Protein 5IF9 (pdb70)

Sequence (495 aa):
VTRVLAVANQKGGVAKTTTVASIGAALTEQGRRVLLVDLDPQGCLTFSLGHDPDKLPVSVHEVLLGDVEPSAALVRTDEGMTLLPANIDLAGAEAMLLMRAGREYALKRALAKLDGDFDVVIIDCPPSLGVLTLNGLTAAHDVIVPLQCETLAHRGVGQFLRTISDVQQITNPDLKLLGALPTLYDSRTTHSRDVLLDVADRYELPVLAPPIPRTSVLAGRKSKGAIAYREFADALLRHWKSGRKMPTFTPVTRRVLAVANQKGGVAKTTTVASIGAALTEQGRRVLLVDLDPQGCLTFSLGHDPDKLPVSVHEVLLGDVEPSAALVRTDEGMTLLPANIDLAGAEAMLLMRAGREYALKRALAKLDGDFDVVIIDCPPSLGVLTLNGLTAAHDVIVVPLQCETLAHRGVGQFLRTIISDVQQITNPDLKLLGALPTLYDSRTTHSRDVLLDVADRYELPVLAPPIPRTKSKGAIAYREFADALLRHWKSGRKMPTFT

InterPro domains:
  IPR025669 AAA domain [PF13614] (3-176)
  IPR027417 P-loop containing nucleoside triphosphate hydrolase [G3DSA:3.40.50.300] (1-265)
  IPR027417 P-loop containing nucleoside triphosphate hydrolase [SSF52540] (1-256)
  IPR050678 DNA Partitioning ATPase [PTHR13696] (1-250)

Solvent-accessible surface area: 21062 Å² total; per-residue (Å²): 130,23,85,8,0,0,0,0,14,39,101,44,70,3,24,13,18,24,0,0,0,1,0,0,8,5,0,36,106,102,57,89,118,5,0,0,0,0,0,15,14,122,0,48,0,0,142,35,13,69,46,89,20,130,75,23,128,44,1,0,15,36,8,7,54,46,105,31,90,4,76,75,3,42,32,210,15,152,70,55,2,32,0,0,0,0,7,98,69,0,57,22,0,102,76,97,8,73,93,54,42,9,80,38,20,2,0,56,59,4,17,41,94,10,98,46,75,22,23,2,4,0,0,1,2,8,66,47,51,31,7,19,1,36,0,0,0,3,9,1,86,13,0,0,3,0,0,17,0,78,63,102,55,17,231,27,12,27,90,4,33,159,11,6,62,70,6,62,70,122,14,17,77,123,6,42,41,18,0,0,0,0,1,39,43,31,98,203,85,71,82,0,108,67,0,0,73,41,0,31,121,122,38,94,9,60,2,1,24,20,30,10,35,128,132,91,54,52,27,35,75,93,47,64,2,0,95,8,4,63,96,0,1,49,4,0,36,111,42,20,94,87,56,98,82,15,45,62,55,34,166,136,21,74,8,0,0,0,0,13,38,102,44,70,4,23,15,32,77,0,0,18,31,0,0,15,5,0,6,39,60,3,80,80,3,0,0,0,0,0,15,17,124,0,60,0,0,143,71,21,65,44,85,19,131,75,25,125,44,0,0,24,35,9,5,44,57,102,33,91,5,74,69,2,43,37,76,14,147,104,29,2,34,0,0,0,0,10,98,71,0,62,34,0,97,79,120,9,67,99,46,107,27,75,42,68,4,0,97,120,5,16,70,129,10,98,48,76,20,25,3,4,0,0,1,2,6,65,44,56,30,4,17,1,40,0,0,0,2,8,1,58,6,0,0,4,0,1,16,0,64,69,103,55,16,237,23,11,25,76,3,32,137,8,5,34,65,5,58,134,130,15,11,98,102,1,117,42,18,0,0,0,0,1,42,39,32,97,195,85,77,78,1,105,64,0,0,57,46,0,48,123,128,41,164,9,52,11,1,23,39,24,10,38,117,138,125,56,64,8,36,100,8,14,89,48,0,1,73,7,0,33,118,39,46,140,85,51,87,150,7,47,66,49,126

Radius of gyration: 26.05 Å; Cα contacts (8 Å, |Δi|>4): 1051; chains: 2; bounding box: 64×68×59 Å

Organism: Mycolicibacterium smegmatis (strain ATCC 700084 / mc(2)155) (NCBI:txid246196)

Structure (mmCIF, N/CA/C/O backbone):
data_5IF9
#
_entry.id   5IF9
#
_cell.length_a   88.400
_cell.length_b   88.400
_cell.length_c   120.300
_cell.angle_alpha   90.00
_cell.angle_beta   90.00
_cell.angle_gamma   90.00
#
_symmetry.space_group_name_H-M   'P 41 21 2'
#
loop_
_entity.id
_entity.type
_entity.pdbx_description
1 polymer 'Cobyrinic Acid a,c-diamide synthase'
2 non-polymer 'PHOSPHOAMINOPHOSPHONIC ACID-ADENYLATE ESTER'
3 non-polymer 'MAGNESIUM ION'
4 water water
#
loop_
_atom_site.group_PDB
_atom_site.id
_atom_site.type_symbol
_atom_site.label_atom_id
_atom_site.label_alt_id
_atom_site.label_comp_id
_atom_site.label_asym_id
_atom_site.label_entity_id
_atom_site.label_seq_id
_atom_site.pdbx_PDB_ins_code
_atom_site.Cartn_x
_atom_site.Cartn_y
_atom_site.Cartn_z
_atom_site.occupancy
_atom_site.B_iso_or_equiv
_atom_site.auth_seq_id
_atom_site.auth_comp_id
_atom_site.auth_asym_id
_atom_site.auth_atom_id
_atom_site.pdbx_PDB_model_num
ATOM 1 N N . VAL A 1 9 ? 39.919 -3.487 11.822 1.00 55.79 9 VAL A N 1
ATOM 2 C CA . VAL A 1 9 ? 39.670 -2.420 10.862 1.00 53.85 9 VAL A CA 1
ATOM 3 C C . VAL A 1 9 ? 38.171 -2.277 10.606 1.00 49.35 9 VAL A C 1
ATOM 4 O O . VAL A 1 9 ? 37.515 -3.225 10.172 1.00 55.99 9 VAL A O 1
ATOM 6 N N . THR A 1 10 ? 37.636 -1.085 10.877 1.00 38.21 10 THR A N 1
ATOM 7 C CA . THR A 1 10 ? 36.219 -0.808 10.664 1.00 27.24 10 THR A CA 1
ATOM 8 C C . THR A 1 10 ? 35.936 -0.594 9.179 1.00 32.12 10 THR A C 1
ATOM 9 O O . THR A 1 10 ? 36.590 0.228 8.529 1.00 34.79 10 THR A O 1
ATOM 13 N N . ARG A 1 11 ? 34.962 -1.330 8.644 1.00 24.11 11 ARG A N 1
ATOM 14 C CA . ARG A 1 11 ? 34.513 -1.131 7.271 1.00 22.64 11 ARG A CA 1
ATOM 15 C C . ARG A 1 11 ? 33.302 -0.212 7.301 1.00 20.35 11 ARG A C 1
ATOM 16 O O . ARG A 1 11 ? 32.395 -0.409 8.111 1.00 24.45 11 ARG A O 1
ATOM 24 N N . VAL A 1 12 ? 33.289 0.796 6.434 1.00 19.55 12 VAL A N 1
ATOM 25 C CA . VAL A 1 12 ? 32.164 1.717 6.356 1.00 15.40 12 VAL A CA 1
ATOM 26 C C . VAL A 1 12 ? 31.592 1.635 4.949 1.00 16.69 12 VAL A C 1
ATOM 27 O O . VAL A 1 12 ? 32.289 1.936 3.969 1.00 17.51 12 VAL A O 1
ATOM 31 N N . LEU A 1 13 ? 30.338 1.218 4.858 1.00 13.49 13 LEU A N 1
ATOM 32 C CA . LEU A 1 13 ? 29.639 1.029 3.587 1.00 16.01 13 LEU A CA 1
ATOM 33 C C . LEU A 1 13 ? 28.496 2.024 3.478 1.00 15.36 13 LEU A C 1
ATOM 34 O O . LEU A 1 13 ? 27.591 2.018 4.312 1.00 15.53 13 LEU A O 1
ATOM 39 N N . ALA A 1 14 ? 28.510 2.851 2.437 1.00 13.62 14 ALA A N 1
ATOM 40 C CA . ALA A 1 14 ? 27.372 3.714 2.166 1.00 15.82 14 ALA A CA 1
ATOM 41 C C . ALA A 1 14 ? 26.444 3.021 1.178 1.00 13.12 14 ALA A C 1
ATOM 42 O O . ALA A 1 14 ? 26.901 2.320 0.271 1.00 13.83 14 ALA A O 1
ATOM 44 N N . VAL A 1 15 ? 25.143 3.202 1.375 1.00 11.84 15 VAL A N 1
ATOM 45 C CA . VAL A 1 15 ? 24.110 2.647 0.505 1.00 14.35 15 VAL A CA 1
ATOM 46 C C . VAL A 1 15 ? 23.340 3.851 -0.018 1.00 14.33 15 VAL A C 1
ATOM 47 O O . VAL A 1 15 ? 22.672 4.545 0.759 1.00 14.47 15 VAL A O 1
ATOM 51 N N . ALA A 1 16 ? 23.477 4.142 -1.312 1.00 14.51 16 ALA A N 1
ATOM 52 C CA . ALA A 1 16 ? 23.025 5.437 -1.805 1.00 9.85 16 ALA A CA 1
ATOM 53 C C . ALA A 1 16 ? 22.437 5.297 -3.199 1.00 11.56 16 ALA A C 1
ATOM 54 O O . ALA A 1 16 ? 22.846 4.435 -3.983 1.00 13.88 16 ALA A O 1
ATOM 56 N N . ASN A 1 17 ? 21.471 6.172 -3.488 1.00 11.85 17 ASN A N 1
ATOM 57 C CA . ASN A 1 17 ? 20.828 6.302 -4.797 1.00 10.57 17 ASN A CA 1
ATOM 58 C C . ASN A 1 17 ? 19.813 7.427 -4.629 1.00 16.45 17 ASN A C 1
ATOM 59 O O . ASN A 1 17 ? 18.941 7.333 -3.761 1.00 13.66 17 ASN A O 1
ATOM 64 N N . GLN A 1 18 ? 19.933 8.510 -5.402 1.00 15.04 18 GLN A N 1
ATOM 65 C CA . GLN A 1 18 ? 19.008 9.624 -5.228 1.00 15.34 18 GLN A CA 1
ATOM 66 C C . GLN A 1 18 ? 17.598 9.280 -5.696 1.00 16.07 18 GLN A C 1
ATOM 67 O O . GLN A 1 18 ? 16.651 9.989 -5.337 1.00 12.76 18 GLN A O 1
ATOM 73 N N . LYS A 1 19 ? 17.439 8.225 -6.493 1.00 15.43 19 LYS A N 1
ATOM 74 C CA . LYS A 1 19 ? 16.113 7.775 -6.893 1.00 14.95 19 LYS A CA 1
ATOM 75 C C . LYS A 1 19 ? 15.397 7.150 -5.697 1.00 15.11 19 LYS A C 1
ATOM 76 O O . LYS A 1 19 ? 15.961 6.306 -4.991 1.00 14.11 19 LYS A O 1
ATOM 82 N N . GLY A 1 20 ? 14.149 7.557 -5.474 1.00 15.79 20 GLY A N 1
ATOM 83 C CA . GLY A 1 20 ? 13.422 7.087 -4.311 1.00 14.96 20 GLY A CA 1
ATOM 84 C C . GLY A 1 20 ? 12.795 5.723 -4.530 1.00 15.21 20 GLY A C 1
ATOM 85 O O . GLY A 1 20 ? 12.385 5.359 -5.629 1.00 14.23 20 GLY A O 1
ATOM 86 N N . GLY A 1 21 ? 12.720 4.955 -3.449 1.00 15.03 21 GLY A N 1
ATOM 87 C CA . GLY A 1 21 ? 11.903 3.759 -3.474 1.00 18.95 21 GLY A CA 1
ATOM 88 C C . GLY A 1 21 ? 12.579 2.560 -4.088 1.00 15.54 21 GLY A C 1
ATOM 89 O O . GLY A 1 21 ? 11.892 1.660 -4.564 1.00 18.02 21 GLY A O 1
ATOM 90 N N . VAL A 1 22 ? 13.910 2.513 -4.061 1.00 12.80 22 VAL A N 1
ATOM 91 C CA . VAL A 1 22 ? 14.677 1.470 -4.734 1.00 17.81 22 VAL A CA 1
ATOM 92 C C . VAL A 1 22 ? 15.266 0.471 -3.746 1.00 19.78 22 VAL A C 1
ATOM 93 O O . VAL A 1 22 ? 16.159 -0.301 -4.112 1.00 14.94 22 VAL A O 1
ATOM 97 N N . ALA A 1 23 ? 14.791 0.482 -2.497 1.00 16.80 23 ALA A N 1
ATOM 98 C CA . ALA A 1 23 ? 15.151 -0.458 -1.433 1.00 18.39 23 ALA A CA 1
ATOM 99 C C . ALA A 1 23 ? 16.507 -0.167 -0.791 1.00 17.81 23 ALA A C 1
ATOM 100 O O . ALA A 1 23 ? 17.179 -1.090 -0.319 1.00 20.16 23 ALA A O 1
ATOM 102 N N . LYS A 1 24 ? 16.905 1.105 -0.723 1.00 14.71 24 LYS A N 1
ATOM 103 C CA . LYS A 1 24 ? 18.085 1.459 0.057 1.00 13.26 24 LYS A CA 1
ATOM 104 C C . LYS A 1 24 ? 17.922 1.027 1.509 1.00 13.81 24 LYS A C 1
ATOM 105 O O . LYS A 1 24 ? 18.780 0.328 2.059 1.00 14.13 24 LYS A O 1
ATOM 111 N N . THR A 1 25 ? 16.826 1.445 2.146 1.00 12.41 25 THR A N 1
ATOM 112 C CA . THR A 1 25 ? 16.672 1.229 3.586 1.00 9.31 25 THR A CA 1
ATOM 113 C C . THR A 1 25 ? 16.509 -0.247 3.909 1.00 13.33 25 THR A C 1
ATOM 114 O O . THR A 1 25 ? 17.102 -0.747 4.876 1.00 14.63 25 THR A O 1
ATOM 118 N N . THR A 1 26 ? 15.702 -0.954 3.116 1.00 14.20 26 THR A N 1
ATOM 119 C CA . THR A 1 26 ? 15.576 -2.400 3.272 1.00 15.81 26 THR A CA 1
ATOM 120 C C . THR A 1 26 ? 16.931 -3.075 3.119 1.00 16.14 26 THR A C 1
ATOM 121 O O . THR A 1 26 ? 17.238 -4.050 3.816 1.00 19.70 26 THR A O 1
ATOM 125 N N . THR A 1 27 ? 17.754 -2.568 2.199 1.00 14.10 27 THR A N 1
ATOM 126 C CA . THR A 1 27 ? 19.070 -3.149 1.969 1.00 15.84 27 THR A CA 1
ATOM 127 C C . THR A 1 27 ? 19.986 -2.907 3.158 1.00 15.18 27 THR A C 1
ATOM 128 O O . THR A 1 27 ? 20.682 -3.826 3.601 1.00 14.86 27 THR A O 1
ATOM 132 N N . VAL A 1 28 ? 19.980 -1.688 3.708 1.00 12.85 28 VAL A N 1
ATOM 133 C CA . VAL A 1 28 ? 20.811 -1.413 4.883 1.00 11.89 28 VAL A CA 1
ATOM 134 C C . VAL A 1 28 ? 20.449 -2.357 6.024 1.00 17.88 28 VAL A C 1
ATOM 135 O O . VAL A 1 28 ? 21.322 -2.994 6.627 1.00 15.65 28 VAL A O 1
ATOM 139 N N . ALA A 1 29 ? 19.156 -2.455 6.343 1.00 13.30 29 ALA A N 1
ATOM 140 C CA . ALA A 1 29 ? 18.737 -3.257 7.490 1.00 17.43 29 ALA A CA 1
ATOM 141 C C . ALA A 1 29 ? 19.007 -4.739 7.263 1.00 18.09 29 ALA A C 1
ATOM 142 O O . ALA A 1 29 ? 19.421 -5.456 8.188 1.00 17.31 29 ALA A O 1
ATOM 144 N N . SER A 1 30 ? 18.788 -5.216 6.035 1.00 15.41 30 SER A N 1
ATOM 145 C CA . SER A 1 30 ? 18.913 -6.640 5.750 1.00 16.64 30 SER A CA 1
ATOM 146 C C . SER A 1 30 ? 20.370 -7.080 5.662 1.00 16.51 30 SER A C 1
ATOM 147 O O . SER A 1 30 ? 20.718 -8.174 6.126 1.00 19.70 30 SER A O 1
ATOM 150 N N . ILE A 1 31 ? 21.233 -6.265 5.049 1.00 16.44 31 ILE A N 1
ATOM 151 C CA . ILE A 1 31 ? 22.660 -6.570 5.098 1.00 19.80 31 ILE A CA 1
ATOM 152 C C . ILE A 1 31 ? 23.152 -6.503 6.536 1.00 15.70 31 ILE A C 1
ATOM 153 O O . ILE A 1 31 ? 23.914 -7.366 6.990 1.00 19.82 31 ILE A O 1
ATOM 158 N N . GLY A 1 32 ? 22.730 -5.470 7.272 1.00 14.65 32 GLY A N 1
ATOM 159 C CA . GLY A 1 32 ? 23.121 -5.361 8.674 1.00 18.04 32 GLY A CA 1
ATOM 160 C C . GLY A 1 32 ? 22.785 -6.600 9.479 1.00 19.98 32 GLY A C 1
ATOM 161 O O . GLY A 1 32 ? 23.612 -7.092 10.253 1.00 19.53 32 GLY A O 1
ATOM 162 N N . ALA A 1 33 ? 21.571 -7.132 9.298 1.00 20.53 33 ALA A N 1
ATOM 163 C CA . ALA A 1 33 ? 21.167 -8.331 10.034 1.00 21.71 33 ALA A CA 1
ATOM 164 C C . ALA A 1 33 ? 21.973 -9.546 9.601 1.00 17.47 33 ALA A C 1
ATOM 165 O O . ALA A 1 33 ? 22.318 -10.404 10.425 1.00 20.44 33 ALA A O 1
ATOM 167 N N . ALA A 1 34 ? 22.246 -9.657 8.300 1.00 17.96 34 ALA A N 1
ATOM 168 C CA . ALA A 1 34 ? 23.007 -10.793 7.799 1.00 19.32 34 ALA A CA 1
ATOM 169 C C . ALA A 1 34 ? 24.425 -10.781 8.351 1.00 23.59 34 ALA A C 1
ATOM 170 O O . ALA A 1 34 ? 24.960 -11.824 8.744 1.00 20.83 34 ALA A O 1
ATOM 172 N N . LEU A 1 35 ? 25.055 -9.607 8.379 1.00 20.57 35 LEU A N 1
ATOM 173 C CA . LEU A 1 35 ? 26.408 -9.515 8.914 1.00 23.59 35 LEU A CA 1
ATOM 174 C C . LEU A 1 35 ? 26.430 -9.794 10.411 1.00 25.13 35 LEU A C 1
ATOM 175 O O . LEU A 1 35 ? 27.387 -10.392 10.921 1.00 26.76 35 LEU A O 1
ATOM 180 N N . THR A 1 36 ? 25.392 -9.359 11.136 1.00 20.86 36 THR A N 1
ATOM 181 C CA . THR A 1 36 ? 25.328 -9.634 12.572 1.00 22.74 36 THR A CA 1
ATOM 182 C C . THR A 1 36 ? 25.231 -11.131 12.834 1.00 29.14 36 THR A C 1
ATOM 183 O O . THR A 1 36 ? 25.888 -11.655 13.745 1.00 27.11 36 THR A O 1
ATOM 187 N N . GLU A 1 37 ? 24.431 -11.839 12.026 1.00 25.85 37 GLU A N 1
ATOM 188 C CA . GLU A 1 37 ? 24.366 -13.292 12.134 1.00 23.86 37 GLU A CA 1
ATOM 189 C C . GLU A 1 37 ? 25.729 -13.935 11.922 1.00 32.09 37 GLU A C 1
ATOM 190 O O . GLU A 1 37 ? 26.008 -14.992 12.498 1.00 36.02 37 GLU A O 1
ATOM 196 N N . GLN A 1 38 ? 26.588 -13.326 11.105 1.00 25.55 38 GLN A N 1
ATOM 197 C CA . GLN A 1 38 ? 27.915 -13.871 10.850 1.00 30.91 38 GLN A CA 1
ATOM 198 C C . GLN A 1 38 ? 28.946 -13.428 11.882 1.00 33.21 38 GLN A C 1
ATOM 199 O O . GLN A 1 38 ? 30.138 -13.700 11.704 1.00 35.25 38 GLN A O 1
ATOM 205 N N . GLY A 1 39 ? 28.523 -12.758 12.949 1.00 30.62 39 GLY A N 1
ATOM 206 C CA . GLY A 1 39 ? 29.417 -12.407 14.032 1.00 33.92 39 GLY A CA 1
ATOM 207 C C . GLY A 1 39 ? 29.984 -11.003 13.999 1.00 33.64 39 GLY A C 1
ATOM 208 O O . GLY A 1 39 ? 30.740 -10.643 14.907 1.00 33.30 39 GLY A O 1
ATOM 209 N N . ARG A 1 40 ? 29.657 -10.199 12.993 1.00 28.37 40 ARG A N 1
ATOM 210 C CA . ARG A 1 40 ? 30.213 -8.853 12.914 1.00 24.47 40 ARG A CA 1
ATOM 211 C C . ARG A 1 40 ? 29.440 -7.915 13.833 1.00 25.34 40 ARG A C 1
ATOM 212 O O . ARG A 1 40 ? 28.224 -8.047 13.989 1.00 27.58 40 ARG A O 1
ATOM 220 N N . ARG A 1 41 ? 30.162 -6.981 14.462 1.00 25.59 41 ARG A N 1
ATOM 221 C CA . ARG A 1 41 ? 29.556 -5.907 15.251 1.00 23.94 41 ARG A CA 1
ATOM 222 C C . ARG A 1 41 ? 29.157 -4.785 14.299 1.00 19.45 41 ARG A C 1
ATOM 223 O O . ARG A 1 41 ? 30.030 -4.122 13.730 1.00 27.91 41 ARG A O 1
ATOM 231 N N . VAL A 1 42 ? 27.851 -4.548 14.135 1.00 18.14 42 VAL A N 1
ATOM 232 C CA . VAL A 1 42 ? 27.330 -3.687 13.075 1.00 19.35 42 VAL A CA 1
ATOM 233 C C . VAL A 1 42 ? 26.710 -2.428 13.665 1.00 22.63 42 VAL A C 1
ATOM 234 O O . VAL A 1 42 ? 25.900 -2.503 14.596 1.00 20.23 42 VAL A O 1
ATOM 238 N N . LEU A 1 43 ? 27.074 -1.275 13.104 1.00 16.57 43 LEU A N 1
ATOM 239 C CA . LEU A 1 43 ? 26.380 -0.014 13.344 1.00 13.86 43 LEU A CA 1
ATOM 240 C C . LEU A 1 43 ? 25.676 0.414 12.070 1.00 16.86 43 LEU A C 1
ATOM 241 O O . LEU A 1 43 ? 26.292 0.448 10.998 1.00 19.01 43 LEU A O 1
ATOM 246 N N . LEU A 1 44 ? 24.387 0.727 12.182 1.00 14.91 44 LEU A N 1
ATOM 247 C CA . LEU A 1 44 ? 23.633 1.322 11.090 1.00 14.24 44 LEU A CA 1
ATOM 248 C C . LEU A 1 44 ? 23.434 2.800 11.373 1.00 15.57 44 LEU A C 1
ATOM 249 O O . LEU A 1 44 ? 23.146 3.188 12.509 1.00 14.23 44 LEU A O 1
ATOM 254 N N . VAL A 1 45 ? 23.594 3.619 10.340 1.00 12.69 45 VAL A N 1
ATOM 255 C CA . VAL A 1 45 ? 23.431 5.066 10.445 1.00 13.70 45 VAL A CA 1
ATOM 256 C C . VAL A 1 45 ? 22.272 5.470 9.548 1.00 15.80 45 VAL A C 1
ATOM 257 O O . VAL A 1 45 ? 22.299 5.211 8.340 1.00 15.40 45 VAL A O 1
ATOM 261 N N . ASP A 1 46 ? 21.257 6.104 10.128 1.00 13.77 46 ASP A N 1
ATOM 262 C CA . ASP A 1 46 ? 20.123 6.610 9.354 1.00 9.97 46 ASP A CA 1
ATOM 263 C C . ASP A 1 46 ? 20.393 8.073 9.000 1.00 14.44 46 ASP A C 1
ATOM 264 O O . ASP A 1 46 ? 20.461 8.925 9.886 1.00 14.42 46 ASP A O 1
ATOM 269 N N . LEU A 1 47 ? 20.577 8.376 7.712 1.00 12.39 47 LEU A N 1
ATOM 270 C CA . LEU A 1 47 ? 20.750 9.766 7.289 1.00 9.45 47 LEU A CA 1
ATOM 271 C C . LEU A 1 47 ? 19.522 10.339 6.586 1.00 12.23 47 LEU A C 1
ATOM 272 O O . LEU A 1 47 ? 19.615 11.416 5.973 1.00 10.46 47 LEU A O 1
ATOM 277 N N . ASP A 1 48 ? 18.373 9.665 6.662 1.00 11.10 48 ASP A N 1
ATOM 278 C CA . ASP A 1 48 ? 17.140 10.199 6.075 1.00 11.04 48 ASP A CA 1
ATOM 279 C C . ASP A 1 48 ? 16.337 10.898 7.162 1.00 12.40 48 ASP A C 1
ATOM 280 O O . ASP A 1 48 ? 15.928 10.239 8.136 1.00 14.18 48 ASP A O 1
ATOM 285 N N . PRO A 1 49 ? 16.085 12.208 7.060 1.00 9.03 49 PRO A N 1
ATOM 286 C CA . PRO A 1 49 ? 15.209 12.858 8.043 1.00 9.89 49 PRO A CA 1
ATOM 287 C C . PRO A 1 49 ? 13.840 12.208 8.164 1.00 12.24 49 PRO A C 1
ATOM 288 O O . PRO A 1 49 ? 13.191 12.371 9.203 1.00 13.66 49 PRO A O 1
ATOM 292 N N . GLN A 1 50 ? 13.367 11.482 7.141 1.00 9.49 50 GLN A N 1
ATOM 293 C CA . GLN A 1 50 ? 12.084 10.804 7.305 1.00 10.35 50 GLN A CA 1
ATOM 294 C C . GLN A 1 50 ? 12.179 9.568 8.191 1.00 14.66 50 GLN A C 1
ATOM 295 O O . GLN A 1 50 ? 11.142 8.995 8.546 1.00 15.83 50 GLN A O 1
ATOM 301 N N . GLY A 1 51 ? 13.385 9.130 8.533 1.00 14.15 51 GLY A N 1
ATOM 302 C CA . GLY A 1 51 ? 13.559 8.135 9.586 1.00 14.12 51 GLY A CA 1
ATOM 303 C C . GLY A 1 51 ? 13.079 6.736 9.256 1.00 14.63 51 GLY A C 1
ATOM 304 O O . GLY A 1 51 ? 12.736 5.976 10.168 1.00 14.98 51 GLY A O 1
ATOM 305 N N . CYS A 1 52 ? 13.055 6.365 7.973 1.00 11.78 52 CYS A N 1
ATOM 306 C CA . CYS A 1 52 ? 12.497 5.067 7.600 1.00 15.34 52 CYS A CA 1
ATOM 307 C C . CYS A 1 52 ? 13.244 3.922 8.272 1.00 16.01 52 CYS A C 1
ATOM 308 O O . CYS A 1 52 ? 12.621 2.976 8.774 1.00 15.02 52 CYS A O 1
ATOM 311 N N . LEU A 1 53 ? 14.581 3.959 8.240 1.00 12.96 53 LEU A N 1
ATOM 312 C CA . LEU A 1 53 ? 15.358 2.894 8.878 1.00 11.00 53 LEU A CA 1
ATOM 313 C C . LEU A 1 53 ? 15.059 2.842 10.366 1.00 15.31 53 LEU A C 1
ATOM 314 O O . LEU A 1 53 ? 14.796 1.771 10.937 1.00 15.39 53 LEU A O 1
ATOM 319 N N . THR A 1 54 ? 15.077 4.007 11.001 1.00 12.08 54 THR A N 1
ATOM 320 C CA . THR A 1 54 ? 14.845 4.102 12.439 1.00 13.27 54 THR A CA 1
ATOM 321 C C . THR A 1 54 ? 13.491 3.511 12.821 1.00 17.88 54 THR A C 1
ATOM 322 O O . THR A 1 54 ? 13.388 2.689 13.742 1.00 15.58 54 THR A O 1
ATOM 326 N N . PHE A 1 55 ? 12.437 3.914 12.109 1.00 13.75 55 PHE A N 1
ATOM 327 C CA . PHE A 1 55 ? 11.110 3.357 12.340 1.00 15.25 55 PHE A CA 1
ATOM 328 C C . PHE A 1 55 ? 11.092 1.851 12.099 1.00 14.60 55 PHE A C 1
ATOM 329 O O . PHE A 1 55 ? 10.504 1.097 12.882 1.00 19.20 55 PHE A O 1
ATOM 337 N N . SER A 1 56 ? 11.727 1.393 11.015 1.00 16.28 56 SER A N 1
ATOM 338 C CA . SER A 1 56 ? 11.677 -0.031 10.677 1.00 19.67 56 SER A CA 1
ATOM 339 C C . SER A 1 56 ? 12.339 -0.896 11.742 1.00 23.58 56 SER A C 1
ATOM 340 O O . SER A 1 56 ? 11.994 -2.078 11.885 1.00 22.45 56 SER A O 1
ATOM 343 N N . LEU A 1 57 ? 13.280 -0.338 12.500 1.00 19.34 57 LEU A N 1
ATOM 344 C CA . LEU A 1 57 ? 13.945 -1.072 13.570 1.00 20.29 57 LEU A CA 1
ATOM 345 C C . LEU A 1 57 ? 13.323 -0.808 14.938 1.00 25.15 57 LEU A C 1
ATOM 346 O O . LEU A 1 57 ? 13.939 -1.115 15.966 1.00 22.45 57 LEU A O 1
ATOM 351 N N . GLY A 1 58 ? 12.122 -0.242 14.972 1.00 18.86 58 GLY A N 1
ATOM 352 C CA . GLY A 1 58 ? 11.327 -0.205 16.187 1.00 27.74 58 GLY A CA 1
ATOM 353 C C . GLY A 1 58 ? 11.436 1.039 17.041 1.00 24.19 58 GLY A C 1
ATOM 354 O O . GLY A 1 58 ? 11.042 0.996 18.217 1.00 24.69 58 GLY A O 1
ATOM 355 N N . HIS A 1 59 ? 11.948 2.139 16.503 1.00 19.62 59 HIS A N 1
ATOM 356 C CA . HIS A 1 59 ? 12.056 3.395 17.234 1.00 17.13 59 HIS A CA 1
ATOM 357 C C . HIS A 1 59 ? 11.208 4.443 16.531 1.00 19.86 59 HIS A C 1
ATOM 358 O O . HIS A 1 59 ? 11.386 4.677 15.334 1.00 19.80 59 HIS A O 1
ATOM 365 N N . ASP A 1 60 ? 10.276 5.042 17.263 1.00 20.81 60 ASP A N 1
ATOM 366 C CA . ASP A 1 60 ? 9.484 6.158 16.733 1.00 18.18 60 ASP A CA 1
ATOM 367 C C . ASP A 1 60 ? 10.394 7.368 16.568 1.00 16.42 60 ASP A C 1
ATOM 368 O O . ASP A 1 60 ? 10.821 7.940 17.580 1.00 15.99 60 ASP A O 1
ATOM 373 N N . PRO A 1 61 ? 10.720 7.797 15.344 1.00 14.93 61 PRO A N 1
ATOM 374 C CA . PRO A 1 61 ? 11.661 8.921 15.209 1.00 18.15 61 PRO A CA 1
ATOM 375 C C . PRO A 1 61 ? 11.198 10.186 15.920 1.00 15.80 61 PRO A C 1
ATOM 376 O O . PRO A 1 61 ? 12.031 10.912 16.471 1.00 19.11 61 PRO A O 1
ATOM 380 N N . ASP A 1 62 ? 9.891 10.467 15.928 1.00 17.52 62 ASP A N 1
ATOM 381 C CA . ASP A 1 62 ? 9.411 11.712 16.516 1.00 19.94 62 ASP A CA 1
ATOM 382 C C . ASP A 1 62 ? 9.650 11.769 18.016 1.00 25.81 62 ASP A C 1
ATOM 383 O O . ASP A 1 62 ? 9.722 12.873 18.564 1.00 20.54 62 ASP A O 1
ATOM 388 N N . LYS A 1 63 ? 9.793 10.617 18.683 1.00 19.37 63 LYS A N 1
ATOM 389 C CA . LYS A 1 63 ? 9.981 10.570 20.132 1.00 17.89 63 LYS A CA 1
ATOM 390 C C . LYS A 1 63 ? 11.434 10.448 20.565 1.00 22.63 63 LYS A C 1
ATOM 391 O O . LYS A 1 63 ? 11.684 10.390 21.769 1.00 19.17 63 LYS A O 1
ATOM 393 N N . LEU A 1 64 ? 12.394 10.400 19.639 1.00 17.78 64 LEU A N 1
ATOM 394 C CA . LEU A 1 64 ? 13.808 10.336 20.036 1.00 16.68 64 LEU A CA 1
ATOM 395 C C . LEU A 1 64 ? 14.220 11.624 20.740 1.00 21.40 64 LEU A C 1
ATOM 396 O O . LEU A 1 64 ? 13.993 12.711 20.207 1.00 17.50 64 LEU A O 1
ATOM 401 N N . PRO A 1 65 ? 14.826 11.552 21.926 1.00 19.19 65 PRO A N 1
ATOM 402 C CA . PRO A 1 65 ? 15.271 12.795 22.575 1.00 20.01 65 PRO A CA 1
ATOM 403 C C . PRO A 1 65 ? 16.363 13.519 21.808 1.00 19.31 65 PRO A C 1
ATOM 404 O O . PRO A 1 65 ? 16.430 14.754 21.849 1.00 26.98 65 PRO A O 1
ATOM 408 N N . VAL A 1 66 ? 17.258 12.775 21.158 1.00 16.26 66 VAL A N 1
ATOM 409 C CA . VAL A 1 66 ? 18.286 13.313 20.273 1.00 16.19 66 VAL A CA 1
ATOM 410 C C . VAL A 1 66 ? 18.455 12.326 19.130 1.00 15.99 66 VAL A C 1
ATOM 411 O O . VAL A 1 66 ? 17.977 11.191 19.184 1.00 17.27 66 VAL A O 1
ATOM 415 N N . SER A 1 67 ? 19.168 12.753 18.097 1.00 15.07 67 SER A N 1
ATOM 416 C CA . SER A 1 67 ? 19.359 11.880 16.944 1.00 12.24 67 SER A CA 1
ATOM 417 C C . SER A 1 67 ? 20.698 12.192 16.298 1.00 12.72 67 SER A C 1
ATOM 418 O O . SER A 1 67 ? 21.495 12.970 16.823 1.00 14.83 67 SER A O 1
ATOM 421 N N . VAL A 1 68 ? 20.918 11.617 15.110 1.00 13.39 68 VAL A N 1
ATOM 422 C CA . VAL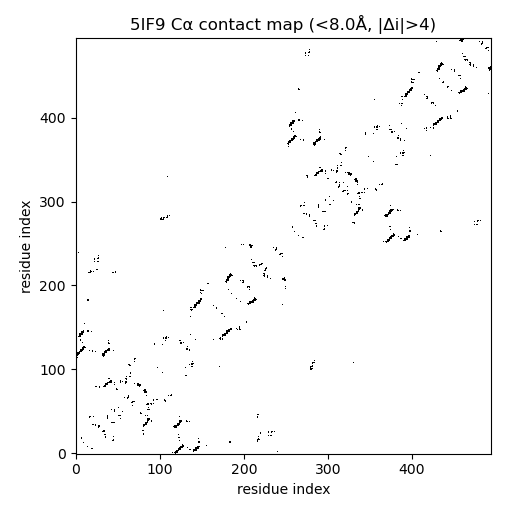 A 1 68 ? 22.125 11.920 14.343 1.00 14.50 68 VAL A CA 1
ATOM 423 C C . VAL A 1 68 ? 22.218 13.404 13.996 1.00 14.66 68 VAL A C 1
ATOM 424 O O . VAL A 1 68 ? 23.311 13.909 13.741 1.00 14.29 68 VAL A O 1
ATOM 428 N N . HIS A 1 69 ? 21.094 14.124 14.003 1.00 12.90 69 HIS A N 1
ATOM 429 C CA . HIS A 1 69 ? 21.121 15.566 13.766 1.00 12.34 69 HIS A CA 1
ATOM 430 C C . HIS A 1 69 ? 22.040 16.279 14.758 1.00 15.47 69 HIS A C 1
ATOM 431 O O . HIS A 1 69 ? 22.962 17.000 14.360 1.00 17.56 69 HIS A O 1
ATOM 438 N N . GLU A 1 70 ? 21.789 16.109 16.061 1.00 14.03 70 GLU A N 1
ATOM 439 C CA . GLU A 1 70 ? 22.664 16.739 17.049 1.00 13.39 70 GLU A CA 1
ATOM 440 C C . GLU A 1 70 ? 24.095 16.231 16.935 1.00 13.79 70 GLU A C 1
ATOM 441 O O . GLU A 1 70 ? 25.036 16.980 17.203 1.00 15.72 70 GLU A O 1
ATOM 447 N N . VAL A 1 71 ? 24.270 14.969 16.543 1.00 15.38 71 VAL A N 1
ATOM 448 C CA . VAL A 1 71 ? 25.608 14.401 16.378 1.00 15.88 71 VAL A CA 1
ATOM 449 C C . VAL A 1 71 ? 26.357 15.096 15.246 1.00 15.01 71 VAL A C 1
ATOM 450 O O . VAL A 1 71 ? 27.521 15.482 15.405 1.00 15.85 71 VAL A O 1
ATOM 454 N N . LEU A 1 72 ? 25.711 15.264 14.086 1.00 13.34 72 LEU A N 1
ATOM 455 C CA . LEU A 1 72 ? 26.367 15.960 12.979 1.00 14.71 72 LEU A CA 1
ATOM 456 C C . LEU A 1 72 ? 26.725 17.389 13.353 1.00 15.95 72 LEU A C 1
ATOM 457 O O . LEU A 1 72 ? 27.744 17.926 12.896 1.00 17.32 72 LEU A O 1
ATOM 462 N N . LEU A 1 73 ? 25.895 18.035 14.166 1.00 15.87 73 LEU A N 1
ATOM 463 C CA . LEU A 1 73 ? 26.189 19.404 14.572 1.00 17.76 73 LEU A CA 1
ATOM 464 C C . LEU A 1 73 ? 27.288 19.487 15.620 1.00 22.81 73 LEU A C 1
ATOM 465 O O . LEU A 1 73 ? 27.799 20.583 15.866 1.00 23.29 73 LEU A O 1
ATOM 470 N N . GLY A 1 74 ? 27.654 18.368 16.241 1.00 21.16 74 GLY A N 1
ATOM 471 C CA . GLY A 1 74 ? 28.656 18.364 17.288 1.00 25.39 74 GLY A CA 1
ATOM 472 C C . GLY A 1 74 ? 28.140 18.662 18.676 1.00 22.60 74 GLY A C 1
ATOM 473 O O . GLY A 1 74 ? 28.953 18.864 19.591 1.00 24.96 74 GLY A O 1
ATOM 474 N N . ASP A 1 75 ? 26.820 18.703 18.861 1.00 22.40 75 ASP A N 1
ATOM 475 C CA . ASP A 1 75 ? 26.221 19.080 20.134 1.00 28.33 75 ASP A CA 1
ATOM 476 C C . ASP A 1 75 ? 26.001 17.896 21.064 1.00 26.58 75 ASP A C 1
ATOM 477 O O . ASP A 1 75 ? 25.819 18.097 22.270 1.00 23.51 75 ASP A O 1
ATOM 482 N N . VAL A 1 76 ? 26.024 16.681 20.534 1.00 21.27 76 VAL A N 1
ATOM 483 C CA . VAL A 1 76 ? 25.829 15.459 21.301 1.00 21.58 76 VAL A CA 1
ATOM 484 C C . VAL A 1 76 ? 26.882 14.470 20.833 1.00 21.48 76 VAL A C 1
ATOM 485 O O . VAL A 1 76 ? 27.130 14.344 19.630 1.00 22.89 76 VAL A O 1
ATOM 489 N N . GLU A 1 77 ? 27.520 13.786 21.777 1.00 19.84 77 GLU A N 1
ATOM 490 C CA . GLU A 1 77 ? 28.511 12.797 21.390 1.00 19.56 77 GLU A CA 1
ATOM 491 C C . GLU A 1 77 ? 27.823 11.598 20.742 1.00 15.78 77 GLU A C 1
ATOM 492 O O . GLU A 1 77 ? 26.713 11.233 21.133 1.00 17.68 77 GLU A O 1
ATOM 498 N N . PRO A 1 78 ? 28.440 10.990 19.723 1.00 17.72 78 PRO A N 1
ATOM 499 C CA . PRO A 1 78 ? 27.781 9.884 19.007 1.00 17.29 78 PRO A CA 1
ATOM 500 C C . PRO A 1 78 ? 27.290 8.770 19.919 1.00 14.35 78 PRO A C 1
ATOM 501 O O . PRO A 1 78 ? 26.167 8.279 19.736 1.00 15.58 78 PRO A O 1
ATOM 505 N N . SER A 1 79 ? 28.100 8.360 20.898 1.00 14.17 79 SER A N 1
ATOM 506 C CA . SER A 1 79 ? 27.706 7.230 21.732 1.00 17.44 79 SER A CA 1
ATOM 507 C C . SER A 1 79 ? 26.401 7.510 22.466 1.00 20.78 79 SER A C 1
ATOM 508 O O . SER A 1 79 ? 25.614 6.584 22.711 1.00 18.01 79 SER A O 1
ATOM 511 N N . ALA A 1 80 ? 26.157 8.780 22.819 1.00 14.09 80 ALA A N 1
ATOM 512 C CA . ALA A 1 80 ? 24.964 9.146 23.580 1.00 18.17 80 ALA A CA 1
ATOM 513 C C . ALA A 1 80 ? 23.684 9.013 22.758 1.00 15.83 80 ALA A C 1
ATOM 514 O O . ALA A 1 80 ? 22.596 8.871 23.332 1.00 16.07 80 ALA A O 1
ATOM 516 N N . ALA A 1 81 ? 23.788 9.066 21.433 1.00 13.28 81 ALA A N 1
ATOM 517 C CA . ALA A 1 81 ? 22.634 8.995 20.545 1.00 14.26 81 ALA A CA 1
ATOM 518 C C . ALA A 1 81 ? 22.332 7.583 20.051 1.00 16.15 81 ALA A C 1
ATOM 519 O O . ALA A 1 81 ? 21.316 7.386 19.372 1.00 15.89 81 ALA A O 1
ATOM 521 N N . LEU A 1 82 ? 23.183 6.603 20.352 1.00 14.52 82 LEU A N 1
ATOM 522 C CA . LEU A 1 82 ? 22.991 5.259 19.813 1.00 13.79 82 LEU A CA 1
ATOM 523 C C . LEU A 1 82 ? 21.849 4.551 20.531 1.00 16.24 82 LEU A C 1
ATOM 524 O O . LEU A 1 82 ? 21.653 4.720 21.739 1.00 18.45 82 LEU A O 1
ATOM 529 N N . VAL A 1 83 ? 21.082 3.760 19.778 1.00 15.14 83 VAL A N 1
ATOM 530 C CA . VAL A 1 83 ? 19.991 2.973 20.334 1.00 15.50 83 VAL A CA 1
ATOM 531 C C . VAL A 1 83 ? 20.148 1.529 19.885 1.00 18.23 83 VAL A C 1
ATOM 532 O O . VAL A 1 83 ? 20.902 1.217 18.959 1.00 18.69 83 VAL A O 1
ATOM 536 N N . ARG A 1 84 ? 19.410 0.651 20.557 1.00 17.60 84 ARG A N 1
ATOM 537 C CA . ARG A 1 84 ? 19.505 -0.782 20.348 1.00 16.07 84 ARG A CA 1
ATOM 538 C C . ARG A 1 84 ? 18.475 -1.248 19.326 1.00 26.88 84 ARG A C 1
ATOM 539 O O . ARG A 1 84 ? 17.482 -0.570 19.053 1.00 27.71 84 ARG A O 1
ATOM 547 N N . THR A 1 85 ? 18.729 -2.420 18.746 1.00 22.72 85 THR A N 1
ATOM 548 C CA . THR A 1 85 ? 17.744 -3.066 17.894 1.00 23.43 85 THR A CA 1
ATOM 549 C C . THR A 1 85 ? 17.552 -4.502 18.357 1.00 27.23 85 THR A C 1
ATOM 550 O O . THR A 1 85 ? 18.432 -5.098 18.986 1.00 32.03 85 THR A O 1
ATOM 554 N N . ASP A 1 86 ? 16.384 -5.058 18.023 1.00 30.59 86 ASP A N 1
ATOM 555 C CA . ASP A 1 86 ? 16.061 -6.421 18.432 1.00 36.24 86 ASP A CA 1
ATOM 556 C C . ASP A 1 86 ? 17.064 -7.440 17.899 1.00 41.29 86 ASP A C 1
ATOM 557 O O . ASP A 1 86 ? 17.351 -8.437 18.572 1.00 41.94 86 ASP A O 1
ATOM 562 N N . GLU A 1 87 ? 17.611 -7.223 16.706 1.00 43.03 87 GLU A N 1
ATOM 563 C CA . GLU A 1 87 ? 18.527 -8.198 16.125 1.00 47.53 87 GLU A CA 1
ATOM 564 C C . GLU A 1 87 ? 19.971 -8.007 16.569 1.00 43.89 87 GLU A C 1
ATOM 565 O O . GLU A 1 87 ? 20.823 -8.830 16.220 1.00 47.98 87 GLU A O 1
ATOM 571 N N . GLY A 1 88 ? 20.271 -6.957 17.328 1.00 37.79 88 GLY A N 1
ATOM 572 C CA . GLY A 1 88 ? 21.577 -6.783 17.919 1.00 32.57 88 GLY A CA 1
ATOM 573 C C . GLY A 1 88 ? 22.433 -5.733 17.246 1.00 26.92 88 GLY A C 1
ATOM 574 O O . GLY A 1 88 ? 23.422 -5.283 17.849 1.00 26.31 88 GLY A O 1
ATOM 575 N N . MET A 1 89 ? 22.093 -5.340 16.017 1.00 26.98 89 MET A N 1
ATOM 576 C CA . MET A 1 89 ? 22.717 -4.172 15.411 1.00 22.25 89 MET A CA 1
ATOM 577 C C . MET A 1 89 ? 22.533 -2.966 16.312 1.00 23.48 89 MET A C 1
ATOM 578 O O . MET A 1 89 ? 21.549 -2.854 17.042 1.00 27.36 89 MET A O 1
ATOM 583 N N . THR A 1 90 ? 23.462 -2.032 16.210 1.00 16.64 90 THR A N 1
ATOM 584 C CA . THR A 1 90 ? 23.334 -0.758 16.897 1.00 14.35 90 THR A CA 1
ATOM 585 C C . THR A 1 90 ? 22.915 0.278 15.866 1.00 14.88 90 THR A C 1
ATOM 586 O O . THR A 1 90 ? 23.244 0.156 14.686 1.00 15.83 90 THR A O 1
ATOM 590 N N . LEU A 1 91 ? 22.150 1.275 16.304 1.00 11.68 91 LEU A N 1
ATOM 591 C CA . LEU A 1 91 ? 21.584 2.254 15.379 1.00 13.36 91 LEU A CA 1
ATOM 592 C C . LEU A 1 91 ? 21.930 3.660 15.833 1.00 14.37 91 LEU A C 1
ATOM 593 O O . LEU A 1 91 ? 21.702 4.020 16.993 1.00 17.58 91 LEU A O 1
ATOM 598 N N . LEU A 1 92 ? 22.480 4.446 14.913 1.00 14.33 92 LEU A N 1
ATOM 599 C CA . LEU A 1 92 ? 22.551 5.893 15.054 1.00 12.75 92 LEU A CA 1
ATOM 600 C C . LEU A 1 92 ? 21.343 6.436 14.302 1.00 12.53 92 LEU A C 1
ATOM 601 O O . LEU A 1 92 ? 21.358 6.468 13.058 1.00 12.88 92 LEU A O 1
ATOM 606 N N . PRO A 1 93 ? 20.262 6.803 14.989 1.00 12.69 93 PRO A N 1
ATOM 607 C CA . PRO A 1 93 ? 18.968 7.019 14.336 1.00 12.14 93 PRO A CA 1
ATOM 608 C C . PRO A 1 93 ? 18.779 8.452 13.851 1.00 14.41 93 PRO A C 1
ATOM 609 O O . PRO A 1 93 ? 19.543 9.358 14.185 1.00 15.95 93 PRO A O 1
ATOM 613 N N . ALA A 1 94 ? 17.711 8.644 13.080 1.00 11.98 94 ALA A N 1
ATOM 614 C CA . ALA A 1 94 ? 17.378 9.945 12.524 1.00 11.02 94 ALA A CA 1
ATOM 615 C C . ALA A 1 94 ? 15.924 10.293 12.819 1.00 13.66 94 ALA A C 1
ATOM 616 O O . ALA A 1 94 ? 15.083 9.415 13.024 1.00 14.07 94 ALA A O 1
ATOM 618 N N . ASN A 1 95 ? 15.630 11.595 12.815 1.00 11.98 95 ASN A N 1
ATOM 619 C CA . ASN A 1 95 ? 14.256 12.073 12.781 1.00 11.40 95 ASN A CA 1
ATOM 620 C C . ASN A 1 95 ? 14.231 13.358 11.965 1.00 13.39 95 ASN A C 1
ATOM 621 O O . ASN A 1 95 ? 15.247 13.767 11.383 1.00 14.06 95 ASN A O 1
ATOM 626 N N . ILE A 1 96 ? 13.049 13.982 11.895 1.00 14.61 96 ILE A N 1
ATOM 627 C CA . ILE A 1 96 ? 12.850 15.105 10.970 1.00 14.64 96 ILE A CA 1
ATOM 628 C C . ILE A 1 96 ? 13.737 16.297 11.315 1.00 16.11 96 ILE A C 1
ATOM 629 O O . ILE A 1 96 ? 13.979 17.157 10.451 1.00 14.06 96 ILE A O 1
ATOM 634 N N . ASP A 1 97 ? 14.259 16.365 12.548 1.00 12.03 97 ASP A N 1
ATOM 635 C CA . ASP A 1 97 ? 15.186 17.445 12.887 1.00 12.86 97 ASP A CA 1
ATOM 636 C C . ASP A 1 97 ? 16.351 17.504 11.896 1.00 14.73 97 ASP A C 1
ATOM 637 O O . ASP A 1 97 ? 16.889 18.584 11.620 1.00 13.74 97 ASP A O 1
ATOM 642 N N . LEU A 1 98 ? 16.755 16.347 11.368 1.00 12.14 98 LEU A N 1
ATOM 643 C CA . LEU A 1 98 ? 17.897 16.272 10.461 1.00 15.39 98 LEU A CA 1
ATOM 644 C C . LEU A 1 98 ? 17.664 17.056 9.181 1.00 12.98 98 LEU A C 1
ATOM 645 O O . LEU A 1 98 ? 18.631 17.422 8.501 1.00 14.79 98 LEU A O 1
ATOM 650 N N . ALA A 1 99 ? 16.409 17.342 8.842 1.00 12.66 99 ALA A N 1
ATOM 651 C CA . ALA A 1 99 ? 16.159 18.167 7.669 1.00 13.78 99 ALA A CA 1
ATOM 652 C C . ALA A 1 99 ? 16.715 19.572 7.845 1.00 18.53 99 ALA A C 1
ATOM 653 O O . ALA A 1 99 ? 16.983 20.258 6.853 1.00 17.39 99 ALA A O 1
ATOM 655 N N . GLY A 1 100 ? 16.912 20.014 9.081 1.00 15.58 100 GLY A N 1
ATOM 656 C CA . GLY A 1 100 ? 17.498 21.320 9.260 1.00 17.21 100 GLY A CA 1
ATOM 657 C C . GLY A 1 100 ? 18.996 21.348 9.161 1.00 24.45 100 GLY A C 1
ATOM 658 O O . GLY A 1 100 ? 19.595 22.429 9.233 1.00 28.84 100 GLY A O 1
ATOM 659 N N . ALA A 1 101 ? 19.622 20.182 8.994 1.00 26.78 101 ALA A N 1
ATOM 660 C CA . ALA A 1 101 ? 21.074 20.091 9.118 1.00 34.64 101 ALA A CA 1
ATOM 661 C C . ALA A 1 101 ? 21.777 21.014 8.133 1.00 34.72 101 ALA A C 1
ATOM 662 O O . ALA A 1 101 ? 22.681 21.765 8.515 1.00 34.76 101 ALA A O 1
ATOM 664 N N . GLU A 1 102 ? 21.366 20.989 6.863 1.00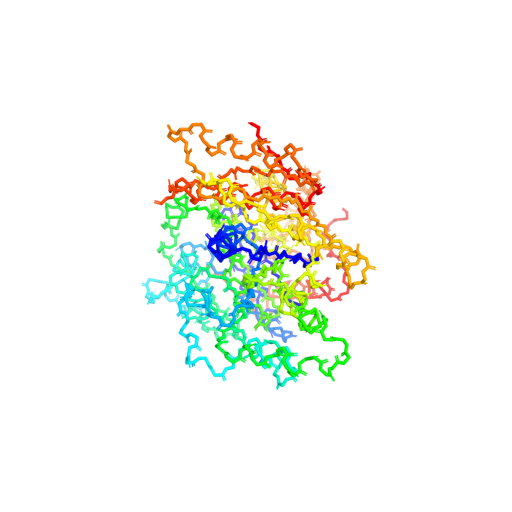 37.51 102 GLU A N 1
ATOM 665 C CA . GLU A 1 102 ? 22.146 21.704 5.862 1.00 48.78 102 GLU A CA 1
ATOM 666 C C . GLU A 1 102 ? 22.047 23.212 6.017 1.00 52.79 102 GLU A C 1
ATOM 667 O O . GLU A 1 102 ? 23.006 23.919 5.696 1.00 55.82 102 GLU A O 1
ATOM 673 N N . ALA A 1 103 ? 20.912 23.726 6.494 1.00 47.80 103 ALA A N 1
ATOM 674 C CA . ALA A 1 103 ? 20.850 25.149 6.813 1.00 50.16 103 ALA A CA 1
ATOM 675 C C . ALA A 1 103 ? 21.903 25.513 7.849 1.00 48.67 103 ALA A C 1
ATOM 676 O O . ALA A 1 103 ? 22.562 26.555 7.744 1.00 43.57 103 ALA A O 1
ATOM 678 N N . MET A 1 104 ? 22.092 24.651 8.845 1.00 45.66 104 MET A N 1
ATOM 679 C CA . MET A 1 104 ? 23.064 24.894 9.898 1.00 46.26 104 MET A CA 1
ATOM 680 C C . MET A 1 104 ? 24.475 24.471 9.505 1.00 39.54 104 MET A C 1
ATOM 681 O O . MET A 1 104 ? 25.440 25.131 9.910 1.00 39.45 104 MET A O 1
ATOM 686 N N . LEU A 1 105 ? 24.620 23.419 8.692 1.00 33.07 105 LEU A N 1
ATOM 687 C CA . LEU A 1 105 ? 25.947 22.997 8.244 1.00 31.94 105 LEU A CA 1
ATOM 688 C C . LEU A 1 105 ? 26.530 23.929 7.185 1.00 40.87 105 LEU A C 1
ATOM 689 O O . LEU A 1 105 ? 27.734 24.209 7.207 1.00 46.12 105 LEU A O 1
ATOM 694 N N . LEU A 1 106 ? 25.707 24.391 6.234 1.00 39.58 106 LEU A N 1
ATOM 695 C CA . LEU A 1 106 ? 26.208 25.294 5.200 1.00 48.88 106 LEU A CA 1
ATOM 696 C C . LEU A 1 106 ? 26.870 26.521 5.810 1.00 50.70 106 LEU A C 1
ATOM 697 O O . LEU A 1 106 ? 27.824 27.062 5.240 1.00 53.03 106 LEU A O 1
ATOM 699 N N . MET A 1 107 ? 26.394 26.957 6.976 1.00 53.16 107 MET A N 1
ATOM 700 C CA . MET A 1 107 ? 26.961 28.087 7.699 1.00 58.24 107 MET A CA 1
ATOM 701 C C . MET A 1 107 ? 28.262 27.743 8.416 1.00 62.18 107 MET A C 1
ATOM 702 O O . MET A 1 107 ? 28.789 28.589 9.149 1.00 62.02 107 MET A O 1
ATOM 704 N N . ARG A 1 108 ? 28.788 26.534 8.221 1.00 56.44 108 ARG A N 1
ATOM 705 C CA . ARG A 1 108 ? 29.977 26.066 8.914 1.00 48.67 108 ARG A CA 1
ATOM 706 C C . ARG A 1 108 ? 30.968 25.501 7.907 1.00 43.42 108 ARG A C 1
ATOM 707 O O . ARG A 1 108 ? 30.581 24.981 6.857 1.00 49.42 108 ARG A O 1
ATOM 709 N N . ALA A 1 109 ? 32.253 25.607 8.238 1.00 41.29 109 ALA A N 1
ATOM 710 C CA . ALA A 1 109 ? 33.296 25.044 7.388 1.00 32.75 109 ALA A CA 1
ATOM 711 C C . ALA A 1 109 ? 33.327 23.524 7.515 1.00 31.36 109 ALA A C 1
ATOM 712 O O . ALA A 1 109 ? 32.985 22.957 8.557 1.00 37.84 109 ALA A O 1
ATOM 714 N N . GLY A 1 110 ? 33.723 22.865 6.430 1.00 31.26 110 GLY A N 1
ATOM 715 C CA . GLY A 1 110 ? 33.798 21.408 6.406 1.00 29.67 110 GLY A CA 1
ATOM 716 C C . GLY A 1 110 ? 32.484 20.688 6.634 1.00 26.68 110 GLY A C 1
ATOM 717 O O . GLY A 1 110 ? 32.457 19.649 7.306 1.00 24.89 110 GLY A O 1
ATOM 718 N N . ARG A 1 111 ? 31.389 21.203 6.065 1.00 26.98 111 ARG A N 1
ATOM 719 C CA . ARG A 1 111 ? 30.082 20.584 6.268 1.00 23.80 111 ARG A CA 1
ATOM 720 C C . ARG A 1 111 ? 30.054 19.140 5.770 1.00 18.37 111 ARG A C 1
ATOM 721 O O . ARG A 1 111 ? 29.270 18.328 6.270 1.00 20.66 111 ARG A O 1
ATOM 729 N N . GLU A 1 112 ? 30.908 18.801 4.798 1.00 21.05 112 GLU A N 1
ATOM 730 C CA . GLU A 1 112 ? 30.884 17.457 4.221 1.00 22.95 112 GLU A CA 1
ATOM 731 C C . GLU A 1 112 ? 31.403 16.402 5.181 1.00 21.05 112 GLU A C 1
ATOM 732 O O . GLU A 1 112 ? 31.152 15.211 4.976 1.00 17.71 112 GLU A O 1
ATOM 738 N N . TYR A 1 113 ? 32.142 16.808 6.206 1.00 17.01 113 TYR A N 1
ATOM 739 C CA . TYR A 1 113 ? 32.869 15.867 7.040 1.00 16.44 113 TYR A CA 1
ATOM 740 C C . TYR A 1 113 ? 32.205 15.622 8.385 1.00 19.72 113 TYR A C 1
ATOM 741 O O . TYR A 1 113 ? 32.827 15.008 9.251 1.00 16.15 113 TYR A O 1
ATOM 750 N N . ALA A 1 114 ? 30.962 16.070 8.579 1.00 16.42 114 ALA A N 1
ATOM 751 C CA . ALA A 1 114 ? 30.348 15.949 9.904 1.00 14.62 114 ALA A CA 1
ATOM 752 C C . ALA A 1 114 ? 30.171 14.490 10.318 1.00 16.36 114 ALA A C 1
ATOM 753 O O . ALA A 1 114 ? 30.454 14.131 11.469 1.00 16.43 114 ALA A O 1
ATOM 755 N N . LEU A 1 115 ? 29.700 13.625 9.409 1.00 14.66 115 LEU A N 1
ATOM 756 C CA . LEU A 1 115 ? 29.528 12.228 9.800 1.00 13.74 115 LEU A CA 1
ATOM 757 C C . LEU A 1 115 ? 30.876 11.542 9.960 1.00 13.49 115 LEU A C 1
ATOM 758 O O . LEU A 1 115 ? 31.069 10.741 10.887 1.00 17.60 115 LEU A O 1
ATOM 763 N N . LYS A 1 116 ? 31.833 11.865 9.088 1.00 13.20 116 LYS A N 1
ATOM 764 C CA . LYS A 1 116 ? 33.171 11.305 9.235 1.00 13.89 116 LYS A CA 1
ATOM 765 C C . LYS A 1 116 ? 33.731 11.605 10.618 1.00 17.50 116 LYS A C 1
ATOM 766 O O . LYS A 1 116 ? 34.265 10.715 11.292 1.00 18.08 116 LYS A O 1
ATOM 772 N N . ARG A 1 117 ? 33.601 12.860 11.063 1.00 15.69 117 ARG A N 1
ATOM 773 C CA . ARG A 1 117 ? 34.089 13.234 12.392 1.00 17.42 117 ARG A CA 1
ATOM 774 C C . ARG A 1 117 ? 33.398 12.428 13.490 1.00 15.07 117 ARG A C 1
ATOM 775 O O . ARG A 1 117 ? 34.040 12.028 14.470 1.00 16.72 117 ARG A O 1
ATOM 783 N N . ALA A 1 118 ? 32.089 12.207 13.351 1.00 14.73 118 ALA A N 1
ATOM 784 C CA . ALA A 1 118 ? 31.325 11.463 14.351 1.00 18.82 118 ALA A CA 1
ATOM 785 C C . ALA A 1 118 ? 31.772 10.009 14.417 1.00 22.21 118 ALA A C 1
ATOM 786 O O . ALA A 1 118 ? 31.969 9.455 15.506 1.00 19.69 118 ALA A O 1
ATOM 788 N N . LEU A 1 119 ? 31.934 9.370 13.254 1.00 18.46 119 LEU A N 1
ATOM 789 C CA . LEU A 1 119 ? 32.348 7.972 13.243 1.00 16.59 119 LEU A CA 1
ATOM 790 C C . LEU A 1 119 ? 33.764 7.796 13.760 1.00 17.67 119 LEU A C 1
ATOM 791 O O . LEU A 1 119 ? 34.092 6.735 14.316 1.00 22.16 119 LEU A O 1
ATOM 796 N N . ALA A 1 120 ? 34.622 8.811 13.598 1.00 15.42 120 ALA A N 1
ATOM 797 C CA . ALA A 1 120 ? 35.966 8.706 14.151 1.00 17.17 120 ALA A CA 1
ATOM 798 C C . ALA A 1 120 ? 35.924 8.510 15.659 1.00 21.79 120 ALA A C 1
ATOM 799 O O . ALA A 1 120 ? 36.782 7.822 16.218 1.00 22.71 120 ALA A O 1
ATOM 801 N N . LYS A 1 121 ? 34.916 9.075 16.325 1.00 21.37 121 LYS A N 1
ATOM 802 C CA . LYS A 1 121 ? 34.786 8.916 17.776 1.00 23.90 121 LYS A CA 1
ATOM 803 C C . LYS A 1 121 ? 34.350 7.511 18.179 1.00 31.23 121 LYS A C 1
ATOM 804 O O . LYS A 1 121 ? 34.503 7.142 19.352 1.00 30.76 121 LYS A O 1
ATOM 810 N N . LEU A 1 122 ? 33.818 6.724 17.242 1.00 24.65 122 LEU A N 1
ATOM 811 C CA . LEU A 1 122 ? 33.358 5.366 17.498 1.00 29.47 122 LEU A CA 1
ATOM 812 C C . LEU A 1 122 ? 34.272 4.293 16.922 1.00 40.52 122 LEU A C 1
ATOM 813 O O . LEU A 1 122 ? 33.927 3.108 16.997 1.00 35.27 122 LEU A O 1
ATOM 818 N N . ASP A 1 123 ? 35.404 4.664 16.325 1.00 44.44 123 ASP A N 1
ATOM 819 C CA . ASP A 1 123 ? 36.202 3.685 15.598 1.00 46.22 123 ASP A CA 1
ATOM 820 C C . ASP A 1 123 ? 36.704 2.594 16.539 1.00 44.01 123 ASP A C 1
ATOM 821 O O . ASP A 1 123 ? 37.109 2.861 17.675 1.00 43.88 123 ASP A O 1
ATOM 826 N N . GLY A 1 124 ? 36.655 1.354 16.063 1.00 40.65 124 GLY A N 1
ATOM 827 C CA . GLY A 1 124 ? 37.012 0.219 16.880 1.00 43.97 124 GLY A CA 1
ATOM 828 C C . GLY A 1 124 ? 35.895 -0.317 17.746 1.00 41.97 124 GLY A C 1
ATOM 829 O O . GLY A 1 124 ? 36.069 -1.377 18.362 1.00 38.55 124 GLY A O 1
ATOM 830 N N . ASP A 1 125 ? 34.759 0.382 17.826 1.00 30.00 125 ASP A N 1
ATOM 831 C CA . ASP A 1 125 ? 33.585 -0.169 18.492 1.00 33.61 125 ASP A CA 1
ATOM 832 C C . ASP A 1 125 ? 32.776 -1.085 17.584 1.00 29.28 125 ASP A C 1
ATOM 833 O O . ASP A 1 125 ? 31.984 -1.889 18.086 1.00 30.74 125 ASP A O 1
ATOM 838 N N . PHE A 1 126 ? 32.943 -0.974 16.268 1.00 23.47 126 PHE A N 1
ATOM 839 C CA . PHE A 1 126 ? 32.145 -1.739 15.320 1.00 25.27 126 PHE A CA 1
ATOM 840 C C . PHE A 1 126 ? 33.043 -2.304 14.231 1.00 32.54 126 PHE A C 1
ATOM 841 O O . PHE A 1 126 ? 34.040 -1.686 13.845 1.00 27.11 126 PHE A O 1
ATOM 849 N N . ASP A 1 127 ? 32.686 -3.496 13.752 1.00 21.36 127 ASP A N 1
ATOM 850 C CA . ASP A 1 127 ? 33.385 -4.080 12.612 1.00 26.94 127 ASP A CA 1
ATOM 851 C C . ASP A 1 127 ? 32.898 -3.497 11.296 1.00 32.44 127 ASP A C 1
ATOM 852 O O . ASP A 1 127 ? 33.679 -3.376 10.347 1.00 20.35 127 ASP A O 1
ATOM 857 N N . VAL A 1 128 ? 31.613 -3.169 11.213 1.00 18.89 128 VAL A N 1
ATOM 858 C CA . VAL A 1 128 ? 31.000 -2.680 9.985 1.00 17.89 128 VAL A CA 1
ATOM 859 C C . VAL A 1 128 ? 30.038 -1.562 10.344 1.00 18.46 128 VAL A C 1
ATOM 860 O O . VAL A 1 128 ? 29.220 -1.710 11.262 1.00 20.35 128 VAL A O 1
ATOM 864 N N . VAL A 1 129 ? 30.135 -0.451 9.614 1.00 15.38 129 VAL A N 1
ATOM 865 C CA . VAL A 1 129 ? 29.167 0.638 9.652 1.00 16.84 129 VAL A CA 1
ATOM 866 C C . VAL A 1 129 ? 28.469 0.694 8.299 1.00 16.05 129 VAL A C 1
ATOM 867 O O . VAL A 1 129 ? 29.136 0.716 7.257 1.00 16.97 129 VAL A O 1
ATOM 871 N N . ILE A 1 130 ? 27.137 0.701 8.304 1.00 13.97 130 ILE A N 1
ATOM 872 C CA . ILE A 1 130 ? 26.353 0.816 7.072 1.00 13.33 130 ILE A CA 1
ATOM 873 C C . ILE A 1 130 ? 25.514 2.077 7.155 1.00 14.29 130 ILE A C 1
ATOM 874 O O . ILE A 1 130 ? 24.734 2.238 8.096 1.00 13.28 130 ILE A O 1
ATOM 879 N N . ILE A 1 131 ? 25.638 2.942 6.151 1.00 13.01 131 ILE A N 1
ATOM 880 C CA . ILE A 1 131 ? 25.019 4.264 6.153 1.00 12.44 131 ILE A CA 1
ATOM 881 C C . ILE A 1 131 ? 23.858 4.276 5.162 1.00 16.14 131 ILE A C 1
ATOM 882 O O . ILE A 1 131 ? 24.055 4.023 3.967 1.00 14.82 131 ILE A O 1
ATOM 887 N N . ASP A 1 132 ? 22.649 4.591 5.654 1.00 12.69 132 ASP A N 1
ATOM 888 C CA . ASP A 1 132 ? 21.450 4.649 4.817 1.00 10.44 132 ASP A CA 1
ATOM 889 C C . ASP A 1 132 ? 21.269 6.083 4.315 1.00 14.49 132 ASP A C 1
ATOM 890 O O . ASP A 1 132 ? 20.875 6.967 5.081 1.00 14.71 132 ASP A O 1
ATOM 895 N N . CYS A 1 133 ? 21.522 6.309 3.025 1.00 11.71 133 CYS A N 1
ATOM 896 C CA . CYS A 1 133 ? 21.437 7.682 2.529 1.00 12.70 133 CYS A CA 1
ATOM 897 C C . CYS A 1 133 ? 20.022 8.000 2.043 1.00 11.45 133 CYS A C 1
ATOM 898 O O . CYS A 1 133 ? 19.300 7.109 1.578 1.00 14.38 133 CYS A O 1
ATOM 901 N N . PRO A 1 134 ? 19.604 9.260 2.166 1.00 12.65 134 PRO A N 1
ATOM 902 C CA . PRO A 1 134 ? 18.277 9.654 1.697 1.00 11.26 134 PRO A CA 1
ATOM 903 C C . PRO A 1 134 ? 18.250 9.732 0.180 1.00 12.60 134 PRO A C 1
ATOM 904 O O . PRO A 1 134 ? 19.307 9.732 -0.473 1.00 12.80 134 PRO A O 1
ATOM 908 N N . PRO A 1 135 ? 16.989 9.818 -0.455 1.00 11.37 135 PRO A N 1
ATOM 909 C CA . PRO A 1 135 ? 16.862 9.965 -1.919 1.00 11.19 135 PRO A CA 1
ATOM 910 C C . PRO A 1 135 ? 17.186 11.397 -2.329 1.00 11.68 135 PRO A C 1
ATOM 911 O O . PRO A 1 135 ? 16.310 12.220 -2.644 1.00 13.77 135 PRO A O 1
ATOM 915 N N . SER A 1 136 ? 18.477 11.710 -2.313 1.00 11.01 136 SER A N 1
ATOM 916 C CA . SER A 1 136 ? 18.934 13.043 -2.698 1.00 14.17 136 SER A CA 1
ATOM 917 C C . SER A 1 136 ? 20.447 13.014 -2.871 1.00 14.48 136 SER A C 1
ATOM 918 O O . SER A 1 136 ? 21.118 12.046 -2.504 1.00 16.40 136 SER A O 1
ATOM 921 N N . LEU A 1 137 ? 20.968 14.098 -3.454 1.00 17.57 137 LEU A N 1
ATOM 922 C CA . LEU A 1 137 ? 22.396 14.280 -3.687 1.00 16.30 137 LEU A CA 1
ATOM 923 C C . LEU A 1 137 ? 22.933 15.473 -2.908 1.00 18.22 137 LEU A C 1
ATOM 924 O O . LEU A 1 137 ? 23.923 16.087 -3.314 1.00 22.90 137 LEU A O 1
ATOM 929 N N . GLY A 1 138 ? 22.296 15.815 -1.798 1.00 14.51 138 GLY A N 1
ATOM 930 C CA . GLY A 1 138 ? 22.666 16.976 -1.016 1.00 14.53 138 GLY A CA 1
ATOM 931 C C . GLY A 1 138 ? 23.628 16.655 0.113 1.00 15.86 138 GLY A C 1
ATOM 932 O O . GLY A 1 138 ? 24.292 15.617 0.127 1.00 18.30 138 GLY A O 1
ATOM 933 N N . VAL A 1 139 ? 23.675 17.564 1.089 1.00 12.86 139 VAL A N 1
ATOM 934 C CA . VAL A 1 139 ? 24.690 17.500 2.148 1.00 13.97 139 VAL A CA 1
ATOM 935 C C . VAL A 1 139 ? 24.639 16.191 2.933 1.00 16.87 139 VAL A C 1
ATOM 936 O O . VAL A 1 139 ? 25.677 15.704 3.403 1.00 15.53 139 VAL A O 1
ATOM 940 N N . LEU A 1 140 ? 23.454 15.604 3.119 1.00 15.77 140 LEU A N 1
ATOM 941 C CA . LEU A 1 140 ? 23.387 14.390 3.929 1.00 10.75 140 LEU A CA 1
ATOM 942 C C . LEU A 1 140 ? 23.997 13.207 3.177 1.00 12.94 140 LEU A C 1
ATOM 943 O O . LEU A 1 140 ? 24.839 12.476 3.712 1.00 12.86 140 LEU A O 1
ATOM 948 N N . THR A 1 141 ? 23.617 13.026 1.908 1.00 13.39 141 THR A N 1
ATOM 949 C CA . THR A 1 141 ? 24.238 11.969 1.109 1.00 11.93 141 THR A CA 1
ATOM 950 C C . THR A 1 141 ? 25.734 12.209 0.928 1.00 13.63 141 THR A C 1
ATOM 951 O O . THR A 1 141 ? 26.535 11.260 0.943 1.00 15.76 141 THR A O 1
ATOM 955 N N . LEU A 1 142 ? 26.133 13.471 0.756 1.00 12.70 142 LEU A N 1
ATOM 956 C CA . LEU A 1 142 ? 27.554 13.793 0.679 1.00 13.76 142 LEU A CA 1
ATOM 957 C C . LEU A 1 142 ? 28.290 13.401 1.959 1.00 14.53 142 LEU A C 1
ATOM 958 O O . LEU A 1 142 ? 29.413 12.891 1.898 1.00 15.87 142 LEU A O 1
ATOM 963 N N . ASN A 1 143 ? 27.678 13.632 3.126 1.00 13.60 143 ASN A N 1
ATOM 964 C CA . ASN A 1 143 ? 28.276 13.170 4.375 1.00 12.55 143 ASN A CA 1
ATOM 965 C C . ASN A 1 143 ? 28.423 11.657 4.402 1.00 19.17 143 ASN A C 1
ATOM 966 O O . ASN A 1 143 ? 29.421 11.135 4.918 1.00 14.04 143 ASN A O 1
ATOM 971 N N . GLY A 1 144 ? 27.414 10.932 3.901 1.00 15.45 144 GLY A N 1
ATOM 972 C CA . GLY A 1 144 ? 27.526 9.485 3.843 1.00 14.85 144 GLY A CA 1
ATOM 973 C C . GLY A 1 144 ? 28.659 9.031 2.937 1.00 13.05 144 GLY A C 1
ATOM 974 O O . GLY A 1 144 ? 29.467 8.176 3.310 1.00 15.98 144 GLY A O 1
ATOM 975 N N . LEU A 1 145 ? 28.736 9.604 1.731 1.00 12.52 145 LEU A N 1
ATOM 976 C CA . LEU A 1 145 ? 29.789 9.197 0.801 1.00 12.82 145 LEU A CA 1
ATOM 977 C C . LEU A 1 145 ? 31.170 9.603 1.303 1.00 14.89 145 LEU A C 1
ATOM 978 O O . LEU A 1 145 ? 32.161 8.903 1.055 1.00 17.71 145 LEU A O 1
ATOM 983 N N . THR A 1 146 ? 31.255 10.739 1.990 1.00 13.03 146 THR A N 1
ATOM 984 C CA . THR A 1 146 ? 32.538 11.243 2.455 1.00 14.43 146 THR A CA 1
ATOM 985 C C . THR A 1 146 ? 33.080 10.416 3.619 1.00 17.98 146 THR A C 1
ATOM 986 O O . THR A 1 146 ? 34.302 10.321 3.799 1.00 16.60 146 THR A O 1
ATOM 990 N N . ALA A 1 147 ? 32.194 9.805 4.408 1.00 16.40 147 ALA A N 1
ATOM 991 C CA . ALA A 1 147 ? 32.606 8.993 5.551 1.00 17.16 147 ALA A CA 1
ATOM 992 C C . ALA A 1 147 ? 32.881 7.536 5.192 1.00 17.71 147 ALA A C 1
ATOM 993 O O . ALA A 1 147 ? 33.518 6.826 5.980 1.00 16.69 147 ALA A O 1
ATOM 995 N N . ALA A 1 148 ? 32.439 7.085 4.024 1.00 16.86 148 ALA A N 1
ATOM 996 C CA . ALA A 1 148 ? 32.471 5.677 3.664 1.00 17.84 148 ALA A CA 1
ATOM 997 C C . ALA A 1 148 ? 33.782 5.292 2.983 1.00 24.85 148 ALA A C 1
ATOM 998 O O . ALA A 1 148 ? 34.475 6.115 2.376 1.00 26.29 148 ALA A O 1
ATOM 1000 N N . HIS A 1 149 ? 34.110 4.006 3.081 1.00 16.72 149 HIS A N 1
ATOM 1001 C CA . HIS A 1 149 ? 35.186 3.434 2.278 1.00 17.93 149 HIS A CA 1
ATOM 1002 C C . HIS A 1 149 ? 34.657 2.832 0.981 1.00 21.24 149 HIS A C 1
ATOM 1003 O O . HIS A 1 149 ? 35.316 2.932 -0.061 1.00 22.19 149 HIS A O 1
ATOM 1010 N N . ASP A 1 150 ? 33.477 2.209 1.046 1.00 18.35 150 ASP A N 1
ATOM 1011 C CA . ASP A 1 150 ? 32.810 1.580 -0.093 1.00 18.67 150 ASP A CA 1
ATOM 1012 C C . ASP A 1 150 ? 31.399 2.134 -0.234 1.00 18.03 150 ASP A C 1
ATOM 1013 O O . ASP A 1 150 ? 30.783 2.565 0.749 1.00 16.53 150 ASP A O 1
ATOM 1018 N N . VAL A 1 151 ? 30.868 2.100 -1.459 1.00 16.32 151 VAL A N 1
ATOM 1019 C CA . VAL A 1 151 ? 29.472 2.468 -1.696 1.00 14.31 151 VAL A CA 1
ATOM 1020 C C . VAL A 1 151 ? 28.840 1.459 -2.648 1.00 18.19 151 VAL A C 1
ATOM 1021 O O . VAL A 1 151 ? 29.482 1.003 -3.602 1.00 16.72 151 VAL A O 1
ATOM 1025 N N . ILE A 1 152 ? 27.587 1.073 -2.356 1.00 16.06 152 ILE A N 1
ATOM 1026 C CA . ILE A 1 152 ? 26.767 0.296 -3.283 1.00 15.75 152 ILE A CA 1
ATOM 1027 C C . ILE A 1 152 ? 25.519 1.102 -3.609 1.00 18.93 152 ILE A C 1
ATOM 1028 O O . ILE A 1 152 ? 25.042 1.913 -2.804 1.00 13.95 152 ILE A O 1
ATOM 1033 N N . VAL A 1 153 ? 24.980 0.849 -4.794 1.00 16.78 153 VAL A N 1
ATOM 1034 C CA . VAL A 1 153 ? 23.818 1.550 -5.322 1.00 14.24 153 VAL A CA 1
ATOM 1035 C C . VAL A 1 153 ? 22.709 0.531 -5.517 1.00 15.22 153 VAL A C 1
ATOM 1036 O O . VAL A 1 153 ? 22.713 -0.226 -6.493 1.00 16.63 153 VAL A O 1
ATOM 1040 N N . PRO A 1 154 ? 21.749 0.462 -4.596 1.00 10.55 154 PRO A N 1
ATOM 1041 C CA . PRO A 1 154 ? 20.576 -0.382 -4.838 1.00 15.25 154 PRO A CA 1
ATOM 1042 C C . PRO A 1 154 ? 19.867 0.169 -6.052 1.00 19.98 154 PRO A C 1
ATOM 1043 O O . PRO A 1 154 ? 19.607 1.369 -6.133 1.00 19.09 154 PRO A O 1
ATOM 1047 N N . LEU A 1 155 ? 19.588 -0.709 -7.010 1.00 16.62 155 LEU A N 1
ATOM 1048 C CA . LEU A 1 155 ? 19.167 -0.282 -8.337 1.00 13.66 155 LEU A CA 1
ATOM 1049 C C . LEU A 1 155 ? 17.954 -1.110 -8.728 1.00 13.23 155 LEU A C 1
ATOM 1050 O O . LEU A 1 155 ? 18.069 -2.323 -8.943 1.00 14.01 155 LEU A O 1
ATOM 1055 N N . GLN A 1 156 ? 16.789 -0.477 -8.785 1.00 13.49 156 GLN A N 1
ATOM 1056 C CA . GLN A 1 156 ? 15.583 -1.227 -9.106 1.00 17.20 156 GLN A CA 1
ATOM 1057 C C . GLN A 1 156 ? 15.638 -1.696 -10.553 1.00 16.72 156 GLN A C 1
ATOM 1058 O O . GLN A 1 156 ? 16.093 -0.970 -11.444 1.00 17.82 156 GLN A O 1
ATOM 1064 N N . CYS A 1 157 ? 15.179 -2.925 -10.791 1.00 16.80 157 CYS A N 1
ATOM 1065 C CA . CYS A 1 157 ? 15.161 -3.454 -12.148 1.00 17.83 157 CYS A CA 1
ATOM 1066 C C . CYS A 1 157 ? 13.772 -3.958 -12.504 1.00 23.11 157 CYS A C 1
ATOM 1067 O O . CYS A 1 157 ? 13.613 -4.892 -13.301 1.00 23.44 157 CYS A O 1
ATOM 1070 N N . GLU A 1 158 ? 12.757 -3.319 -11.920 1.00 19.82 158 GLU A N 1
ATOM 1071 C CA . GLU A 1 158 ? 11.374 -3.524 -12.336 1.00 23.52 158 GLU A CA 1
ATOM 1072 C C . GLU A 1 158 ? 11.070 -2.802 -13.645 1.00 30.00 158 GLU A C 1
ATOM 1073 O O . GLU A 1 158 ? 10.272 -3.298 -14.453 1.00 36.25 158 GLU A O 1
ATOM 1079 N N . THR A 1 159 ? 11.692 -1.640 -13.874 1.00 26.25 159 THR A N 1
ATOM 1080 C CA . THR A 1 159 ? 11.458 -0.832 -15.067 1.00 29.63 159 THR A CA 1
ATOM 1081 C C . THR A 1 159 ? 12.784 -0.339 -15.640 1.00 28.76 159 THR A C 1
ATOM 1082 O O . THR A 1 159 ? 13.815 -0.323 -14.964 1.00 24.24 159 THR A O 1
ATOM 1086 N N . LEU A 1 160 ? 12.731 0.102 -16.898 1.00 28.53 160 LEU A N 1
ATOM 1087 C CA . LEU A 1 160 ? 13.893 0.615 -17.622 1.00 28.16 160 LEU A CA 1
ATOM 1088 C C . LEU A 1 160 ? 14.299 2.033 -17.218 1.00 32.09 160 LEU A C 1
ATOM 1089 O O . LEU A 1 160 ? 15.238 2.585 -17.799 1.00 38.88 160 LEU A O 1
ATOM 1094 N N . ALA A 1 161 ? 13.648 2.623 -16.230 1.00 25.53 161 ALA A N 1
ATOM 1095 C CA . ALA A 1 161 ? 13.844 4.025 -15.872 1.00 23.47 161 ALA A CA 1
ATOM 1096 C C . ALA A 1 161 ? 15.126 4.188 -15.064 1.00 23.52 161 ALA A C 1
ATOM 1097 O O . ALA A 1 161 ? 15.129 3.970 -13.852 1.00 30.92 161 ALA A O 1
ATOM 1099 N N . HIS A 1 162 ? 16.222 4.616 -15.708 1.00 16.75 162 HIS A N 1
ATOM 1100 C CA . HIS A 1 162 ? 17.462 4.838 -14.941 1.00 17.00 162 HIS A CA 1
ATOM 1101 C C . HIS A 1 162 ? 18.198 6.115 -15.357 1.00 24.46 162 HIS A C 1
ATOM 1102 O O . HIS A 1 162 ? 19.431 6.183 -15.282 1.00 18.52 162 HIS A O 1
ATOM 1109 N N . ARG A 1 163 ? 17.465 7.170 -15.731 1.00 22.07 163 ARG A N 1
ATOM 1110 C CA . ARG A 1 163 ? 18.144 8.375 -16.207 1.00 21.45 163 ARG A CA 1
ATOM 1111 C C . ARG A 1 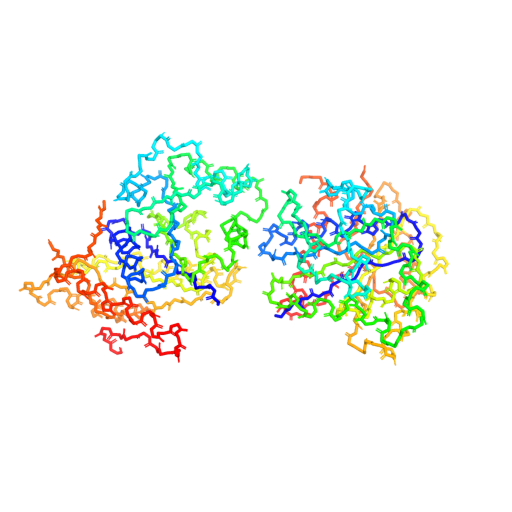163 ? 19.003 9.039 -15.133 1.00 18.47 163 ARG A C 1
ATOM 1112 O O . ARG A 1 163 ? 19.877 9.843 -15.471 1.00 20.39 163 ARG A O 1
ATOM 1120 N N . GLY A 1 164 ? 18.785 8.722 -13.857 1.00 13.46 164 GLY A N 1
ATOM 1121 C CA . GLY A 1 164 ? 19.584 9.310 -12.792 1.00 17.20 164 GLY A CA 1
ATOM 1122 C C . GLY A 1 164 ? 20.941 8.669 -12.546 1.00 17.69 164 GLY A C 1
ATOM 1123 O O . GLY A 1 164 ? 21.739 9.222 -11.783 1.00 17.50 164 GLY A O 1
ATOM 1124 N N . VAL A 1 165 ? 21.235 7.526 -13.166 1.00 15.52 165 VAL A N 1
ATOM 1125 C CA . VAL A 1 165 ? 22.496 6.851 -12.864 1.00 16.82 165 VAL A CA 1
ATOM 1126 C C . VAL A 1 165 ? 23.682 7.732 -13.244 1.00 14.89 165 VAL A C 1
ATOM 1127 O O . VAL A 1 165 ? 24.683 7.796 -12.514 1.00 15.82 165 VAL A O 1
ATOM 1131 N N . GLY A 1 166 ? 23.580 8.449 -14.367 1.00 17.21 166 GLY A N 1
ATOM 1132 C CA . GLY A 1 166 ? 24.688 9.286 -14.804 1.00 19.30 166 GLY A CA 1
ATOM 1133 C C . GLY A 1 166 ? 25.066 10.336 -13.775 1.00 22.28 166 GLY A C 1
ATOM 1134 O O . GLY A 1 166 ? 26.241 10.507 -13.438 1.00 17.32 166 GLY A O 1
ATOM 1135 N N . GLN A 1 167 ? 24.069 11.051 -13.257 1.00 19.84 167 GLN A N 1
ATOM 1136 C CA . GLN A 1 167 ? 24.344 12.062 -12.248 1.00 19.69 167 GLN A CA 1
ATOM 1137 C C . GLN A 1 167 ? 24.837 11.432 -10.945 1.00 19.59 167 GLN A C 1
ATOM 1138 O O . GLN A 1 167 ? 25.668 12.025 -10.250 1.00 19.81 167 GLN A O 1
ATOM 1144 N N . PHE A 1 168 ? 24.369 10.227 -10.606 1.00 13.89 168 PHE A N 1
ATOM 1145 C CA . PHE A 1 168 ? 24.893 9.576 -9.404 1.00 13.28 168 PHE A CA 1
ATOM 1146 C C . PHE A 1 168 ? 26.380 9.289 -9.545 1.00 15.89 168 PHE A C 1
ATOM 1147 O O . PHE A 1 168 ? 27.161 9.534 -8.615 1.00 17.42 168 PHE A O 1
ATOM 1155 N N . LEU A 1 169 ? 26.789 8.777 -10.709 1.00 18.63 169 LEU A N 1
ATOM 1156 C CA . LEU A 1 169 ? 28.199 8.484 -10.944 1.00 16.48 169 LEU A CA 1
ATOM 1157 C C . LEU A 1 169 ? 29.040 9.756 -10.944 1.00 19.55 169 LEU A C 1
ATOM 1158 O O . LEU A 1 169 ? 30.184 9.748 -10.469 1.00 20.92 169 LEU A O 1
ATOM 1163 N N . ARG A 1 170 ? 28.506 10.853 -11.502 1.00 17.63 170 ARG A N 1
ATOM 1164 C CA . ARG A 1 170 ? 29.196 12.139 -11.401 1.00 19.24 170 ARG A CA 1
ATOM 1165 C C . ARG A 1 170 ? 29.400 12.534 -9.947 1.00 19.95 170 ARG A C 1
ATOM 1166 O O . ARG A 1 170 ? 30.450 13.081 -9.583 1.00 20.66 170 ARG A O 1
ATOM 1174 N N . THR A 1 171 ? 28.399 12.278 -9.101 1.00 13.97 171 THR A N 1
ATOM 1175 C CA . THR A 1 171 ? 28.540 12.631 -7.693 1.00 13.51 171 THR A CA 1
ATOM 1176 C C . THR A 1 171 ? 29.644 11.816 -7.031 1.00 18.79 171 THR A C 1
ATOM 1177 O O . THR A 1 171 ? 30.431 12.356 -6.243 1.00 21.04 171 THR A O 1
ATOM 1181 N N . ILE A 1 172 ? 29.717 10.514 -7.326 1.00 16.90 172 ILE A N 1
ATOM 1182 C CA . ILE A 1 172 ? 30.810 9.696 -6.792 1.00 17.87 172 ILE A CA 1
ATOM 1183 C C . ILE A 1 172 ? 32.152 10.267 -7.225 1.00 20.91 172 ILE A C 1
ATOM 1184 O O . ILE A 1 172 ? 33.081 10.410 -6.418 1.00 18.91 172 ILE A O 1
ATOM 1189 N N . SER A 1 173 ? 32.270 10.612 -8.515 1.00 18.68 173 SER A N 1
ATOM 1190 C CA . SER A 1 173 ? 33.525 11.146 -9.030 1.00 20.54 173 SER A CA 1
ATOM 1191 C C . SER A 1 173 ? 33.907 12.444 -8.323 1.00 25.22 173 SER A C 1
ATOM 1192 O O . SER A 1 173 ? 35.079 12.654 -7.985 1.00 23.61 173 SER A O 1
ATOM 1195 N N . ASP A 1 174 ? 32.933 13.331 -8.100 1.00 18.63 174 ASP A N 1
ATOM 1196 C CA . ASP A 1 174 ? 33.217 14.582 -7.405 1.00 22.38 174 ASP A CA 1
ATOM 1197 C C . ASP A 1 174 ? 33.695 14.325 -5.986 1.00 23.47 174 ASP A C 1
ATOM 1198 O O . ASP A 1 174 ? 34.621 14.988 -5.511 1.00 24.00 174 ASP A O 1
ATOM 1203 N N . VAL A 1 175 ? 33.058 13.385 -5.280 1.00 18.68 175 VAL A N 1
ATOM 1204 C CA . VAL A 1 175 ? 33.486 13.088 -3.914 1.00 19.83 175 VAL A CA 1
ATOM 1205 C C . VAL A 1 175 ? 34.903 12.537 -3.918 1.00 16.25 175 VAL A C 1
ATOM 1206 O O . VAL A 1 175 ? 35.729 12.900 -3.070 1.00 18.96 175 VAL A O 1
ATOM 1210 N N . GLN A 1 176 ? 35.211 11.669 -4.883 1.00 18.62 176 GLN A N 1
ATOM 1211 C CA . GLN A 1 176 ? 36.553 11.103 -4.959 1.00 22.62 176 GLN A CA 1
ATOM 1212 C C . GLN A 1 176 ? 37.593 12.181 -5.220 1.00 27.84 176 GLN A C 1
ATOM 1213 O O . GLN A 1 176 ? 38.743 12.065 -4.768 1.00 23.99 176 GLN A O 1
ATOM 1219 N N . GLN A 1 177 ? 37.207 13.242 -5.930 1.00 25.29 177 GLN A N 1
ATOM 1220 C CA . GLN A 1 177 ? 38.154 14.298 -6.255 1.00 25.58 177 GLN A CA 1
ATOM 1221 C C . GLN A 1 177 ? 38.382 15.254 -5.091 1.00 26.74 177 GLN A C 1
ATOM 1222 O O . GLN A 1 177 ? 39.481 15.797 -4.957 1.00 27.42 177 GLN A O 1
ATOM 1224 N N . ILE A 1 178 ? 37.386 15.468 -4.231 1.00 25.36 178 ILE A N 1
ATOM 1225 C CA . ILE A 1 178 ? 37.394 16.593 -3.301 1.00 27.79 178 ILE A CA 1
ATOM 1226 C C . ILE A 1 178 ? 37.461 16.140 -1.840 1.00 25.27 178 ILE A C 1
ATOM 1227 O O . ILE A 1 178 ? 38.318 16.598 -1.081 1.00 26.96 178 ILE A O 1
ATOM 1232 N N . THR A 1 179 ? 36.553 15.256 -1.419 1.00 20.09 179 THR A N 1
ATOM 1233 C CA . THR A 1 179 ? 36.424 14.959 0.009 1.00 21.53 179 THR A CA 1
ATOM 1234 C C . THR A 1 179 ? 36.840 13.554 0.423 1.00 21.11 179 THR A C 1
ATOM 1235 O O . THR A 1 179 ? 37.078 13.338 1.616 1.00 23.76 179 THR A O 1
ATOM 1239 N N . ASN A 1 180 ? 36.884 12.586 -0.492 1.00 18.15 180 ASN A N 1
ATOM 1240 C CA . ASN A 1 180 ? 37.151 11.193 -0.123 1.00 21.22 180 ASN A CA 1
ATOM 1241 C C . ASN A 1 180 ? 37.807 10.457 -1.282 1.00 25.11 180 ASN A C 1
ATOM 1242 O O . ASN A 1 180 ? 37.168 9.663 -1.984 1.00 19.63 180 ASN A O 1
ATOM 1247 N N . PRO A 1 181 ? 39.107 10.678 -1.495 1.00 22.06 181 PRO A N 1
ATOM 1248 C CA . PRO A 1 181 ? 39.798 10.002 -2.607 1.00 22.07 181 PRO A CA 1
ATOM 1249 C C . PRO A 1 181 ? 39.759 8.484 -2.549 1.00 29.97 181 PRO A C 1
ATOM 1250 O O . PRO A 1 181 ? 39.849 7.840 -3.602 1.00 30.82 181 PRO A O 1
ATOM 1254 N N . ASP A 1 182 ? 39.628 7.885 -1.366 1.00 26.29 182 ASP A N 1
ATOM 1255 C CA . ASP A 1 182 ? 39.677 6.432 -1.240 1.00 28.86 182 ASP A CA 1
ATOM 1256 C C . ASP A 1 182 ? 38.320 5.746 -1.399 1.00 23.88 182 ASP A C 1
ATOM 1257 O O . ASP A 1 182 ? 38.257 4.518 -1.298 1.00 27.74 182 ASP A O 1
ATOM 1262 N N . LEU A 1 183 ? 37.245 6.493 -1.642 1.00 19.98 183 LEU A N 1
ATOM 1263 C CA . LEU A 1 183 ? 35.933 5.881 -1.825 1.00 19.20 183 LEU A CA 1
ATOM 1264 C C . LEU A 1 183 ? 35.946 4.933 -3.017 1.00 24.68 183 LEU A C 1
ATOM 1265 O O . LEU A 1 183 ? 36.364 5.311 -4.116 1.00 22.76 183 LEU A O 1
ATOM 1270 N N . LYS A 1 184 ? 35.472 3.708 -2.806 1.00 17.48 184 LYS A N 1
ATOM 1271 C CA . LYS A 1 184 ? 35.399 2.705 -3.868 1.00 16.19 184 LYS A CA 1
ATOM 1272 C C . LYS A 1 184 ? 33.937 2.442 -4.197 1.00 22.52 184 LYS A C 1
ATOM 1273 O O . LYS A 1 184 ? 33.157 2.085 -3.312 1.00 19.95 184 LYS A O 1
ATOM 1275 N N . LEU A 1 185 ? 33.562 2.619 -5.468 1.00 17.35 185 LEU A N 1
ATOM 1276 C CA . LEU A 1 185 ? 32.229 2.207 -5.912 1.00 16.92 185 LEU A CA 1
ATOM 1277 C C . LEU A 1 185 ? 32.248 0.703 -6.159 1.00 19.59 185 LEU A C 1
ATOM 1278 O O . LEU A 1 185 ? 32.843 0.238 -7.135 1.00 24.34 185 LEU A O 1
ATOM 1283 N N . LEU A 1 186 ? 31.594 -0.070 -5.289 1.00 18.01 186 LEU A N 1
ATOM 1284 C CA . LEU A 1 186 ? 31.576 -1.515 -5.492 1.00 16.42 186 LEU A CA 1
ATOM 1285 C C . LEU A 1 186 ? 30.671 -1.887 -6.655 1.00 19.42 186 LEU A C 1
ATOM 1286 O O . LEU A 1 186 ? 31.004 -2.778 -7.445 1.00 20.51 186 LEU A O 1
ATOM 1291 N N . GLY A 1 187 ? 29.529 -1.233 -6.766 1.00 17.82 187 GLY A N 1
ATOM 1292 C CA . GLY A 1 187 ? 28.648 -1.435 -7.896 1.00 17.05 187 GLY A CA 1
ATOM 1293 C C . GLY A 1 187 ? 27.199 -1.335 -7.463 1.00 17.81 187 GLY A C 1
ATOM 1294 O O . GLY A 1 187 ? 26.887 -0.924 -6.347 1.00 15.49 187 GLY A O 1
ATOM 1295 N N . ALA A 1 188 ? 26.321 -1.736 -8.379 1.00 17.24 188 ALA A N 1
ATOM 1296 C CA . ALA A 1 188 ? 24.880 -1.691 -8.182 1.00 15.26 188 ALA A CA 1
ATOM 1297 C C . ALA A 1 188 ? 24.384 -3.029 -7.644 1.00 16.88 188 ALA A C 1
ATOM 1298 O O . ALA A 1 188 ? 24.755 -4.087 -8.162 1.00 19.07 188 ALA A O 1
ATOM 1300 N N . LEU A 1 189 ? 23.534 -2.980 -6.612 1.00 13.67 189 LEU A N 1
ATOM 1301 C CA . LEU A 1 189 ? 22.839 -4.172 -6.142 1.00 13.19 189 LEU A CA 1
ATOM 1302 C C . LEU A 1 189 ? 21.456 -4.197 -6.771 1.00 14.83 189 LEU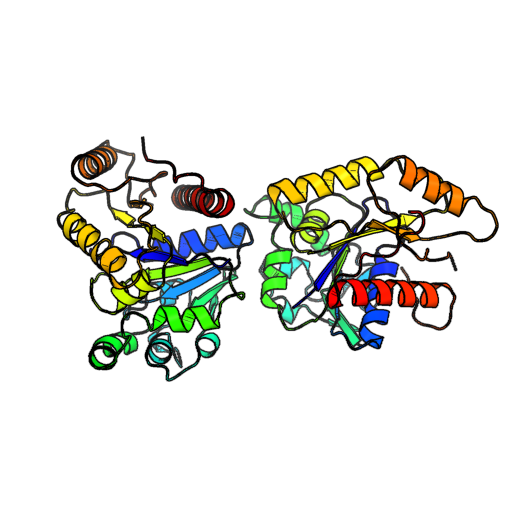 A C 1
ATOM 1303 O O . LEU A 1 189 ? 20.633 -3.332 -6.452 1.00 14.75 189 LEU A O 1
ATOM 1308 N N . PRO A 1 190 ? 21.156 -5.126 -7.679 1.00 15.27 190 PRO A N 1
ATOM 1309 C CA . PRO A 1 190 ? 19.811 -5.151 -8.279 1.00 15.13 190 PRO A CA 1
ATOM 1310 C C . PRO A 1 190 ? 18.747 -5.413 -7.223 1.00 16.91 190 PRO A C 1
ATOM 1311 O O . PRO A 1 190 ? 18.895 -6.309 -6.384 1.00 17.20 190 PRO A O 1
ATOM 1315 N N . THR A 1 191 ? 17.660 -4.636 -7.271 1.00 13.16 191 THR A N 1
ATOM 1316 C CA . THR A 1 191 ? 16.554 -4.820 -6.340 1.00 13.91 191 THR A CA 1
ATOM 1317 C C . THR A 1 191 ? 15.237 -4.885 -7.101 1.00 15.39 191 THR A C 1
ATOM 1318 O O . THR A 1 191 ? 15.145 -4.469 -8.254 1.00 16.56 191 THR A O 1
ATOM 1322 N N . LEU A 1 192 ? 14.213 -5.413 -6.427 1.00 15.90 192 LEU A N 1
ATOM 1323 C CA . LEU A 1 192 ? 12.873 -5.567 -6.994 1.00 17.18 192 LEU A CA 1
ATOM 1324 C C . LEU A 1 192 ? 12.911 -6.399 -8.276 1.00 18.33 192 LEU A C 1
ATOM 1325 O O . LEU A 1 192 ? 12.124 -6.183 -9.207 1.00 18.63 192 LEU A O 1
ATOM 1330 N N . TYR A 1 193 ? 13.816 -7.376 -8.308 1.00 19.03 193 TYR A N 1
ATOM 1331 C CA . TYR A 1 193 ? 13.931 -8.259 -9.463 1.00 20.14 193 TYR A CA 1
ATOM 1332 C C . TYR A 1 193 ? 12.660 -9.090 -9.632 1.00 24.85 193 TYR A C 1
ATOM 1333 O O . TYR A 1 193 ? 12.174 -9.710 -8.683 1.00 19.35 193 TYR A O 1
ATOM 1342 N N . ASP A 1 194 ? 12.138 -9.128 -10.858 1.00 19.59 194 ASP A N 1
ATOM 1343 C CA . ASP A 1 194 ? 10.882 -9.803 -11.173 1.00 21.26 194 ASP A CA 1
ATOM 1344 C C . ASP A 1 194 ? 11.188 -11.075 -11.953 1.00 23.87 194 ASP A C 1
ATOM 1345 O O . ASP A 1 194 ? 11.688 -11.003 -13.078 1.00 24.63 194 ASP A O 1
ATOM 1350 N N . SER A 1 195 ? 10.865 -12.233 -11.372 1.00 24.15 195 SER A N 1
ATOM 1351 C CA . SER A 1 195 ? 11.189 -13.505 -12.011 1.00 27.89 195 SER A CA 1
ATOM 1352 C C . SER A 1 195 ? 10.176 -13.946 -13.069 1.00 28.57 195 SER A C 1
ATOM 1353 O O . SER A 1 195 ? 10.363 -15.012 -13.670 1.00 27.75 195 SER A O 1
ATOM 1356 N N . ARG A 1 196 ? 9.119 -13.168 -13.326 1.00 27.03 196 ARG A N 1
ATOM 1357 C CA . ARG A 1 196 ? 8.067 -13.644 -14.217 1.00 34.19 196 ARG A CA 1
ATOM 1358 C C . ARG A 1 196 ? 8.515 -13.680 -15.673 1.00 32.62 196 ARG A C 1
ATOM 1359 O O . ARG A 1 196 ? 8.047 -14.531 -16.440 1.00 32.09 196 ARG A O 1
ATOM 1367 N N . THR A 1 197 ? 9.396 -12.765 -16.072 1.00 29.84 197 THR A N 1
ATOM 1368 C CA . THR A 1 197 ? 9.885 -12.671 -17.440 1.00 29.89 197 THR A CA 1
ATOM 1369 C C . THR A 1 197 ? 11.377 -12.385 -17.408 1.00 26.53 197 THR A C 1
ATOM 1370 O O . THR A 1 197 ? 11.981 -12.220 -16.344 1.00 24.84 197 THR A O 1
ATOM 1374 N N . THR A 1 198 ? 11.957 -12.257 -18.593 1.00 28.46 198 THR A N 1
ATOM 1375 C CA . THR A 1 198 ? 13.339 -11.814 -18.719 1.00 29.30 198 THR A CA 1
ATOM 1376 C C . THR A 1 198 ? 13.485 -10.302 -18.637 1.00 27.71 198 THR A C 1
ATOM 1377 O O . THR A 1 198 ? 14.589 -9.791 -18.860 1.00 27.72 198 THR A O 1
ATOM 1381 N N . HIS A 1 199 ? 12.412 -9.573 -18.315 1.00 25.44 199 HIS A N 1
ATOM 1382 C CA . HIS A 1 199 ? 12.472 -8.114 -18.353 1.00 26.90 199 HIS A CA 1
ATOM 1383 C C . HIS A 1 199 ? 13.511 -7.565 -17.374 1.00 24.37 199 HIS A C 1
ATOM 1384 O O . HIS A 1 199 ? 14.325 -6.710 -17.738 1.00 23.31 199 HIS A O 1
ATOM 1391 N N . SER A 1 200 ? 13.504 -8.046 -16.126 1.00 21.57 200 SER A N 1
ATOM 1392 C CA . SER A 1 200 ? 14.453 -7.521 -15.140 1.00 20.95 200 SER A CA 1
ATOM 1393 C C . SER A 1 200 ? 15.893 -7.790 -15.562 1.00 26.30 200 SER A C 1
ATOM 1394 O O . SER A 1 200 ? 16.764 -6.922 -15.422 1.00 18.44 200 SER A O 1
ATOM 1397 N N . ARG A 1 201 ? 16.161 -8.985 -16.095 1.00 20.43 201 ARG A N 1
ATOM 1398 C CA . ARG A 1 201 ? 17.486 -9.270 -16.632 1.00 21.24 201 ARG A CA 1
ATOM 1399 C C . ARG A 1 201 ? 17.853 -8.282 -17.730 1.00 22.17 201 ARG A C 1
ATOM 1400 O O . ARG A 1 201 ? 18.975 -7.755 -17.761 1.00 24.01 201 ARG A O 1
ATOM 1408 N N . ASP A 1 202 ? 16.926 -8.041 -18.658 1.00 25.07 202 ASP A N 1
ATOM 1409 C CA . ASP A 1 202 ? 17.207 -7.122 -19.758 1.00 28.24 202 ASP A CA 1
ATOM 1410 C C . ASP A 1 202 ? 17.446 -5.709 -19.242 1.00 26.33 202 ASP A C 1
ATOM 1411 O O . ASP A 1 202 ? 18.297 -4.982 -19.776 1.00 27.09 202 ASP A O 1
ATOM 1416 N N . VAL A 1 203 ? 16.718 -5.312 -18.193 1.00 22.45 203 VAL A N 1
ATOM 1417 C CA . VAL A 1 203 ? 16.951 -4.013 -17.561 1.00 27.46 203 VAL A CA 1
ATOM 1418 C C . VAL A 1 203 ? 18.377 -3.929 -17.041 1.00 27.35 203 VAL A C 1
ATOM 1419 O O . VAL A 1 203 ? 19.077 -2.931 -17.259 1.00 23.39 203 VAL A O 1
ATOM 1423 N N . LEU A 1 204 ? 18.824 -4.976 -16.333 1.00 18.01 204 LEU A N 1
ATOM 1424 C CA . LEU A 1 204 ? 20.166 -4.973 -15.763 1.00 21.55 204 LEU A CA 1
ATOM 1425 C C . LEU A 1 204 ? 21.232 -4.968 -16.847 1.00 20.72 204 LEU A C 1
ATOM 1426 O O . LEU A 1 204 ? 22.267 -4.308 -16.706 1.00 24.78 204 LEU A O 1
ATOM 1431 N N . LEU A 1 205 ? 21.009 -5.716 -17.923 1.00 21.16 205 LEU A N 1
ATOM 1432 C CA . LEU A 1 205 ? 21.973 -5.724 -19.017 1.00 25.44 205 LEU A CA 1
ATOM 1433 C C . LEU A 1 205 ? 22.052 -4.355 -19.682 1.00 27.49 205 LEU A C 1
ATOM 1434 O O . LEU A 1 205 ? 23.138 -3.910 -20.072 1.00 28.18 205 LEU A O 1
ATOM 1439 N N . ASP A 1 206 ? 20.911 -3.678 -19.823 1.00 29.52 206 ASP A N 1
ATOM 1440 C CA . ASP A 1 206 ? 20.901 -2.327 -20.376 1.00 29.60 206 ASP A CA 1
ATOM 1441 C C . ASP A 1 206 ? 21.737 -1.376 -19.526 1.00 27.43 206 ASP A C 1
ATOM 1442 O O . ASP A 1 206 ? 22.526 -0.586 -20.056 1.00 27.49 206 ASP A O 1
ATOM 1447 N N . VAL A 1 207 ? 21.579 -1.440 -18.203 1.00 21.99 207 VAL A N 1
ATOM 1448 C CA . VAL A 1 207 ? 22.338 -0.564 -17.319 1.00 20.61 207 VAL A CA 1
ATOM 1449 C C . VAL A 1 207 ? 23.826 -0.878 -17.396 1.00 22.48 207 VAL A C 1
ATOM 1450 O O . VAL A 1 207 ? 24.661 0.029 -17.474 1.00 23.62 207 VAL A O 1
ATOM 1454 N N . ALA A 1 208 ? 24.183 -2.164 -17.349 1.00 23.75 208 ALA A N 1
ATOM 1455 C CA . ALA A 1 208 ? 25.592 -2.538 -17.406 1.00 25.31 208 ALA A CA 1
ATOM 1456 C C . ALA A 1 208 ? 26.218 -2.073 -18.707 1.00 30.13 208 ALA A C 1
ATOM 1457 O O . ALA A 1 208 ? 27.387 -1.669 -18.738 1.00 32.51 208 ALA A O 1
ATOM 1459 N N . ASP A 1 209 ? 25.442 -2.115 -19.789 1.00 24.99 209 ASP A N 1
ATOM 1460 C CA . ASP A 1 209 ? 25.938 -1.713 -21.102 1.00 33.80 209 ASP A CA 1
ATOM 1461 C C . ASP A 1 209 ? 26.211 -0.218 -21.158 1.00 34.46 209 ASP A C 1
ATOM 1462 O O . ASP A 1 209 ? 27.211 0.219 -21.741 1.00 35.98 209 ASP A O 1
ATOM 1467 N N . ARG A 1 210 ? 25.333 0.584 -20.565 1.00 28.81 210 ARG A N 1
ATOM 1468 C CA . ARG A 1 210 ? 25.371 2.015 -20.821 1.00 30.77 210 ARG A CA 1
ATOM 1469 C C . ARG A 1 210 ? 26.169 2.803 -19.798 1.00 27.33 210 ARG A C 1
ATOM 1470 O O . ARG A 1 210 ? 26.577 3.928 -20.106 1.00 30.77 210 ARG A O 1
ATOM 1478 N N . TYR A 1 211 ? 26.421 2.248 -18.611 1.00 25.39 211 TYR A N 1
ATOM 1479 C CA . TYR A 1 211 ? 27.023 3.007 -17.523 1.00 21.94 211 TYR A CA 1
ATOM 1480 C C . TYR A 1 211 ? 28.276 2.317 -17.006 1.00 32.18 211 TYR A C 1
ATOM 1481 O O . TYR A 1 211 ? 28.325 1.085 -16.917 1.00 29.19 211 TYR A O 1
ATOM 1490 N N . GLU A 1 212 ? 29.282 3.124 -16.650 1.00 29.18 212 GLU A N 1
ATOM 1491 C CA . GLU A 1 212 ? 30.476 2.629 -15.974 1.00 31.09 212 GLU A CA 1
ATOM 1492 C C . GLU A 1 212 ? 30.114 2.277 -14.537 1.00 31.33 212 GLU A C 1
ATOM 1493 O O . GLU A 1 212 ? 30.454 3.001 -13.591 1.00 26.85 212 GLU A O 1
ATOM 1495 N N . LEU A 1 213 ? 29.407 1.176 -14.376 1.00 26.34 213 LEU A N 1
ATOM 1496 C CA . LEU A 1 213 ? 28.848 0.784 -13.094 1.00 26.63 213 LEU A CA 1
ATOM 1497 C C . LEU A 1 213 ? 28.783 -0.737 -13.056 1.00 31.37 213 LEU A C 1
ATOM 1498 O O . LEU A 1 213 ? 28.018 -1.341 -13.821 1.00 26.90 213 LEU A O 1
ATOM 1503 N N . PRO A 1 214 ? 29.592 -1.398 -12.230 1.00 23.28 214 PRO A N 1
ATOM 1504 C CA . PRO A 1 214 ? 29.446 -2.852 -12.089 1.00 22.10 214 PRO A CA 1
ATOM 1505 C C . PRO A 1 214 ? 28.065 -3.183 -11.548 1.00 20.77 214 PRO A C 1
ATOM 1506 O O . PRO A 1 214 ? 27.574 -2.540 -10.616 1.00 20.50 214 PRO A O 1
ATOM 1510 N N . VAL A 1 215 ? 27.425 -4.180 -12.154 1.00 22.47 215 VAL A N 1
ATOM 1511 C CA . VAL A 1 215 ? 26.154 -4.700 -11.658 1.00 18.46 215 VAL A CA 1
ATOM 1512 C C . VAL A 1 215 ? 26.457 -5.974 -10.889 1.00 22.85 215 VAL A C 1
ATOM 1513 O O . VAL A 1 215 ? 26.963 -6.942 -11.464 1.00 21.93 215 VAL A O 1
ATOM 1517 N N . LEU A 1 216 ? 26.158 -5.971 -9.593 1.00 15.86 216 LEU A N 1
ATOM 1518 C CA . LEU A 1 216 ? 26.595 -7.039 -8.705 1.00 16.82 216 LEU A CA 1
ATOM 1519 C C . LEU A 1 216 ? 25.556 -8.152 -8.630 1.00 18.74 216 LEU A C 1
ATOM 1520 O O . LEU A 1 216 ? 24.423 -8.018 -9.098 1.00 21.04 216 LEU A O 1
ATOM 1525 N N . ALA A 1 217 ? 25.963 -9.270 -8.034 1.00 19.91 217 ALA A N 1
ATOM 1526 C CA . ALA A 1 217 ? 25.117 -10.441 -7.864 1.00 20.99 217 ALA A CA 1
ATOM 1527 C C . ALA A 1 217 ? 25.099 -10.858 -6.401 1.00 22.51 217 ALA A C 1
ATOM 1528 O O . ALA A 1 217 ? 26.080 -10.644 -5.677 1.00 24.38 217 ALA A O 1
ATOM 1530 N N . PRO A 1 218 ? 24.008 -11.490 -5.943 1.00 20.72 218 PRO A N 1
ATOM 1531 C CA . PRO A 1 218 ? 22.802 -11.811 -6.718 1.00 17.62 218 PRO A CA 1
ATOM 1532 C C . PRO A 1 218 ? 21.803 -10.666 -6.682 1.00 23.73 218 PRO A C 1
ATOM 1533 O O . PRO A 1 218 ? 21.925 -9.785 -5.834 1.00 23.95 218 PRO A O 1
ATOM 1537 N N . PRO A 1 219 ? 20.833 -10.666 -7.592 1.00 18.04 219 PRO A N 1
ATOM 1538 C CA . PRO A 1 219 ? 19.731 -9.708 -7.474 1.00 15.08 219 PRO A CA 1
ATOM 1539 C C . PRO A 1 219 ? 18.869 -10.036 -6.268 1.00 15.57 219 PRO A C 1
ATOM 1540 O O . PRO A 1 219 ? 18.732 -11.197 -5.869 1.00 16.58 219 PRO A O 1
ATOM 1544 N N . ILE A 1 220 ? 18.283 -9.005 -5.671 1.00 15.96 220 ILE A N 1
ATOM 1545 C CA . ILE A 1 220 ? 17.312 -9.184 -4.595 1.00 15.95 220 ILE A CA 1
ATOM 1546 C C . ILE A 1 220 ? 15.934 -9.278 -5.237 1.00 16.96 220 ILE A C 1
ATOM 1547 O O . ILE A 1 220 ? 15.486 -8.296 -5.848 1.00 18.02 220 ILE A O 1
ATOM 1552 N N . PRO A 1 221 ? 15.243 -10.406 -5.132 1.00 18.64 221 PRO A N 1
ATOM 1553 C CA . PRO A 1 221 ? 13.942 -10.518 -5.793 1.00 18.52 221 PRO A CA 1
ATOM 1554 C C . PRO A 1 221 ? 12.900 -9.679 -5.078 1.00 19.13 221 PRO A C 1
ATOM 1555 O O . PRO A 1 221 ? 13.004 -9.405 -3.879 1.00 24.94 221 PRO A O 1
ATOM 1559 N N . ARG A 1 222 ? 11.898 -9.244 -5.836 1.00 21.57 222 ARG A N 1
ATOM 1560 C CA . ARG A 1 222 ? 10.716 -8.669 -5.214 1.00 24.97 222 ARG A CA 1
ATOM 1561 C C . ARG A 1 222 ? 9.933 -9.778 -4.520 1.00 25.94 222 ARG A C 1
ATOM 1562 O O . ARG A 1 222 ? 9.740 -10.860 -5.083 1.00 28.02 222 ARG A O 1
ATOM 1570 N N . THR A 1 223 ? 9.500 -9.521 -3.293 1.00 31.46 223 THR A N 1
ATOM 1571 C CA . THR A 1 223 ? 8.738 -10.509 -2.529 1.00 46.17 223 THR A CA 1
ATOM 1572 C C . THR A 1 223 ? 7.301 -10.049 -2.294 1.00 54.75 223 THR A C 1
ATOM 1573 O O . THR A 1 223 ? 6.727 -9.322 -3.104 1.00 59.78 223 THR A O 1
ATOM 1577 N N . SER A 1 235 ? 9.610 0.743 5.045 1.00 59.05 235 SER A N 1
ATOM 1578 C CA . SER A 1 235 ? 10.684 -0.126 4.569 1.00 54.18 235 SER A CA 1
ATOM 1579 C C . SER A 1 235 ? 10.650 -1.485 5.273 1.00 60.27 235 SER A C 1
ATOM 1580 O O . SER A 1 235 ? 9.845 -1.693 6.184 1.00 59.14 235 SER A O 1
ATOM 1583 N N . VAL A 1 236 ? 11.532 -2.405 4.867 1.00 62.96 236 VAL A N 1
ATOM 1584 C CA . VAL A 1 236 ? 11.451 -3.802 5.280 1.00 64.82 236 VAL A CA 1
ATOM 1585 C C . VAL A 1 236 ? 12.784 -4.267 5.865 1.00 59.85 236 VAL A C 1
ATOM 1586 O O . VAL A 1 236 ? 13.797 -3.569 5.819 1.00 47.09 236 VAL A O 1
ATOM 1588 N N . LEU A 1 237 ? 12.761 -5.479 6.425 1.00 58.11 237 LEU A N 1
ATOM 1589 C CA . LEU A 1 237 ? 13.970 -6.145 6.910 1.00 47.81 237 LEU A CA 1
ATOM 1590 C C . LEU A 1 237 ? 13.777 -7.638 6.660 1.00 44.92 237 LEU A C 1
ATOM 1591 O O . LEU A 1 237 ? 13.034 -8.302 7.389 1.00 46.74 237 LEU A O 1
ATOM 1596 N N . ALA A 1 238 ? 14.443 -8.151 5.627 1.00 45.23 238 ALA A N 1
ATOM 1597 C CA . ALA A 1 238 ? 14.293 -9.544 5.208 1.00 53.20 238 ALA A CA 1
ATOM 1598 C C . ALA A 1 238 ? 15.359 -10.378 5.911 1.00 54.96 238 ALA A C 1
ATOM 1599 O O . ALA A 1 238 ? 16.527 -10.386 5.508 1.00 51.04 238 ALA A O 1
ATOM 1601 N N . GLY A 1 239 ? 14.956 -11.085 6.967 1.00 52.36 239 GLY A N 1
ATOM 1602 C CA . GLY A 1 239 ? 15.887 -11.894 7.728 1.00 57.36 239 GLY A CA 1
ATOM 1603 C C . GLY A 1 239 ? 15.510 -13.356 7.900 1.00 59.70 239 GLY A C 1
ATOM 1604 O O . GLY A 1 239 ? 16.224 -14.093 8.586 1.00 66.54 239 GLY A O 1
ATOM 1605 N N . ARG A 1 240 ? 14.413 -13.801 7.280 1.00 58.39 240 ARG A N 1
ATOM 1606 C CA . ARG A 1 240 ? 13.904 -15.151 7.522 1.00 65.54 240 ARG A CA 1
ATOM 1607 C C . ARG A 1 240 ? 14.458 -16.160 6.522 1.00 67.32 240 ARG A C 1
ATOM 1608 O O . ARG A 1 240 ? 15.636 -16.088 6.154 1.00 64.64 240 ARG A O 1
ATOM 1610 N N . LYS A 1 241 ? 13.617 -17.103 6.084 1.00 67.96 241 LYS A N 1
ATOM 1611 C CA . LYS A 1 241 ? 13.990 -18.114 5.098 1.00 61.87 241 LYS A CA 1
ATOM 1612 C C . LYS A 1 241 ? 13.330 -17.869 3.740 1.00 57.59 241 LYS A C 1
ATOM 1613 O O . LYS A 1 241 ? 12.988 -18.818 3.029 1.00 59.51 241 LYS A O 1
ATOM 1615 N N . SER A 1 242 ? 13.152 -16.603 3.369 1.00 48.62 242 SER A N 1
ATOM 1616 C CA . SER A 1 242 ? 12.576 -16.222 2.090 1.00 44.44 242 SER A CA 1
ATOM 1617 C C . SER A 1 242 ? 13.664 -16.081 1.028 1.00 37.86 242 SER A C 1
ATOM 1618 O O . SER A 1 242 ? 14.856 -16.004 1.325 1.00 36.64 242 SER A O 1
ATOM 1621 N N . LYS A 1 243 ? 13.233 -16.036 -0.236 1.00 31.92 243 LYS A N 1
ATOM 1622 C CA . LYS A 1 243 ? 14.179 -15.812 -1.326 1.00 34.18 243 LYS A CA 1
ATOM 1623 C C . LYS A 1 243 ? 14.888 -14.470 -1.176 1.00 30.11 243 LYS A C 1
ATOM 1624 O O . LYS A 1 243 ? 16.074 -14.347 -1.504 1.00 28.56 243 LYS A O 1
ATOM 1626 N N . GLY A 1 244 ? 14.172 -13.445 -0.708 1.00 29.56 244 GLY A N 1
ATOM 1627 C CA . GLY A 1 244 ? 14.808 -12.151 -0.505 1.00 22.51 244 GLY A CA 1
ATOM 1628 C C . GLY A 1 244 ? 15.866 -12.199 0.581 1.00 25.88 244 GLY A C 1
ATOM 1629 O O . GLY A 1 244 ? 16.979 -11.691 0.406 1.00 21.98 244 GLY A O 1
ATOM 1630 N N . ALA A 1 245 ? 15.536 -12.818 1.718 1.00 30.39 245 ALA A N 1
ATOM 1631 C CA . ALA A 1 245 ? 16.524 -12.962 2.781 1.00 29.52 245 ALA A CA 1
ATOM 1632 C C . ALA A 1 245 ? 17.704 -13.807 2.316 1.00 26.89 245 ALA A C 1
ATOM 1633 O O . ALA A 1 245 ? 18.864 -13.464 2.573 1.00 24.82 245 ALA A O 1
ATOM 1635 N N . ILE A 1 246 ? 17.429 -14.907 1.608 1.00 26.19 246 ILE A N 1
ATOM 1636 C CA . ILE A 1 246 ? 18.509 -15.745 1.089 1.00 23.94 246 ILE A CA 1
ATOM 1637 C C . ILE A 1 246 ? 19.450 -14.927 0.212 1.00 26.97 246 ILE A C 1
ATOM 1638 O O . ILE A 1 246 ? 20.678 -15.051 0.308 1.00 23.37 246 ILE A O 1
ATOM 1643 N N . ALA A 1 247 ? 18.895 -14.053 -0.636 1.00 21.04 247 ALA A N 1
ATOM 1644 C CA . ALA A 1 247 ? 19.744 -13.262 -1.520 1.00 19.80 247 ALA A CA 1
ATOM 1645 C C . ALA A 1 247 ? 20.566 -12.238 -0.745 1.00 18.92 247 ALA A C 1
ATOM 1646 O O . ALA A 1 247 ? 21.746 -12.029 -1.046 1.00 21.50 247 ALA A O 1
ATOM 1648 N N . TYR A 1 248 ? 19.960 -11.580 0.242 1.00 19.82 248 TYR A N 1
ATOM 1649 C CA . TYR A 1 248 ? 20.708 -10.632 1.060 1.00 19.19 248 TYR A CA 1
ATOM 1650 C C . TYR A 1 248 ? 21.832 -11.317 1.824 1.00 22.68 248 TYR A C 1
ATOM 1651 O O . TYR A 1 248 ? 22.923 -10.756 1.966 1.00 18.89 248 TYR A O 1
ATOM 1660 N N . ARG A 1 249 ? 21.582 -12.517 2.352 1.00 24.08 249 ARG A N 1
ATOM 1661 C CA . ARG A 1 249 ? 22.647 -13.213 3.062 1.00 22.07 249 ARG A CA 1
ATOM 1662 C C . ARG A 1 249 ? 23.766 -13.616 2.113 1.00 24.84 249 ARG A C 1
ATOM 1663 O O . ARG A 1 249 ? 24.948 -13.575 2.482 1.00 25.87 249 ARG A O 1
ATOM 1671 N N . GLU A 1 250 ? 23.412 -14.027 0.891 1.00 26.01 250 GLU A N 1
ATOM 1672 C CA . GLU A 1 250 ? 24.429 -14.339 -0.107 1.00 23.63 250 GLU A CA 1
ATOM 1673 C C . GLU A 1 250 ? 25.255 -13.100 -0.449 1.00 24.57 250 GLU A C 1
ATOM 1674 O O . GLU A 1 250 ? 26.487 -13.168 -0.525 1.00 24.39 250 GLU A O 1
ATOM 1680 N N . PHE A 1 251 ? 24.595 -11.952 -0.642 1.00 21.63 251 PHE A N 1
ATOM 1681 C CA . PHE A 1 251 ? 25.328 -10.718 -0.928 1.00 21.36 251 PHE A CA 1
ATOM 1682 C C . PHE A 1 251 ? 26.175 -10.289 0.266 1.00 20.84 251 PHE A C 1
ATOM 1683 O O . PHE A 1 251 ? 27.305 -9.809 0.096 1.00 19.50 251 PHE A O 1
ATOM 1691 N N . ALA A 1 252 ? 25.642 -10.435 1.482 1.00 20.46 252 ALA A N 1
ATOM 1692 C CA . ALA A 1 252 ? 26.425 -10.091 2.667 1.00 21.63 252 ALA A CA 1
ATOM 1693 C C . ALA A 1 252 ? 27.667 -10.964 2.771 1.00 23.72 252 ALA A C 1
ATOM 1694 O O . ALA A 1 252 ? 28.727 -10.506 3.218 1.00 23.47 252 ALA A O 1
ATOM 1696 N N . ASP A 1 253 ? 27.554 -12.229 2.368 1.00 23.08 253 ASP A N 1
ATOM 1697 C CA . ASP A 1 253 ? 28.719 -13.103 2.352 1.00 25.86 253 ASP A CA 1
ATOM 1698 C C . ASP A 1 253 ? 29.763 -12.608 1.365 1.00 26.10 253 ASP A C 1
ATOM 1699 O O . ASP A 1 253 ? 30.969 -12.699 1.625 1.00 26.46 253 ASP A O 1
ATOM 1704 N N . ALA A 1 254 ? 29.314 -12.104 0.214 1.00 24.21 254 ALA A N 1
ATOM 1705 C CA . ALA A 1 254 ? 30.232 -11.560 -0.779 1.00 26.37 254 ALA A CA 1
ATOM 1706 C C . ALA A 1 254 ? 30.989 -10.358 -0.231 1.00 28.22 254 ALA A C 1
ATOM 1707 O O . ALA A 1 254 ? 32.211 -10.246 -0.419 1.00 26.61 254 ALA A O 1
ATOM 1709 N N . LEU A 1 255 ? 30.280 -9.459 0.466 1.00 21.47 255 LEU A N 1
ATOM 1710 C CA . LEU A 1 255 ? 30.925 -8.334 1.138 1.00 23.29 255 LEU A CA 1
ATOM 1711 C C . LEU A 1 255 ? 31.972 -8.814 2.131 1.00 28.41 255 LEU A C 1
ATOM 1712 O O . LEU A 1 255 ? 33.098 -8.300 2.165 1.00 26.70 255 LEU A O 1
ATOM 1717 N N . LEU A 1 256 ? 31.609 -9.791 2.966 1.00 25.97 256 LEU A N 1
ATOM 1718 C CA . LEU A 1 256 ? 32.552 -10.326 3.942 1.00 26.81 256 LEU A CA 1
ATOM 1719 C C . LEU A 1 256 ? 33.804 -10.869 3.266 1.00 31.57 256 LEU A C 1
ATOM 1720 O O . LEU A 1 256 ? 34.928 -10.607 3.713 1.00 37.25 256 LEU A O 1
ATOM 1725 N N . ARG A 1 257 ? 33.631 -11.654 2.201 1.00 33.29 257 ARG A N 1
ATOM 1726 C CA . ARG A 1 257 ? 34.798 -12.202 1.517 1.00 40.58 257 ARG A CA 1
ATOM 1727 C C . ARG A 1 257 ? 35.643 -11.087 0.919 1.00 41.31 257 ARG A C 1
ATOM 1728 O O . ARG A 1 257 ? 36.875 -11.099 1.031 1.00 45.95 257 ARG A O 1
ATOM 1736 N N . HIS A 1 258 ? 34.991 -10.103 0.302 1.00 36.14 258 HIS A N 1
ATOM 1737 C CA . HIS A 1 258 ? 35.709 -8.978 -0.286 1.00 32.31 258 HIS A CA 1
ATOM 1738 C C . HIS A 1 258 ? 36.527 -8.231 0.761 1.00 36.84 258 HIS A C 1
ATOM 1739 O O . HIS A 1 258 ? 37.681 -7.865 0.512 1.00 40.35 258 HIS A O 1
ATOM 1746 N N . TRP A 1 259 ? 35.956 -8.010 1.948 1.00 28.90 259 TRP A N 1
ATOM 1747 C CA . TRP A 1 259 ? 36.680 -7.265 2.972 1.00 33.10 259 TRP A CA 1
ATOM 1748 C C . TRP A 1 259 ? 37.780 -8.099 3.613 1.00 40.52 259 TRP A C 1
ATOM 1749 O O . TRP A 1 259 ? 38.783 -7.542 4.070 1.00 44.46 259 TRP A O 1
ATOM 1760 N N . LYS A 1 260 ? 37.615 -9.421 3.656 1.00 37.00 260 LYS A N 1
ATOM 1761 C CA . LYS A 1 260 ? 38.599 -10.270 4.321 1.00 45.49 260 LYS A CA 1
ATOM 1762 C C . LYS A 1 260 ? 39.757 -10.660 3.406 1.00 53.39 260 LYS A C 1
ATOM 1763 O O . LYS A 1 260 ? 40.918 -10.609 3.829 1.00 53.05 260 LYS A O 1
ATOM 1765 N N . SER A 1 261 ? 39.475 -11.039 2.159 1.00 52.82 261 SER A N 1
ATOM 1766 C CA . SER A 1 261 ? 40.502 -11.551 1.263 1.00 52.81 261 SER A CA 1
ATOM 1767 C C . SER A 1 261 ? 40.771 -10.664 0.054 1.00 48.17 261 SER A C 1
ATOM 1768 O O . SER A 1 261 ? 41.646 -10.999 -0.752 1.00 46.89 261 SER A O 1
ATOM 1771 N N . GLY A 1 262 ? 40.057 -9.551 -0.100 1.00 41.31 262 GLY A N 1
ATOM 1772 C CA . GLY A 1 262 ? 40.185 -8.742 -1.298 1.00 43.04 262 GLY A CA 1
ATOM 1773 C C . GLY A 1 262 ? 39.501 -9.311 -2.518 1.00 46.56 262 GLY A C 1
ATOM 1774 O O . GLY A 1 262 ? 39.669 -8.770 -3.617 1.00 47.56 262 GLY A O 1
ATOM 1775 N N . ARG A 1 263 ? 38.754 -10.400 -2.358 1.00 48.45 263 ARG A N 1
ATOM 1776 C CA . ARG A 1 263 ? 37.988 -10.983 -3.449 1.00 49.12 263 ARG A CA 1
ATOM 1777 C C . ARG A 1 263 ? 37.086 -9.934 -4.089 1.00 41.98 263 ARG A C 1
ATOM 1778 O O . ARG A 1 263 ? 36.323 -9.252 -3.398 1.00 38.56 263 ARG A O 1
ATOM 1786 N N . LYS A 1 264 ? 37.201 -9.783 -5.408 1.00 38.96 264 LYS A N 1
ATOM 1787 C CA . LYS A 1 264 ? 36.339 -8.855 -6.129 1.00 32.40 264 LYS A CA 1
ATOM 1788 C C . LYS A 1 264 ? 34.886 -9.285 -5.981 1.00 32.59 264 LYS A C 1
ATOM 1789 O O . LYS A 1 264 ? 34.578 -10.481 -5.939 1.00 33.40 264 LYS A O 1
ATOM 1791 N N . MET A 1 265 ? 33.994 -8.306 -5.874 1.00 28.10 265 MET A N 1
ATOM 1792 C CA . MET A 1 265 ? 32.572 -8.612 -5.745 1.00 28.21 265 MET A CA 1
ATOM 1793 C C . MET A 1 265 ? 32.081 -9.323 -7.003 1.00 30.73 265 MET A C 1
ATOM 1794 O O . MET A 1 265 ? 32.329 -8.841 -8.118 1.00 26.34 265 MET A O 1
ATOM 1799 N N . PRO A 1 266 ? 31.390 -10.455 -6.874 1.00 27.96 266 PRO A N 1
ATOM 1800 C CA . PRO A 1 266 ? 30.849 -11.132 -8.064 1.00 31.65 266 PRO A CA 1
ATOM 1801 C C . PRO A 1 266 ? 29.857 -10.247 -8.811 1.00 30.53 266 PRO A C 1
ATOM 1802 O O . PRO A 1 266 ? 29.102 -9.483 -8.207 1.00 24.99 266 PRO A O 1
ATOM 1806 N N . THR A 1 267 ? 29.850 -10.363 -10.140 1.00 28.25 267 THR A N 1
ATOM 1807 C CA . THR A 1 267 ? 28.989 -9.527 -10.968 1.00 22.93 267 THR A CA 1
ATOM 1808 C C . THR A 1 267 ? 27.849 -10.326 -11.594 1.00 22.79 267 THR A C 1
ATOM 1809 O O . THR A 1 267 ? 27.979 -11.521 -11.876 1.00 25.19 267 THR A O 1
ATOM 1813 N N . PHE A 1 268 ? 26.717 -9.638 -11.786 1.00 21.38 268 PHE A N 1
ATOM 1814 C CA . PHE A 1 268 ? 25.573 -10.219 -12.486 1.00 23.74 268 PHE A CA 1
ATOM 1815 C C . PHE A 1 268 ? 25.923 -10.547 -13.927 1.00 28.65 268 PHE A C 1
ATOM 1816 O O . PHE A 1 268 ? 25.520 -11.589 -14.461 1.00 26.09 268 PHE A O 1
ATOM 1824 N N . THR A 1 269 ? 26.663 -9.662 -14.581 1.00 23.96 269 THR A N 1
ATOM 1825 C CA . THR A 1 269 ? 27.139 -9.917 -15.925 1.00 26.04 269 THR A CA 1
ATOM 1826 C C . THR A 1 269 ? 28.577 -9.420 -15.959 1.00 35.32 269 THR A C 1
ATOM 1827 O O . THR A 1 269 ? 28.892 -8.391 -15.336 1.00 31.49 269 THR A O 1
ATOM 1831 N N . PRO A 1 270 ? 29.480 -10.136 -16.651 1.00 60.69 270 PRO A N 1
ATOM 1832 C CA . PRO A 1 270 ? 30.904 -9.806 -16.550 1.00 62.34 270 PRO A CA 1
ATOM 1833 C C . PRO A 1 270 ? 31.324 -8.563 -17.339 1.00 56.82 270 PRO A C 1
ATOM 1834 O O . PRO A 1 270 ? 30.483 -7.735 -17.685 1.00 50.59 270 PRO A O 1
ATOM 1838 N N . VAL B 1 9 ? 49.437 8.049 5.535 1.00 47.16 9 VAL B N 1
ATOM 1839 C CA . VAL B 1 9 ? 50.391 7.961 6.628 1.00 47.20 9 VAL B CA 1
ATOM 1840 C C . VAL B 1 9 ? 50.251 9.184 7.538 1.00 40.82 9 VAL B C 1
ATOM 1841 O O . VAL B 1 9 ? 49.885 10.270 7.080 1.00 44.08 9 VAL B O 1
ATOM 1843 N N . THR B 1 10 ? 50.546 9.000 8.825 1.00 31.29 10 THR B N 1
ATOM 1844 C CA . THR B 1 10 ? 50.359 10.061 9.808 1.00 26.16 10 THR B CA 1
ATOM 1845 C C . THR B 1 10 ? 51.386 11.171 9.597 1.00 30.86 10 THR B C 1
ATOM 1846 O O . THR B 1 10 ? 52.593 10.914 9.590 1.00 38.44 10 THR B O 1
ATOM 1850 N N . ARG B 1 11 ? 50.906 12.403 9.431 1.00 19.28 11 ARG B N 1
ATOM 1851 C CA A ARG B 1 11 ? 51.778 13.567 9.368 0.51 15.37 11 ARG B CA 1
ATOM 1852 C CA B ARG B 1 11 ? 51.765 13.580 9.366 0.49 15.36 11 ARG B CA 1
ATOM 1853 C C . ARG B 1 11 ? 51.937 14.159 10.762 1.00 16.11 11 ARG B C 1
ATOM 1854 O O . ARG B 1 11 ? 50.969 14.275 11.516 1.00 18.14 11 ARG B O 1
ATOM 1869 N N . VAL B 1 12 ? 53.163 14.537 11.099 1.00 15.71 12 VAL B N 1
ATOM 1870 C CA . VAL B 1 12 ? 53.466 15.105 12.407 1.00 13.99 12 VAL B CA 1
ATOM 1871 C C . VAL B 1 12 ? 54.100 16.468 12.197 1.00 16.26 12 VAL B C 1
ATOM 1872 O O . VAL B 1 12 ? 55.151 16.575 11.549 1.00 14.89 12 VAL B O 1
ATOM 1876 N N . LEU B 1 13 ? 53.468 17.500 12.757 1.00 12.65 13 LEU B N 1
ATOM 1877 C CA . LEU B 1 13 ? 53.888 18.890 12.614 1.00 12.18 13 LEU B CA 1
ATOM 1878 C C . LEU B 1 13 ? 54.325 19.412 13.974 1.00 12.06 13 LEU B C 1
ATOM 1879 O O . LEU B 1 13 ? 53.528 19.410 14.918 1.00 14.92 13 LEU B O 1
ATOM 1884 N N . ALA B 1 14 ? 55.556 19.906 14.066 1.00 12.02 14 ALA B N 1
ATOM 1885 C CA . ALA B 1 14 ? 55.997 20.584 15.282 1.00 13.99 14 ALA B CA 1
ATOM 1886 C C . ALA B 1 14 ? 55.820 22.087 15.118 1.00 16.07 14 ALA B C 1
ATOM 1887 O O . ALA B 1 14 ? 56.081 22.637 14.045 1.00 15.24 14 ALA B O 1
ATOM 1889 N N . VAL B 1 15 ? 55.357 22.752 16.172 1.00 11.61 15 VAL B N 1
ATOM 1890 C CA . VAL B 1 15 ? 55.229 24.207 16.179 1.00 12.98 15 VAL B CA 1
ATOM 1891 C C . VAL B 1 15 ? 56.157 24.720 17.275 1.00 13.04 15 VAL B C 1
ATOM 1892 O O . VAL B 1 15 ? 55.937 24.442 18.461 1.00 13.74 15 VAL B O 1
ATOM 1896 N N . ALA B 1 16 ? 57.209 25.445 16.890 1.00 14.10 16 ALA B N 1
ATOM 1897 C CA . ALA B 1 16 ? 58.274 25.716 17.849 1.00 12.80 16 ALA B CA 1
ATOM 1898 C C . ALA B 1 16 ? 58.919 27.069 17.592 1.00 19.75 16 ALA B C 1
ATOM 1899 O O . ALA B 1 16 ? 58.943 27.564 16.464 1.00 16.62 16 ALA B O 1
ATOM 1901 N N . ASN B 1 17 ? 59.486 27.623 18.663 1.00 16.80 17 ASN B N 1
ATOM 1902 C CA . ASN B 1 17 ? 60.195 28.893 18.714 1.00 14.75 17 ASN B CA 1
ATOM 1903 C C . ASN B 1 17 ? 60.578 29.081 20.174 1.00 19.27 17 ASN B C 1
ATOM 1904 O O . ASN B 1 17 ? 59.697 29.087 21.041 1.00 18.99 17 ASN B O 1
ATOM 1909 N N . GLN B 1 18 ? 61.869 29.216 20.465 1.00 16.05 18 GLN B N 1
ATOM 1910 C CA . GLN B 1 18 ? 62.257 29.328 21.870 1.00 16.89 18 GLN B CA 1
ATOM 1911 C C . GLN B 1 18 ? 61.907 30.686 22.469 1.00 23.34 18 GLN B C 1
ATOM 1912 O O . GLN B 1 18 ? 61.959 30.833 23.698 1.00 20.57 18 GLN B O 1
ATOM 1918 N N . LYS B 1 19 ? 61.546 31.667 21.643 1.00 20.17 19 LYS B N 1
ATOM 1919 C CA . LYS B 1 19 ? 61.098 32.967 22.126 1.00 21.88 19 LYS B CA 1
ATOM 1920 C C . LYS B 1 19 ? 59.661 32.857 22.619 1.00 22.57 19 LYS B C 1
ATOM 1921 O O . LYS B 1 19 ? 58.795 32.334 21.913 1.00 18.90 19 LYS B O 1
ATOM 1927 N N . GLY B 1 20 ? 59.402 33.352 23.827 1.00 22.58 20 GLY B N 1
ATOM 1928 C CA . GLY B 1 20 ? 58.073 33.230 24.389 1.00 24.94 20 GLY B CA 1
ATOM 1929 C C . GLY B 1 20 ? 57.099 34.234 23.801 1.00 20.14 20 GLY B C 1
ATOM 1930 O O . GLY B 1 20 ? 57.468 35.333 23.392 1.00 22.02 20 GLY B O 1
ATOM 1931 N N . GLY B 1 21 ? 55.832 33.835 23.757 1.00 21.08 21 GLY B N 1
ATOM 1932 C CA . GLY B 1 21 ? 54.759 34.762 23.443 1.00 24.44 21 GLY B CA 1
ATOM 1933 C C . GLY B 1 21 ? 54.543 35.068 21.978 1.00 24.79 21 GLY B C 1
ATOM 1934 O O . GLY B 1 21 ? 54.004 36.133 21.649 1.00 25.20 21 GLY B O 1
ATOM 1935 N N . VAL B 1 22 ? 54.942 34.166 21.082 1.00 18.00 22 VAL B N 1
ATOM 1936 C CA . VAL B 1 22 ? 54.871 34.414 19.636 1.00 18.01 22 VAL B CA 1
ATOM 1937 C C . VAL B 1 22 ? 53.702 33.688 18.980 1.00 23.55 22 VAL B C 1
ATOM 1938 O O . VAL B 1 22 ? 53.640 33.618 17.741 1.00 22.55 22 VAL B O 1
ATOM 1942 N N . ALA B 1 23 ? 52.784 33.135 19.781 1.00 23.02 23 ALA B N 1
ATOM 1943 C CA . ALA B 1 23 ? 51.547 32.452 19.391 1.00 24.21 23 ALA B CA 1
ATOM 1944 C C . ALA B 1 23 ? 51.737 30.999 18.963 1.00 23.17 23 ALA B C 1
ATOM 1945 O O . ALA B 1 23 ? 50.973 30.509 18.124 1.00 22.83 23 ALA B O 1
ATOM 1947 N N . LYS B 1 24 ? 52.710 30.288 19.542 1.00 20.46 24 LYS B N 1
ATOM 1948 C CA . LYS B 1 24 ? 52.827 28.853 19.276 1.00 20.72 24 LYS B CA 1
ATOM 1949 C C . LYS B 1 24 ? 51.547 28.119 19.658 1.00 20.64 24 LYS B C 1
ATOM 1950 O O . LYS B 1 24 ? 50.948 27.408 18.843 1.00 18.39 24 LYS B O 1
ATOM 1956 N N . THR B 1 25 ? 51.108 28.292 20.902 1.00 14.55 25 THR B N 1
ATOM 1957 C CA . THR B 1 25 ? 49.961 27.546 21.402 1.00 15.94 25 THR B CA 1
ATOM 1958 C C . THR B 1 25 ? 48.689 27.898 20.640 1.00 16.31 25 THR B C 1
ATOM 1959 O O . THR B 1 25 ? 47.922 27.010 20.250 1.00 17.25 25 THR B O 1
ATOM 1963 N N . THR B 1 26 ? 48.436 29.195 20.448 1.00 20.43 26 THR B N 1
ATOM 1964 C CA . THR B 1 26 ? 47.300 29.637 19.642 1.00 17.94 26 THR B CA 1
ATOM 1965 C C . THR B 1 26 ? 47.326 28.983 18.263 1.00 17.51 26 THR B C 1
ATOM 1966 O O . THR B 1 26 ? 46.296 28.536 17.749 1.00 17.70 26 THR B O 1
ATOM 1970 N N . THR B 1 27 ? 48.508 28.903 17.662 1.00 16.77 27 THR B N 1
ATOM 1971 C CA . THR B 1 27 ? 48.644 28.323 16.328 1.00 17.89 27 THR B CA 1
ATOM 1972 C C . THR B 1 27 ? 48.362 26.824 16.334 1.00 12.77 27 THR B C 1
ATOM 1973 O O . THR B 1 27 ? 47.696 26.310 15.425 1.00 15.92 27 THR B O 1
ATOM 1977 N N . VAL B 1 28 ? 48.833 26.108 17.358 1.00 17.01 28 VAL B N 1
ATOM 1978 C CA . VAL B 1 28 ? 48.591 24.669 17.414 1.00 15.05 28 VAL B CA 1
ATOM 1979 C C . VAL B 1 28 ? 47.098 24.387 17.481 1.00 17.77 28 VAL B C 1
ATOM 1980 O O . VAL B 1 28 ? 46.567 23.557 16.736 1.00 17.40 28 VAL B O 1
ATOM 1984 N N . ALA B 1 29 ? 46.409 25.032 18.422 1.00 16.76 29 ALA B N 1
ATOM 1985 C CA . ALA B 1 29 ? 44.989 24.760 18.604 1.00 16.77 29 ALA B CA 1
ATOM 1986 C C . ALA B 1 29 ? 44.187 25.184 17.376 1.00 21.99 29 ALA B C 1
ATOM 1987 O O . ALA B 1 29 ? 43.222 24.512 16.990 1.00 19.51 29 ALA B O 1
ATOM 1989 N N . SER B 1 30 ? 44.573 26.296 16.747 1.00 15.56 30 SER B N 1
ATOM 1990 C CA . SER B 1 30 ? 43.792 26.814 15.625 1.00 17.43 30 SER B CA 1
ATOM 1991 C C . SER B 1 30 ? 44.001 25.994 14.357 1.00 21.38 30 SER B C 1
ATOM 1992 O O . SER B 1 30 ? 43.046 25.740 13.615 1.00 18.82 30 SER B O 1
ATOM 1995 N N . ILE B 1 31 ? 45.241 25.604 14.064 1.00 15.40 31 ILE B N 1
ATOM 1996 C CA . ILE B 1 31 ? 45.454 24.709 12.932 1.00 15.40 31 ILE B CA 1
ATOM 1997 C C . ILE B 1 31 ? 44.765 23.378 13.193 1.00 18.01 31 ILE B C 1
ATOM 1998 O O . ILE B 1 31 ? 44.118 22.813 12.303 1.00 18.52 31 ILE B O 1
ATOM 2003 N N . GLY B 1 32 ? 44.868 22.869 14.425 1.00 17.14 32 GLY B N 1
ATOM 2004 C CA . GLY B 1 32 ? 44.199 21.617 14.747 1.00 15.16 32 GLY B CA 1
ATOM 2005 C C . GLY B 1 32 ? 42.704 21.677 14.510 1.00 19.12 32 GLY B C 1
ATOM 2006 O O . GLY B 1 32 ? 42.114 20.746 13.953 1.00 19.37 32 GLY B O 1
ATOM 2007 N N . ALA B 1 33 ? 42.072 22.782 14.907 1.00 17.05 33 ALA B N 1
ATOM 2008 C CA . ALA B 1 33 ? 40.633 22.909 14.691 1.00 17.50 33 ALA B CA 1
ATOM 2009 C C . ALA B 1 33 ? 40.302 23.016 13.208 1.00 17.82 33 ALA B C 1
ATOM 2010 O O . ALA B 1 33 ? 39.285 22.478 12.757 1.00 18.36 33 ALA B O 1
ATOM 2012 N N . ALA B 1 34 ? 41.144 23.705 12.430 1.00 16.03 34 ALA B N 1
ATOM 2013 C CA . ALA B 1 34 ? 40.848 23.868 11.009 1.00 15.51 34 ALA B CA 1
ATOM 2014 C C . ALA B 1 34 ? 40.979 22.543 10.261 1.00 17.73 34 ALA B C 1
ATOM 2015 O O . ALA B 1 34 ? 40.160 22.233 9.382 1.00 16.02 34 ALA B O 1
ATOM 2017 N N . LEU B 1 35 ? 41.995 21.747 10.605 1.00 18.08 35 LEU B N 1
ATOM 2018 C CA . LEU B 1 35 ? 42.153 20.431 9.991 1.00 20.34 35 LEU B CA 1
ATOM 2019 C C . LEU B 1 35 ? 41.026 19.494 10.395 1.00 19.90 35 LEU B C 1
ATOM 2020 O O . LEU B 1 35 ? 40.598 18.649 9.597 1.00 16.78 35 LEU B O 1
ATOM 2025 N N . THR B 1 36 ? 40.536 19.629 11.627 1.00 16.77 36 THR B N 1
ATOM 2026 C CA . THR B 1 36 ? 39.395 18.833 12.060 1.00 16.51 36 THR B CA 1
ATOM 2027 C C . THR B 1 36 ? 38.141 19.200 11.279 1.00 19.59 36 THR B C 1
ATOM 2028 O O . THR B 1 36 ? 37.347 18.319 10.931 1.00 18.35 36 THR B O 1
ATOM 2032 N N . GLU B 1 37 ? 37.957 20.492 10.967 1.00 17.40 37 GLU B N 1
ATOM 2033 C CA . GLU B 1 37 ? 36.845 20.892 10.100 1.00 18.39 37 GLU B CA 1
ATOM 2034 C C . GLU B 1 37 ? 36.916 20.175 8.763 1.00 19.19 37 GLU B C 1
ATOM 2035 O O . GLU B 1 37 ? 35.889 19.770 8.201 1.00 19.56 37 GLU B O 1
ATOM 2041 N N . GLN B 1 38 ? 38.125 19.991 8.247 1.00 20.42 38 GLN B N 1
ATOM 2042 C CA . GLN B 1 38 ? 38.332 19.335 6.968 1.00 22.23 38 GLN B CA 1
ATOM 2043 C C . GLN B 1 38 ? 38.442 17.816 7.099 1.00 25.82 38 GLN B C 1
ATOM 2044 O O . GLN B 1 38 ? 38.987 17.160 6.202 1.00 20.95 38 GLN B O 1
ATOM 2050 N N . GLY B 1 39 ? 37.955 17.246 8.204 1.00 18.34 39 GLY B N 1
ATOM 2051 C CA . GLY B 1 39 ? 37.815 15.811 8.306 1.00 19.05 39 GLY B CA 1
ATOM 2052 C C . GLY B 1 39 ? 39.046 15.031 8.714 1.00 18.43 39 GLY B C 1
ATOM 2053 O O . GLY B 1 39 ? 38.994 13.795 8.733 1.00 20.37 39 GLY B O 1
ATOM 2054 N N . ARG B 1 40 ? 40.144 15.692 9.058 1.00 17.26 40 ARG B N 1
ATOM 2055 C CA . ARG B 1 40 ? 41.326 14.970 9.502 1.00 16.84 40 ARG B CA 1
ATOM 2056 C C . ARG B 1 40 ? 41.175 14.615 10.972 1.00 22.17 40 ARG B C 1
ATOM 2057 O O . ARG B 1 40 ? 40.645 15.406 11.754 1.00 21.13 40 ARG B O 1
ATOM 2065 N N . ARG B 1 41 ? 41.624 13.420 11.342 1.00 17.46 41 ARG B N 1
ATOM 2066 C CA . ARG B 1 41 ? 41.670 13.034 12.748 1.00 17.67 41 ARG B CA 1
ATOM 2067 C C . ARG B 1 41 ? 42.935 13.630 13.351 1.00 18.37 41 ARG B C 1
ATOM 2068 O O . ARG B 1 41 ? 44.045 13.267 12.940 1.00 21.27 41 ARG B O 1
ATOM 2076 N N . VAL B 1 42 ? 42.779 14.546 14.308 1.00 16.19 42 VAL B N 1
ATOM 2077 C CA . VAL B 1 42 ? 43.884 15.365 14.790 1.00 15.24 42 VAL B CA 1
ATOM 2078 C C . VAL B 1 42 ? 44.191 14.997 16.235 1.00 18.05 42 VAL B C 1
ATOM 2079 O O . VAL B 1 42 ? 43.280 14.909 17.071 1.00 18.44 42 VAL B O 1
ATOM 2083 N N . LEU B 1 43 ? 45.473 14.768 16.513 1.00 15.88 43 LEU B N 1
ATOM 2084 C CA . LEU B 1 43 ? 46.008 14.700 17.871 1.00 16.19 43 LEU B CA 1
ATOM 2085 C C . LEU B 1 43 ? 46.877 15.922 18.124 1.00 17.16 43 LEU B C 1
ATOM 2086 O O . LEU B 1 43 ? 47.764 16.233 17.326 1.00 17.29 43 LEU B O 1
ATOM 2091 N N . LEU B 1 44 ? 46.622 16.618 19.231 1.00 16.33 44 LEU B N 1
ATOM 2092 C CA . LEU B 1 44 ? 47.469 17.711 19.686 1.00 16.44 44 LEU B CA 1
ATOM 2093 C C . LEU B 1 44 ? 48.277 17.221 20.872 1.00 18.44 44 LEU B C 1
ATOM 2094 O O . LEU B 1 44 ? 47.755 16.493 21.726 1.00 18.40 44 LEU B O 1
ATOM 2099 N N . VAL B 1 45 ? 49.556 17.599 20.913 1.00 15.47 45 VAL B N 1
ATOM 2100 C CA . VAL B 1 45 ? 50.463 17.222 21.999 1.00 15.69 45 VAL B CA 1
ATOM 2101 C C . VAL B 1 45 ? 50.960 18.493 22.680 1.00 18.14 45 VAL B C 1
ATOM 2102 O O . VAL B 1 45 ? 51.548 19.357 22.030 1.00 14.61 45 VAL B O 1
ATOM 2106 N N . ASP B 1 46 ? 50.742 18.595 23.989 1.00 16.90 46 ASP B N 1
ATOM 2107 C CA . ASP B 1 46 ? 51.215 19.734 24.779 1.00 17.27 46 ASP B CA 1
ATOM 2108 C C . ASP B 1 46 ? 52.559 19.345 25.383 1.00 19.23 46 ASP B C 1
ATOM 2109 O O . ASP B 1 46 ? 52.622 18.431 26.206 1.00 20.96 46 ASP B O 1
ATOM 2114 N N . LEU B 1 47 ? 53.643 20.010 24.967 1.00 15.89 47 LEU B N 1
ATOM 2115 C CA . LEU B 1 47 ? 54.942 19.754 25.587 1.00 16.71 47 LEU B CA 1
ATOM 2116 C C . LEU B 1 47 ? 55.407 20.886 26.503 1.00 19.38 47 LEU B C 1
ATOM 2117 O O . LEU B 1 47 ? 56.587 20.932 26.873 1.00 16.65 47 LEU B O 1
ATOM 2122 N N . ASP B 1 48 ? 54.509 21.791 26.899 1.00 17.98 48 ASP B N 1
ATOM 2123 C CA . ASP B 1 48 ? 54.878 22.853 27.841 1.00 18.17 48 ASP B CA 1
ATOM 2124 C C . ASP B 1 48 ? 54.424 22.476 29.242 1.00 18.16 48 ASP B C 1
ATOM 2125 O O . ASP B 1 48 ? 53.212 22.316 29.461 1.00 18.50 48 ASP B O 1
ATOM 2130 N N . PRO B 1 49 ? 55.321 22.347 30.209 1.00 19.05 49 PRO B N 1
ATOM 2131 C CA . PRO B 1 49 ? 54.883 22.103 31.594 1.00 20.30 49 PRO B CA 1
ATOM 2132 C C . PRO B 1 49 ? 53.887 23.138 32.100 1.00 21.56 49 PRO B C 1
ATOM 2133 O O . PRO B 1 49 ? 53.108 22.851 33.013 1.00 21.85 49 PRO B O 1
ATOM 2137 N N . GLN B 1 50 ? 53.889 24.342 31.520 1.00 21.69 50 GLN B N 1
ATOM 2138 C CA . GLN B 1 50 ? 52.928 25.355 31.953 1.00 22.00 50 GLN B CA 1
ATOM 2139 C C . GLN B 1 50 ? 51.505 25.060 31.484 1.00 23.30 50 GLN B C 1
ATOM 2140 O O . GLN B 1 50 ? 50.568 25.719 31.946 1.00 23.02 50 GLN B O 1
ATOM 2146 N N . GLY B 1 51 ? 51.321 24.105 30.577 1.00 20.48 51 GLY B N 1
ATOM 2147 C CA . GLY B 1 51 ? 49.985 23.631 30.246 1.00 22.12 51 GLY B CA 1
ATOM 2148 C C . GLY B 1 51 ? 49.085 24.595 29.501 1.00 26.56 51 GLY B C 1
ATOM 2149 O O . GLY B 1 51 ? 47.861 24.462 29.577 1.00 21.71 51 GLY B O 1
ATOM 2150 N N . CYS B 1 52 ? 49.652 25.546 28.757 1.00 19.01 52 CYS B N 1
ATOM 2151 C CA . CYS B 1 52 ? 48.833 26.554 28.085 1.00 25.68 52 CYS B CA 1
ATOM 2152 C C . CYS B 1 52 ? 47.845 25.921 27.103 1.00 20.34 52 CYS B C 1
ATOM 2153 O O . CYS B 1 52 ? 46.647 26.232 27.120 1.00 21.79 52 CYS B O 1
ATOM 2156 N N . LEU B 1 53 ? 48.333 25.043 26.225 1.00 17.22 53 LEU B N 1
ATOM 2157 C CA . LEU B 1 53 ? 47.444 24.384 25.271 1.00 18.86 53 LEU B CA 1
ATOM 2158 C C . LEU B 1 53 ? 46.364 23.588 25.992 1.00 22.53 53 LEU B C 1
ATOM 2159 O O . LEU B 1 53 ? 45.175 23.681 25.656 1.00 22.36 53 LEU B O 1
ATOM 2164 N N . THR B 1 54 ? 46.766 22.806 26.997 1.00 18.06 54 THR B N 1
ATOM 2165 C CA . THR B 1 54 ? 45.826 21.970 27.739 1.00 19.06 54 THR B CA 1
ATOM 2166 C C . THR B 1 54 ? 44.738 22.814 28.391 1.00 22.12 54 THR B C 1
ATOM 2167 O O . THR B 1 54 ? 43.545 22.502 28.296 1.00 21.62 54 THR B O 1
ATOM 2171 N N . PHE B 1 55 ? 45.134 23.907 29.041 1.00 21.60 55 PHE B N 1
ATOM 2172 C CA . PHE B 1 55 ? 44.154 24.780 29.679 1.00 24.28 55 PHE B CA 1
ATOM 2173 C C . PHE B 1 55 ? 43.247 25.444 28.647 1.00 27.14 55 PHE B C 1
ATOM 2174 O O . PHE B 1 55 ? 42.026 25.497 28.830 1.00 30.36 55 PHE B O 1
ATOM 2182 N N . SER B 1 56 ? 43.823 25.939 27.549 1.00 24.34 56 SER B N 1
ATOM 2183 C CA . SER B 1 56 ? 43.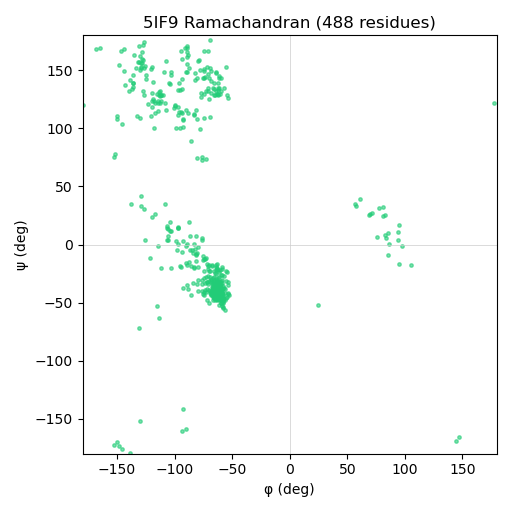045 26.608 26.512 1.00 28.13 56 SER B CA 1
ATOM 2184 C C . SER B 1 56 ? 42.011 25.689 25.877 1.00 31.47 56 SER B C 1
ATOM 2185 O O . SER B 1 56 ? 41.017 26.175 25.325 1.00 32.78 56 SER B O 1
ATOM 2188 N N . LEU B 1 57 ? 42.225 24.377 25.936 1.00 25.29 57 LEU B N 1
ATOM 2189 C CA . LEU B 1 57 ? 41.280 23.407 25.400 1.00 29.44 57 LEU B CA 1
ATOM 2190 C C . LEU B 1 57 ? 40.350 22.844 26.471 1.00 33.19 57 LEU B C 1
ATOM 2191 O O . LEU B 1 57 ? 39.681 21.832 26.232 1.00 32.02 57 LEU B O 1
ATOM 2196 N N . GLY B 1 58 ? 40.290 23.472 27.640 1.00 26.74 58 GLY B N 1
ATOM 2197 C CA . GLY B 1 58 ? 39.273 23.161 28.618 1.00 28.80 58 GLY B CA 1
ATOM 2198 C C . GLY B 1 58 ? 39.639 22.154 29.686 1.00 35.40 58 GLY B C 1
ATOM 2199 O O . GLY B 1 58 ? 38.747 21.715 30.420 1.00 33.42 58 GLY B O 1
ATOM 2200 N N . HIS B 1 59 ? 40.910 21.782 29.815 1.00 29.54 59 HIS B N 1
ATOM 2201 C CA . HIS B 1 59 ? 41.343 20.866 30.865 1.00 29.86 59 HIS B CA 1
ATOM 2202 C C . HIS B 1 59 ? 42.224 21.599 31.866 1.00 27.01 59 HIS B C 1
ATOM 2203 O O . HIS B 1 59 ? 43.197 22.248 31.477 1.00 30.57 59 HIS B O 1
ATOM 2210 N N . ASP B 1 60 ? 41.892 21.482 33.143 1.00 27.08 60 ASP B N 1
ATOM 2211 C CA . ASP B 1 60 ? 42.724 22.055 34.196 1.00 29.92 60 ASP B CA 1
ATOM 2212 C C . ASP B 1 60 ? 43.972 21.201 34.366 1.00 30.01 60 ASP B C 1
ATOM 2213 O O . ASP B 1 60 ? 43.867 20.073 34.867 1.00 30.95 60 ASP B O 1
ATOM 2218 N N . PRO B 1 61 ? 45.157 21.677 33.970 1.00 28.07 61 PRO B N 1
ATOM 2219 C CA . PRO B 1 61 ? 46.344 20.817 34.075 1.00 27.78 61 PRO B CA 1
ATOM 2220 C C . PRO B 1 61 ? 46.582 20.300 35.484 1.00 25.83 61 PRO B C 1
ATOM 2221 O O . PRO B 1 61 ? 46.959 19.134 35.654 1.00 25.38 61 PRO B O 1
ATOM 2225 N N . ASP B 1 62 ? 46.333 21.133 36.501 1.00 26.80 62 ASP B N 1
ATOM 2226 C CA . ASP B 1 62 ? 46.640 20.768 37.880 1.00 32.87 62 ASP B CA 1
ATOM 2227 C C . ASP B 1 62 ? 45.853 19.553 38.351 1.00 37.34 62 ASP B C 1
ATOM 2228 O O . ASP B 1 62 ? 46.287 18.875 39.287 1.00 34.14 62 ASP B O 1
ATOM 2233 N N . LYS B 1 63 ? 44.721 19.246 37.720 1.00 37.27 63 LYS B N 1
ATOM 2234 C CA . LYS B 1 63 ? 43.868 18.148 38.159 1.00 40.07 63 LYS B CA 1
ATOM 2235 C C . LYS B 1 63 ? 43.948 16.919 37.256 1.00 38.80 63 LYS B C 1
ATOM 2236 O O . LYS B 1 63 ? 43.212 15.955 37.479 1.00 34.48 63 LYS B O 1
ATOM 2238 N N . LEU B 1 64 ? 44.813 16.920 36.247 1.00 33.22 64 LEU B N 1
ATOM 2239 C CA . LEU B 1 64 ? 44.942 15.743 35.391 1.00 34.08 64 LEU B CA 1
ATOM 2240 C C . LEU B 1 64 ? 45.493 14.569 36.194 1.00 30.46 64 LEU B C 1
ATOM 2241 O O . LEU B 1 64 ? 46.474 14.735 36.925 1.00 31.44 64 LEU B O 1
ATOM 2246 N N . PRO B 1 65 ? 44.911 13.371 36.069 1.00 34.30 65 PRO B N 1
ATOM 2247 C CA . PRO B 1 65 ? 45.452 12.217 36.808 1.00 37.40 65 PRO B CA 1
ATOM 2248 C C . PRO B 1 65 ? 46.787 11.737 36.266 1.00 39.16 65 PRO B C 1
ATOM 2249 O O . PRO B 1 65 ? 47.622 11.255 37.041 1.00 37.90 65 PRO B O 1
ATOM 2253 N N . VAL B 1 66 ? 47.000 11.835 34.952 1.00 27.76 66 VAL B N 1
ATOM 2254 C CA . VAL B 1 66 ? 48.264 11.517 34.293 1.00 30.46 66 VAL B CA 1
ATOM 2255 C C . VAL B 1 66 ? 48.409 12.465 33.110 1.00 27.15 66 VAL B C 1
ATOM 2256 O O . VAL B 1 66 ? 47.452 13.113 32.686 1.00 27.35 66 VAL B O 1
ATOM 2260 N N . SER B 1 67 ? 49.609 12.528 32.548 1.00 25.33 67 SER B N 1
ATOM 2261 C CA . SER B 1 67 ? 49.834 13.444 31.439 1.00 21.68 67 SER B CA 1
ATOM 2262 C C . SER B 1 67 ? 50.945 12.900 30.555 1.00 21.25 67 SER B C 1
ATOM 2263 O O . SER B 1 67 ? 51.429 11.784 30.752 1.00 25.65 67 SER B O 1
ATOM 2266 N N . VAL B 1 68 ? 51.368 13.722 29.586 1.00 19.73 68 VAL B N 1
ATOM 2267 C CA . VAL B 1 68 ? 52.479 13.379 28.706 1.00 19.11 68 VAL B CA 1
ATOM 2268 C C . VAL B 1 68 ? 53.757 13.122 29.494 1.00 21.73 68 VAL B C 1
ATOM 2269 O O . VAL B 1 68 ? 54.660 12.435 29.003 1.00 23.89 68 VAL B O 1
ATOM 2273 N N . HIS B 1 69 ? 53.847 13.637 30.723 1.00 21.78 69 HIS B N 1
ATOM 2274 C CA . HIS B 1 69 ? 55.002 13.343 31.567 1.00 22.77 69 HIS B CA 1
ATOM 2275 C C . HIS B 1 69 ? 55.157 11.840 31.800 1.00 25.70 69 HIS B C 1
ATOM 2276 O O . HIS B 1 69 ? 56.227 11.274 31.551 1.00 25.42 69 HIS B O 1
ATOM 2283 N N . GLU B 1 70 ? 54.091 11.170 32.266 1.00 26.90 70 GLU B N 1
ATOM 2284 C CA . GLU B 1 70 ? 54.15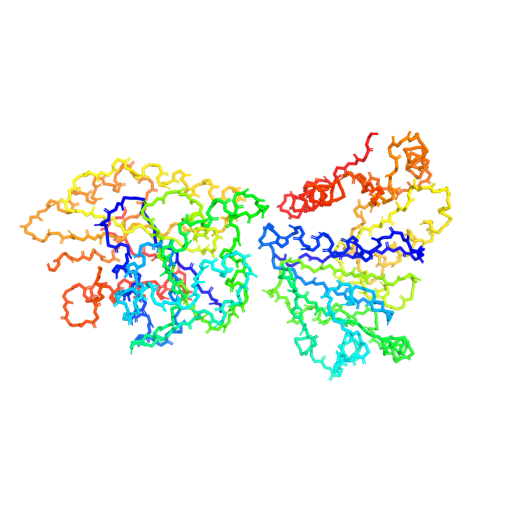2 9.717 32.448 1.00 27.23 70 GLU B CA 1
ATOM 2285 C C . GLU B 1 70 ? 54.374 8.987 31.130 1.00 25.74 70 GLU B C 1
ATOM 2286 O O . GLU B 1 70 ? 55.016 7.931 31.103 1.00 27.95 70 GLU B O 1
ATOM 2292 N N . VAL B 1 71 ? 53.862 9.531 30.030 1.00 22.79 71 VAL B N 1
ATOM 2293 C CA . VAL B 1 71 ? 54.068 8.898 28.732 1.00 26.73 71 VAL B CA 1
ATOM 2294 C C . VAL B 1 71 ? 55.543 8.953 28.341 1.00 26.11 71 VAL B C 1
ATOM 2295 O O . VAL B 1 71 ? 56.138 7.936 27.966 1.00 25.67 71 VAL B O 1
ATOM 2299 N N . LEU B 1 72 ? 56.169 10.127 28.464 1.00 22.81 72 LEU B N 1
ATOM 2300 C CA . LEU B 1 72 ? 57.566 10.248 28.054 1.00 22.68 72 LEU B CA 1
ATOM 2301 C C . LEU B 1 72 ? 58.481 9.407 28.932 1.00 27.28 72 LEU B C 1
ATOM 2302 O O . LEU B 1 72 ? 59.523 8.930 28.467 1.00 32.31 72 LEU B O 1
ATOM 2307 N N . LEU B 1 73 ? 58.118 9.216 30.200 1.00 25.14 73 LEU B N 1
ATOM 2308 C CA . LEU B 1 73 ? 58.930 8.392 31.081 1.00 29.41 73 LEU B CA 1
ATOM 2309 C C . LEU B 1 73 ? 58.668 6.906 30.906 1.00 34.11 73 LEU B C 1
ATOM 2310 O O . LEU B 1 73 ? 59.398 6.095 31.486 1.00 33.94 73 LEU B O 1
ATOM 2315 N N . GLY B 1 74 ? 57.656 6.533 30.132 1.00 31.24 74 GLY B N 1
ATOM 2316 C CA . GLY B 1 74 ? 57.338 5.139 29.926 1.00 37.34 74 GLY B CA 1
ATOM 2317 C C . GLY B 1 74 ? 56.507 4.507 31.014 1.00 42.52 74 GLY B C 1
ATOM 2318 O O . GLY B 1 74 ? 56.327 3.285 30.998 1.00 46.25 74 GLY B O 1
ATOM 2319 N N . ASP B 1 75 ? 56.001 5.300 31.962 1.00 32.54 75 ASP B N 1
ATOM 2320 C CA . ASP B 1 75 ? 55.202 4.778 33.062 1.00 36.60 75 ASP B CA 1
ATOM 2321 C C . ASP B 1 75 ? 53.758 4.512 32.668 1.00 30.30 75 ASP B C 1
ATOM 2322 O O . ASP B 1 75 ? 53.069 3.762 33.362 1.00 35.25 75 ASP B O 1
ATOM 2327 N N . VAL B 1 76 ? 53.290 5.108 31.580 1.00 33.07 76 VAL B N 1
ATOM 2328 C CA . VAL B 1 76 ? 51.894 5.043 31.170 1.00 33.53 76 VAL B CA 1
ATOM 2329 C C . VAL B 1 76 ? 51.857 4.956 29.650 1.00 33.92 76 VAL B C 1
ATOM 2330 O O . VAL B 1 76 ? 52.617 5.640 28.960 1.00 33.65 76 VAL B O 1
ATOM 2334 N N . GLU B 1 77 ? 50.996 4.094 29.124 1.00 31.10 77 GLU B N 1
ATOM 2335 C CA . GLU B 1 77 ? 50.888 3.989 27.678 1.00 27.20 77 GLU B CA 1
ATOM 2336 C C . GLU B 1 77 ? 50.211 5.236 27.112 1.00 26.48 77 GLU B C 1
ATOM 2337 O O . GLU B 1 77 ? 49.360 5.843 27.770 1.00 27.18 77 GLU B O 1
ATOM 2343 N N . PRO B 1 78 ? 50.593 5.659 25.897 1.00 27.87 78 PRO B N 1
ATOM 2344 C CA . PRO B 1 78 ? 50.065 6.932 25.367 1.00 26.32 78 PRO B CA 1
ATOM 2345 C C . PRO B 1 78 ? 48.546 7.026 25.370 1.00 28.17 78 PRO B C 1
ATOM 2346 O O . PRO B 1 78 ? 47.998 8.077 25.724 1.00 28.63 78 PRO B O 1
ATOM 2350 N N . SER B 1 79 ? 47.849 5.958 24.976 1.00 30.07 79 SER B N 1
ATOM 2351 C CA . SER B 1 79 ? 46.393 6.014 24.892 1.00 34.59 79 SER B CA 1
ATOM 2352 C C . SER B 1 79 ? 45.761 6.298 26.249 1.00 30.59 79 SER B C 1
ATOM 2353 O O . SER B 1 79 ? 44.686 6.901 26.316 1.00 31.37 79 SER B O 1
ATOM 2356 N N . ALA B 1 80 ? 46.428 5.901 27.334 1.00 30.96 80 ALA B N 1
ATOM 2357 C CA . ALA B 1 80 ? 45.880 6.084 28.674 1.00 36.75 80 ALA B CA 1
ATOM 2358 C C . ALA B 1 80 ? 45.862 7.541 29.119 1.00 35.25 80 ALA B C 1
ATOM 2359 O O . ALA B 1 80 ? 45.098 7.881 30.029 1.00 30.83 80 ALA B O 1
ATOM 2361 N N . ALA B 1 81 ? 46.680 8.407 28.516 1.00 30.47 81 ALA B N 1
ATOM 2362 C CA . ALA B 1 81 ? 46.714 9.815 28.891 1.00 31.67 81 ALA B CA 1
ATOM 2363 C C . ALA B 1 81 ? 45.889 10.706 27.969 1.00 27.70 81 ALA B C 1
ATOM 2364 O O . ALA B 1 81 ? 45.759 11.899 28.249 1.00 24.59 81 ALA B O 1
ATOM 2366 N N . LEU B 1 82 ? 45.316 10.167 26.895 1.00 27.47 82 LEU B N 1
ATOM 2367 C CA . LEU B 1 82 ? 44.604 11.005 25.939 1.00 23.41 82 LEU B CA 1
ATOM 2368 C C . LEU B 1 82 ? 43.270 11.475 26.508 1.00 26.56 82 LEU B C 1
ATOM 2369 O O . LEU B 1 82 ? 42.580 10.733 27.213 1.00 27.73 82 LEU B O 1
ATOM 2374 N N . VAL B 1 83 ? 42.898 12.709 26.173 1.00 22.72 83 VAL B N 1
ATOM 2375 C CA . VAL B 1 83 ? 41.619 13.293 26.553 1.00 25.73 83 VAL B CA 1
ATOM 2376 C C . VAL B 1 83 ? 40.984 13.916 25.314 1.00 27.53 83 VAL B C 1
ATOM 2377 O O . VAL B 1 83 ? 41.664 14.251 24.342 1.00 25.48 83 VAL B O 1
ATOM 2381 N N . ARG B 1 84 ? 39.663 14.070 25.354 1.00 29.67 84 ARG B N 1
ATOM 2382 C CA . ARG B 1 84 ? 38.931 14.662 24.238 1.00 26.07 84 ARG B CA 1
ATOM 2383 C C . ARG B 1 84 ? 38.854 16.182 24.395 1.00 29.52 84 ARG B C 1
ATOM 2384 O O . ARG B 1 84 ? 39.066 16.726 25.481 1.00 37.87 84 ARG B O 1
ATOM 2386 N N . THR B 1 85 ? 38.572 16.870 23.290 1.00 27.30 85 THR B N 1
ATOM 2387 C CA . THR B 1 85 ? 38.372 18.315 23.307 1.00 31.89 85 THR B CA 1
ATOM 2388 C C . THR B 1 85 ? 37.043 18.660 22.647 1.00 38.94 85 THR B C 1
ATOM 2389 O O . THR B 1 85 ? 36.506 17.894 21.840 1.00 39.90 85 THR B O 1
ATOM 2393 N N . ASP B 1 86 ? 36.534 19.853 22.973 1.00 33.21 86 ASP B N 1
ATOM 2394 C CA . ASP B 1 86 ? 35.199 20.249 22.533 1.00 40.36 86 ASP B CA 1
ATOM 2395 C C . ASP B 1 86 ? 35.081 20.397 21.017 1.00 43.44 86 ASP B C 1
ATOM 2396 O O . ASP B 1 86 ? 33.973 20.282 20.483 1.00 48.22 86 ASP B O 1
ATOM 2401 N N . GLU B 1 87 ? 36.178 20.650 20.310 1.00 39.76 87 GLU B N 1
ATOM 2402 C CA . GLU B 1 87 ? 36.126 20.803 18.861 1.00 42.66 87 GLU B CA 1
ATOM 2403 C C . GLU B 1 87 ? 36.385 19.503 18.115 1.00 41.19 87 GLU B C 1
ATOM 2404 O O . GLU B 1 87 ? 36.421 19.509 16.879 1.00 42.53 87 GLU B O 1
ATOM 2410 N N . GLY B 1 88 ? 36.556 18.393 18.824 1.00 38.86 88 GLY B N 1
ATOM 2411 C CA . GLY B 1 88 ? 36.780 17.122 18.180 1.00 40.60 88 GLY B CA 1
ATOM 2412 C C . GLY B 1 88 ? 38.229 16.736 17.994 1.00 38.88 88 GLY B C 1
ATOM 2413 O O . GLY B 1 88 ? 38.494 15.706 17.360 1.00 36.00 88 GLY B O 1
ATOM 2414 N N . MET B 1 89 ? 39.174 17.535 18.492 1.00 28.59 89 MET B N 1
ATOM 2415 C CA . MET B 1 89 ? 40.558 17.088 18.523 1.00 21.87 89 MET B CA 1
ATOM 2416 C C . MET B 1 89 ? 40.757 16.133 19.694 1.00 33.17 89 MET B C 1
ATOM 2417 O O . MET B 1 89 ? 39.979 16.110 20.649 1.00 32.87 89 MET B O 1
ATOM 2422 N N . THR B 1 90 ? 41.807 15.329 19.604 1.00 20.84 90 THR B N 1
ATOM 2423 C CA . THR B 1 90 ? 42.281 14.562 20.744 1.00 20.73 90 THR B CA 1
ATOM 2424 C C . THR B 1 90 ? 43.526 15.254 21.284 1.00 22.20 90 THR B C 1
ATOM 2425 O O . THR B 1 90 ? 44.269 15.878 20.532 1.00 19.84 90 THR B O 1
ATOM 2429 N N . LEU B 1 91 ? 43.716 15.198 22.604 1.00 20.15 91 LEU B N 1
ATOM 2430 C CA . LEU B 1 91 ? 44.804 15.924 23.250 1.00 19.38 91 LEU B CA 1
ATOM 2431 C C . LEU B 1 91 ? 45.628 14.987 24.118 1.00 21.25 91 LEU B C 1
ATOM 2432 O O . LEU B 1 91 ? 45.076 14.217 24.909 1.00 21.87 91 LEU B O 1
ATOM 2437 N N . LEU B 1 92 ? 46.949 15.059 23.959 1.00 19.03 92 LEU B N 1
ATOM 2438 C CA . LEU B 1 92 ? 47.893 14.458 24.884 1.00 19.11 92 LEU B CA 1
ATOM 2439 C C . LEU B 1 9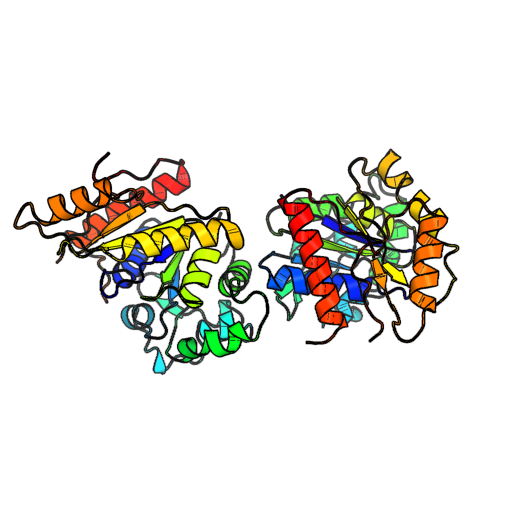2 ? 48.359 15.591 25.782 1.00 17.92 92 LEU B C 1
ATOM 2440 O O . LEU B 1 92 ? 49.194 16.397 25.358 1.00 17.63 92 LEU B O 1
ATOM 2445 N N . PRO B 1 93 ? 47.828 15.727 26.996 1.00 21.30 93 PRO B N 1
ATOM 2446 C CA . PRO B 1 93 ? 47.954 16.981 27.739 1.00 19.51 93 PRO B CA 1
ATOM 2447 C C . PRO B 1 93 ? 49.211 17.036 28.604 1.00 19.67 93 PRO B C 1
ATOM 2448 O O . PRO B 1 93 ? 49.899 16.036 28.819 1.00 21.48 93 PRO B O 1
ATOM 2452 N N . ALA B 1 94 ? 49.481 18.234 29.122 1.00 19.62 94 ALA B N 1
ATOM 2453 C CA . ALA B 1 94 ? 50.633 18.471 29.986 1.00 19.71 94 ALA B CA 1
ATOM 2454 C C . ALA B 1 94 ? 50.207 19.209 31.245 1.00 19.89 94 ALA B C 1
ATOM 2455 O O . ALA B 1 94 ? 49.176 19.885 31.278 1.00 21.76 94 ALA B O 1
ATOM 2457 N N . ASN B 1 95 ? 51.024 19.068 32.290 1.00 20.40 95 ASN B N 1
ATOM 2458 C CA . ASN B 1 95 ? 50.919 19.878 33.501 1.00 21.42 95 ASN B CA 1
ATOM 2459 C C . ASN B 1 95 ? 52.326 20.047 34.061 1.00 21.48 95 ASN B C 1
ATOM 2460 O O . ASN B 1 95 ? 53.311 19.605 33.461 1.00 20.93 95 ASN B O 1
ATOM 2465 N N . ILE B 1 96 ? 52.422 20.646 35.245 1.00 20.33 96 ILE B N 1
ATOM 2466 C CA . ILE B 1 96 ? 53.728 21.083 35.713 1.00 20.60 96 ILE B CA 1
ATOM 2467 C C . ILE B 1 96 ? 54.649 19.904 36.009 1.00 22.34 96 ILE B C 1
ATOM 2468 O O . ILE B 1 96 ? 55.874 20.088 36.073 1.00 24.17 96 ILE B O 1
ATOM 2473 N N . ASP B 1 97 ? 54.100 18.691 36.175 1.00 19.11 97 ASP B N 1
ATOM 2474 C CA . ASP B 1 97 ? 54.948 17.517 36.388 1.00 22.05 97 ASP B CA 1
ATOM 2475 C C . ASP B 1 97 ? 56.001 17.392 35.298 1.00 20.09 97 ASP B C 1
ATOM 2476 O O . ASP B 1 97 ? 57.116 16.922 35.555 1.00 23.59 97 ASP B O 1
ATOM 2481 N N . LEU B 1 98 ? 55.645 17.779 34.068 1.00 21.57 98 LEU B N 1
ATOM 2482 C CA . LEU B 1 98 ? 56.531 17.648 32.916 1.00 20.79 98 LEU B CA 1
ATOM 2483 C C . LEU B 1 98 ? 57.836 18.409 33.098 1.00 22.32 98 LEU B C 1
ATOM 2484 O O . LEU B 1 98 ? 58.826 18.089 32.430 1.00 22.40 98 LEU B O 1
ATOM 2489 N N . ALA B 1 99 ? 57.884 19.384 34.011 1.00 19.24 99 ALA B N 1
ATOM 2490 C CA . ALA B 1 99 ? 59.150 20.060 34.269 1.00 23.32 99 ALA B CA 1
ATOM 2491 C C . ALA B 1 99 ? 60.191 19.106 34.834 1.00 23.13 99 ALA B C 1
ATOM 2492 O O . ALA B 1 99 ? 61.390 19.389 34.740 1.00 24.79 99 ALA B O 1
ATOM 2494 N N . GLY B 1 100 ? 59.758 17.983 35.417 1.00 22.85 100 GLY B N 1
ATOM 2495 C CA . GLY B 1 100 ? 60.681 16.992 35.933 1.00 25.02 100 GLY B CA 1
ATOM 2496 C C . GLY B 1 100 ? 61.204 16.009 34.911 1.00 30.41 100 GLY B C 1
ATOM 2497 O O . GLY B 1 100 ? 62.106 15.232 35.231 1.00 32.12 100 GLY B O 1
ATOM 2498 N N . ALA B 1 101 ? 60.673 16.030 33.684 1.00 26.36 101 ALA B N 1
ATOM 2499 C CA . ALA B 1 101 ? 61.057 15.014 32.713 1.00 34.55 101 ALA B CA 1
ATOM 2500 C C . ALA B 1 101 ? 62.504 15.186 32.286 1.00 30.88 101 ALA B C 1
ATOM 2501 O O . ALA B 1 101 ? 63.193 14.202 32.007 1.00 42.01 101 ALA B O 1
ATOM 2503 N N . GLU B 1 102 ? 62.993 16.420 32.292 1.00 29.54 102 GLU B N 1
ATOM 2504 C CA . GLU B 1 102 ? 64.333 16.707 31.805 1.00 37.87 102 GLU B CA 1
ATOM 2505 C C . GLU B 1 102 ? 65.409 16.082 32.687 1.00 44.57 102 GLU B C 1
ATOM 2506 O O . GLU B 1 102 ? 66.426 15.596 32.180 1.00 43.23 102 GLU B O 1
ATOM 2512 N N . ALA B 1 103 ? 65.217 16.095 34.009 1.00 35.17 103 ALA B N 1
ATOM 2513 C CA . ALA B 1 103 ? 66.203 15.474 34.887 1.00 37.79 103 ALA B CA 1
ATOM 2514 C C . ALA B 1 103 ? 66.133 13.959 34.811 1.00 43.17 103 ALA B C 1
ATOM 2515 O O . ALA B 1 103 ? 67.160 13.283 34.945 1.00 49.69 103 ALA B O 1
ATOM 2517 N N . MET B 1 104 ? 64.934 13.412 34.596 1.00 38.82 104 MET B N 1
ATOM 2518 C CA . MET B 1 104 ? 64.785 11.968 34.486 1.00 42.83 104 MET B CA 1
ATOM 2519 C C . MET B 1 104 ? 65.307 11.465 33.146 1.00 46.86 104 MET B C 1
ATOM 2520 O O . MET B 1 104 ? 66.008 10.448 33.084 1.00 49.05 104 MET B O 1
ATOM 2525 N N . LEU B 1 105 ? 64.990 12.176 32.064 1.00 41.48 105 LEU B N 1
ATOM 2526 C CA . LEU B 1 105 ? 65.421 11.749 30.739 1.00 45.13 105 LEU B CA 1
ATOM 2527 C C . LEU B 1 105 ? 66.903 11.999 30.497 1.00 50.98 105 LEU B C 1
ATOM 2528 O O . LEU B 1 105 ? 67.495 11.331 29.643 1.00 57.89 105 LEU B O 1
ATOM 2533 N N . LEU B 1 106 ? 67.517 12.935 31.229 1.00 50.55 106 LEU B N 1
ATOM 2534 C CA . LEU B 1 106 ? 68.928 13.241 31.005 1.00 48.84 106 LEU B CA 1
ATOM 2535 C C . LEU B 1 106 ? 69.804 12.008 31.171 1.00 54.19 106 LEU B C 1
ATOM 2536 O O . LEU B 1 106 ? 70.866 11.913 30.547 1.00 54.23 106 LEU B O 1
ATOM 2538 N N . MET B 1 107 ? 69.369 11.047 31.987 1.00 60.04 107 MET B N 1
ATOM 2539 C CA . MET B 1 107 ? 70.150 9.857 32.290 1.00 72.54 107 MET B CA 1
ATOM 2540 C C . MET B 1 107 ? 69.643 8.616 31.559 1.00 73.22 107 MET B C 1
ATOM 2541 O O . MET B 1 107 ? 69.959 7.494 31.972 1.00 77.80 107 MET B O 1
ATOM 2543 N N . ARG B 1 108 ? 68.872 8.790 30.485 1.00 59.79 108 ARG B N 1
ATOM 2544 C CA . ARG B 1 108 ? 68.303 7.678 29.737 1.00 53.56 108 ARG B CA 1
ATOM 2545 C C . ARG B 1 108 ? 68.803 7.697 28.299 1.00 52.96 108 ARG B C 1
ATOM 2546 O O . ARG B 1 108 ? 68.916 8.762 27.681 1.00 49.81 108 ARG B O 1
ATOM 2548 N N . ALA B 1 109 ? 69.100 6.516 27.767 1.00 49.34 109 ALA B N 1
ATOM 2549 C CA . ALA B 1 109 ? 69.449 6.417 26.359 1.00 50.94 109 ALA B CA 1
ATOM 2550 C C . ALA B 1 109 ? 68.195 6.554 25.503 1.00 49.01 109 ALA B C 1
ATOM 2551 O O . ALA B 1 109 ? 67.111 6.091 25.873 1.00 45.16 109 ALA B O 1
ATOM 2553 N N . GLY B 1 110 ? 68.340 7.209 24.357 1.00 46.58 110 GLY B N 1
ATOM 2554 C CA . GLY B 1 110 ? 67.185 7.461 23.520 1.00 43.41 110 GLY B CA 1
ATOM 2555 C C . GLY B 1 110 ? 66.243 8.501 24.079 1.00 35.16 110 GLY B C 1
ATOM 2556 O O . GLY B 1 110 ? 65.047 8.473 23.771 1.00 32.16 110 GLY B O 1
ATOM 2557 N N . ARG B 1 111 ? 66.760 9.435 24.885 1.00 31.09 111 ARG B N 1
ATOM 2558 C CA . ARG B 1 111 ? 65.913 10.427 25.541 1.00 31.71 111 ARG B CA 1
ATOM 2559 C C . ARG B 1 111 ? 65.263 11.382 24.546 1.00 26.18 111 ARG B C 1
ATOM 2560 O O . ARG B 1 111 ? 64.180 11.911 24.821 1.00 24.59 111 ARG B O 1
ATOM 2568 N N . GLU B 1 112 ? 65.899 11.625 23.398 1.00 28.97 112 GLU B N 1
ATOM 2569 C CA . GLU B 1 112 ? 65.301 12.497 22.391 1.00 26.53 112 GLU B CA 1
ATOM 2570 C C . GLU B 1 112 ? 64.154 11.830 21.642 1.00 22.93 112 GLU B C 1
ATOM 2571 O O . GLU B 1 112 ? 63.408 12.524 20.937 1.00 19.75 112 GLU B O 1
ATOM 2577 N N . TYR B 1 113 ? 63.992 10.516 21.782 1.00 20.09 113 TYR B N 1
ATOM 2578 C CA . TYR B 1 113 ? 63.051 9.736 20.988 1.00 18.89 113 TYR B CA 1
ATOM 2579 C C . TYR B 1 113 ? 61.816 9.328 21.773 1.00 24.09 113 TYR B C 1
ATOM 2580 O O . TYR B 1 113 ? 61.003 8.542 21.264 1.00 22.22 113 TYR B O 1
ATOM 2589 N N . ALA B 1 114 ? 61.661 9.833 23.000 1.00 21.50 114 ALA B N 1
ATOM 2590 C CA . ALA B 1 114 ? 60.588 9.354 23.870 1.00 24.03 114 ALA B CA 1
ATOM 2591 C C . ALA B 1 114 ? 59.215 9.669 23.284 1.00 25.67 114 ALA B C 1
ATOM 2592 O O . ALA B 1 114 ? 58.317 8.816 23.303 1.00 22.45 114 ALA B O 1
ATOM 2594 N N . LEU B 1 115 ? 59.036 10.877 22.736 1.00 19.93 115 LEU B N 1
ATOM 2595 C CA . LEU B 1 115 ? 57.756 11.200 22.104 1.00 20.42 115 LEU B CA 1
ATOM 2596 C C . LEU B 1 115 ? 57.575 10.420 20.809 1.00 21.01 115 LEU B C 1
ATOM 2597 O O . LEU B 1 115 ? 56.467 9.957 20.502 1.00 21.82 115 LEU B O 1
ATOM 2602 N N . LYS B 1 116 ? 58.651 10.269 20.034 1.00 19.18 116 LYS B N 1
ATOM 2603 C CA . LYS B 1 116 ? 58.542 9.536 18.777 1.00 18.75 116 LYS B CA 1
ATOM 2604 C C . LYS B 1 116 ? 58.107 8.093 19.023 1.00 21.90 116 LYS B C 1
ATOM 2605 O O . LYS B 1 116 ? 57.226 7.574 18.323 1.00 24.38 116 LYS B O 1
ATOM 2611 N N . ARG B 1 117 ? 58.692 7.441 20.036 1.00 23.46 117 ARG B N 1
ATOM 2612 C CA . ARG B 1 117 ? 58.283 6.083 20.381 1.00 20.65 117 ARG B CA 1
ATOM 2613 C C . ARG B 1 117 ? 56.821 6.039 20.809 1.00 27.58 117 ARG B C 1
ATOM 2614 O O . ARG B 1 117 ? 56.096 5.089 20.480 1.00 27.01 117 ARG B O 1
ATOM 2622 N N . ALA B 1 118 ? 56.375 7.047 21.564 1.00 21.63 118 ALA B N 1
ATOM 2623 C CA . ALA B 1 118 ? 54.991 7.081 22.025 1.00 26.70 118 ALA B CA 1
ATOM 2624 C C . ALA B 1 118 ? 54.029 7.252 20.859 1.00 25.46 118 ALA B C 1
ATOM 2625 O O . ALA B 1 118 ? 53.006 6.563 20.779 1.00 25.14 118 ALA B O 1
ATOM 2627 N N . LEU B 1 119 ? 54.340 8.172 19.944 1.00 19.98 119 LEU B N 1
ATOM 2628 C CA . LEU B 1 119 ? 53.451 8.400 18.812 1.00 22.17 119 LEU B CA 1
ATOM 2629 C C . LEU B 1 119 ? 53.375 7.180 17.909 1.00 22.12 119 LEU B C 1
ATOM 2630 O O . LEU B 1 119 ? 52.328 6.929 17.300 1.00 25.48 119 LEU B O 1
ATOM 2635 N N . ALA B 1 120 ? 54.462 6.409 17.813 1.00 18.61 120 ALA B N 1
ATOM 2636 C CA . ALA B 1 120 ? 54.444 5.214 16.975 1.00 26.12 120 ALA B CA 1
ATOM 2637 C C . ALA B 1 120 ? 53.422 4.196 17.468 1.00 27.51 120 ALA B C 1
ATOM 2638 O O . ALA B 1 120 ? 52.882 3.418 16.669 1.00 24.55 120 ALA B O 1
ATOM 2640 N N . LYS B 1 121 ? 53.144 4.186 18.774 1.00 22.35 121 LYS B N 1
ATOM 2641 C CA . LYS B 1 121 ? 52.108 3.320 19.315 1.00 28.01 121 LYS B CA 1
ATOM 2642 C C . LYS B 1 121 ? 50.708 3.754 18.890 1.00 32.03 121 LYS B C 1
ATOM 2643 O O . LYS B 1 121 ? 49.787 2.927 18.886 1.00 34.58 121 LYS B O 1
ATOM 2649 N N . LEU B 1 122 ? 50.531 5.024 18.529 1.00 23.23 122 LEU B N 1
ATOM 2650 C CA . LEU B 1 122 ? 49.248 5.555 18.092 1.00 26.96 122 LEU B CA 1
ATOM 2651 C C . LEU B 1 122 ? 49.122 5.631 16.576 1.00 41.66 122 LEU B C 1
ATOM 2652 O O . LEU B 1 122 ? 48.107 6.129 16.080 1.00 46.04 122 LEU B O 1
ATOM 2657 N N . ASP B 1 123 ? 50.126 5.172 15.833 1.00 45.00 123 ASP B N 1
ATOM 2658 C CA . ASP B 1 123 ? 50.102 5.315 14.383 1.00 53.02 123 ASP B CA 1
ATOM 2659 C C . ASP B 1 123 ? 48.888 4.602 13.795 1.00 50.84 123 ASP B C 1
ATOM 2660 O O . ASP B 1 123 ? 48.590 3.455 14.143 1.00 51.44 123 ASP B O 1
ATOM 2665 N N . GLY B 1 124 ? 48.175 5.298 12.908 1.00 49.49 124 GLY B N 1
ATOM 2666 C CA . GLY B 1 124 ? 46.943 4.796 12.355 1.00 48.83 124 GLY B CA 1
ATOM 2667 C C . GLY B 1 124 ? 45.694 5.254 13.075 1.00 44.88 124 GLY B C 1
ATOM 2668 O O . GLY B 1 124 ? 44.597 5.131 12.522 1.00 43.17 124 GLY B O 1
ATOM 2669 N N . ASP B 1 125 ? 45.820 5.767 14.298 1.00 35.02 125 ASP B N 1
ATOM 2670 C CA . ASP B 1 125 ? 44.672 6.377 14.950 1.00 26.47 125 ASP B CA 1
ATOM 2671 C C . ASP B 1 125 ? 44.472 7.823 14.527 1.00 24.61 125 ASP B C 1
ATOM 2672 O O . ASP B 1 125 ? 43.375 8.362 14.711 1.00 29.74 125 ASP B O 1
ATOM 2677 N N . PHE B 1 126 ? 45.495 8.472 13.975 1.00 22.61 126 PHE B N 1
ATOM 2678 C CA . PHE B 1 126 ? 45.389 9.874 13.617 1.00 19.29 126 PHE B CA 1
ATOM 2679 C C . PHE B 1 126 ? 45.934 10.109 12.219 1.00 27.31 126 PHE B C 1
ATOM 2680 O O . PHE B 1 126 ? 46.793 9.373 11.735 1.00 25.50 126 PHE B O 1
ATOM 2688 N N . ASP B 1 127 ? 45.392 11.135 11.570 1.00 18.45 127 ASP B N 1
ATOM 2689 C CA . ASP B 1 127 ? 45.921 11.627 10.304 1.00 22.52 127 ASP B CA 1
ATOM 2690 C C . ASP B 1 127 ? 46.997 12.683 10.516 1.00 20.85 127 ASP B C 1
ATOM 2691 O O . ASP B 1 127 ? 47.981 12.730 9.769 1.00 21.47 127 ASP B O 1
ATOM 2696 N N . VAL B 1 128 ? 46.817 13.547 11.513 1.00 15.67 128 VAL B N 1
ATOM 2697 C CA . VAL B 1 128 ? 47.740 14.648 11.776 1.00 14.42 128 VAL B CA 1
ATOM 2698 C C . VAL B 1 128 ? 47.970 14.732 13.277 1.00 17.07 128 VAL B C 1
ATOM 2699 O O . VAL B 1 128 ? 47.013 14.668 14.055 1.00 17.92 128 VAL B O 1
ATOM 2703 N N . VAL B 1 129 ? 49.237 14.862 13.676 1.00 13.45 129 VAL B N 1
ATOM 2704 C CA . VAL B 1 129 ? 49.646 15.173 15.045 1.00 13.98 129 VAL B CA 1
ATOM 2705 C C . VAL B 1 129 ? 50.324 16.528 15.010 1.00 18.31 129 VAL B C 1
ATOM 2706 O O . VAL B 1 129 ? 51.216 16.748 14.186 1.00 15.86 129 VAL B O 1
ATOM 2710 N N . ILE B 1 130 ? 49.914 17.437 15.892 1.00 14.38 130 ILE B N 1
ATOM 2711 C CA . ILE B 1 130 ? 50.551 18.744 16.004 1.00 13.24 130 ILE B CA 1
ATOM 2712 C C . ILE B 1 130 ? 51.109 18.879 17.412 1.00 16.75 130 ILE B C 1
ATOM 2713 O O . ILE B 1 130 ? 50.391 18.648 18.390 1.00 14.32 130 ILE B O 1
ATOM 2718 N N . ILE B 1 131 ? 52.377 19.276 17.513 1.00 14.67 131 ILE B N 1
ATOM 2719 C CA . ILE B 1 131 ? 53.107 19.297 18.775 1.00 12.37 131 ILE B CA 1
ATOM 2720 C C . ILE B 1 131 ? 53.395 20.741 19.151 1.00 12.83 131 ILE B C 1
ATOM 2721 O O . ILE B 1 131 ? 54.061 21.457 18.395 1.00 15.83 131 ILE B O 1
ATOM 2726 N N . ASP B 1 132 ? 52.924 21.149 20.339 1.00 12.03 132 ASP B N 1
ATOM 2727 C CA . ASP B 1 132 ? 53.123 22.500 20.870 1.00 13.63 132 ASP B CA 1
ATOM 2728 C C . ASP B 1 132 ? 54.379 22.498 21.734 1.00 12.66 132 ASP B C 1
ATOM 2729 O O . ASP B 1 132 ? 54.373 21.956 22.846 1.00 16.42 132 ASP B O 1
ATOM 2734 N N . CYS B 1 133 ? 55.494 23.129 21.209 1.00 13.05 133 CYS B N 1
ATOM 2735 C CA . CYS B 1 133 ? 56.731 23.059 21.968 1.00 16.58 133 CYS B CA 1
ATOM 2736 C C . CYS B 1 133 ? 56.829 24.225 22.943 1.00 20.06 133 CYS B C 1
ATOM 2737 O O . CYS B 1 133 ? 56.311 25.311 22.674 1.00 16.68 133 CYS B O 1
ATOM 2740 N N . PRO B 1 134 ? 57.480 24.019 24.086 1.00 18.00 134 PRO B N 1
ATOM 2741 C CA . PRO B 1 134 ? 57.665 25.110 25.046 1.00 17.10 134 PRO B CA 1
ATOM 2742 C C . PRO B 1 134 ? 58.658 26.133 24.520 1.00 15.08 134 PRO B C 1
ATOM 2743 O O . PRO B 1 134 ? 59.384 25.871 23.550 1.00 15.31 134 PRO B O 1
ATOM 2747 N N . PRO B 1 135 ? 58.736 27.377 25.183 1.00 18.49 135 PRO B N 1
ATOM 2748 C CA . PRO B 1 135 ? 59.750 28.393 24.815 1.00 17.78 135 PRO B CA 1
ATOM 2749 C C . PRO B 1 135 ? 61.124 28.011 25.349 1.00 19.28 135 PRO B C 1
ATOM 2750 O O . PRO B 1 135 ? 61.650 28.575 26.341 1.00 19.18 135 PRO B O 1
ATOM 2754 N N . SER B 1 136 ? 61.717 27.003 24.716 1.00 15.65 136 SER B N 1
ATOM 2755 C CA . SER B 1 136 ? 63.015 26.512 25.158 1.00 17.81 136 SER B CA 1
ATOM 2756 C C . SER B 1 136 ? 63.611 25.655 24.054 1.00 20.70 136 SER B C 1
ATOM 2757 O O . SER B 1 136 ? 62.949 25.307 23.071 1.00 20.59 136 SER B O 1
ATOM 2760 N N . LEU B 1 137 ? 64.886 25.326 24.235 1.00 19.54 137 LEU B N 1
ATOM 2761 C CA . LEU B 1 137 ? 65.623 24.480 23.304 1.00 22.51 137 LEU B CA 1
ATOM 2762 C C . LEU B 1 137 ? 66.120 23.207 23.984 1.00 28.62 137 LEU B C 1
ATOM 2763 O O . LEU B 1 137 ? 67.097 22.603 23.530 1.00 33.59 137 LEU B O 1
ATOM 2768 N N . GLY B 1 138 ? 65.466 22.790 25.065 1.00 20.21 138 GLY B N 1
ATOM 2769 C CA . GLY B 1 138 ? 65.880 21.639 25.832 1.00 21.67 138 GLY B CA 1
ATOM 2770 C C . GLY B 1 138 ? 65.252 20.353 25.341 1.00 24.55 138 GLY B C 1
ATOM 2771 O O . GLY B 1 138 ? 64.769 20.253 24.208 1.00 21.34 138 GLY B O 1
ATOM 2772 N N . VAL B 1 139 ? 65.225 19.363 26.237 1.00 22.21 139 VAL B N 1
ATOM 2773 C CA . VAL B 1 139 ? 64.853 18.004 25.849 1.00 22.14 139 VAL B CA 1
ATOM 2774 C C . VAL B 1 139 ? 63.412 17.916 25.364 1.00 23.11 139 VAL B C 1
ATOM 2775 O O . VAL B 1 139 ? 63.092 17.063 24.522 1.00 18.40 139 VAL B O 1
ATOM 2779 N N . LEU B 1 140 ? 62.513 18.770 25.867 1.00 16.14 140 LEU B N 1
ATOM 2780 C CA . LEU B 1 140 ? 61.120 18.672 25.414 1.00 15.86 140 LEU B CA 1
ATOM 2781 C C . LEU B 1 140 ? 60.983 19.127 23.963 1.00 18.16 140 LEU B C 1
ATOM 2782 O O . LEU B 1 140 ? 60.413 18.419 23.124 1.00 16.75 140 LEU B O 1
ATOM 2787 N N . THR B 1 141 ? 61.517 20.302 23.644 1.00 15.61 141 THR B N 1
ATOM 2788 C CA . THR B 1 141 ? 61.514 20.758 22.261 1.00 17.79 141 THR B CA 1
ATOM 2789 C C . THR B 1 141 ? 62.264 19.782 21.358 1.00 20.97 141 THR B C 1
ATOM 2790 O O . THR B 1 141 ? 61.833 19.512 20.232 1.00 17.20 141 THR B O 1
ATOM 2794 N N . LEU B 1 142 ? 63.393 19.244 21.830 1.00 16.78 142 LEU B N 1
ATOM 2795 C CA . LEU B 1 142 ? 64.096 18.222 21.053 1.00 18.65 142 LEU B CA 1
ATOM 2796 C C . LEU B 1 142 ? 63.216 16.996 20.806 1.00 16.72 142 LEU B C 1
ATOM 2797 O O . LEU B 1 142 ? 63.284 16.383 19.737 1.00 17.33 142 LEU B O 1
ATOM 2802 N N . ASN B 1 143 ? 62.410 16.595 21.792 1.00 17.02 143 ASN B N 1
ATOM 2803 C CA . ASN B 1 143 ? 61.506 15.473 21.553 1.00 18.90 143 ASN B CA 1
ATOM 2804 C C . ASN B 1 143 ? 60.480 15.821 20.493 1.00 17.40 143 ASN B C 1
ATOM 2805 O O . ASN B 1 143 ? 60.107 14.973 19.675 1.00 16.75 143 ASN B O 1
ATOM 2810 N N . GLY B 1 144 ? 59.981 17.055 20.513 1.00 14.88 144 GLY B N 1
ATOM 2811 C CA . GLY B 1 144 ? 58.990 17.442 19.520 1.00 12.34 144 GLY B CA 1
ATOM 2812 C C . GLY B 1 144 ? 59.573 17.468 18.123 1.00 17.34 144 GLY B C 1
ATOM 2813 O O . GLY B 1 144 ? 58.960 16.972 17.176 1.00 16.35 144 GLY B O 1
ATOM 2814 N N . LEU B 1 145 ? 60.788 18.005 17.982 1.00 16.25 145 LEU B N 1
ATOM 2815 C CA . LEU B 1 145 ? 61.404 18.070 16.662 1.00 13.70 145 LEU B CA 1
ATOM 2816 C C . LEU B 1 145 ? 61.852 16.693 16.174 1.00 17.39 145 LEU B C 1
ATOM 2817 O O . LEU B 1 145 ? 61.831 16.428 14.963 1.00 17.34 145 LEU B O 1
ATOM 2822 N N . THR B 1 146 ? 62.253 15.811 17.092 1.00 17.04 146 THR B N 1
ATOM 2823 C CA . THR B 1 146 ? 62.670 14.463 16.712 1.00 16.29 146 THR B CA 1
ATOM 2824 C C . THR B 1 146 ? 61.483 13.612 16.265 1.00 19.52 146 THR B C 1
ATOM 2825 O O . THR B 1 146 ? 61.646 12.701 15.439 1.00 17.35 146 THR B O 1
ATOM 2829 N N . ALA B 1 147 ? 60.280 13.909 16.768 1.00 19.80 147 ALA B N 1
ATOM 2830 C CA . ALA B 1 147 ? 59.084 13.160 16.396 1.00 21.55 147 ALA B CA 1
ATOM 2831 C C . ALA B 1 147 ? 58.416 13.671 15.125 1.00 20.05 147 ALA B C 1
ATOM 2832 O O . ALA B 1 147 ? 57.615 12.940 14.527 1.00 19.57 147 ALA B O 1
ATOM 2834 N N . ALA B 1 148 ? 58.709 14.901 14.713 1.00 17.64 148 ALA B N 1
ATOM 2835 C CA . ALA B 1 148 ? 57.961 15.571 13.658 1.00 16.76 148 ALA B CA 1
ATOM 2836 C C . ALA B 1 148 ? 58.519 15.248 12.278 1.00 19.05 148 ALA B C 1
ATOM 2837 O O . ALA B 1 148 ? 59.703 14.945 12.114 1.00 26.20 148 ALA B O 1
ATOM 2839 N N . HIS B 1 149 ? 57.639 15.291 11.277 1.00 14.71 149 HIS B N 1
ATOM 2840 C CA . HIS B 1 149 ? 58.101 15.302 9.893 1.00 16.45 149 HIS B CA 1
ATOM 2841 C C . HIS B 1 149 ? 58.333 16.714 9.380 1.00 20.40 149 HIS B C 1
ATOM 2842 O O . HIS B 1 149 ? 59.249 16.927 8.581 1.00 19.52 149 HIS B O 1
ATOM 2849 N N . ASP B 1 150 ? 57.518 17.671 9.827 1.00 16.72 150 ASP B N 1
ATOM 2850 C CA . ASP B 1 150 ? 57.591 19.063 9.401 1.00 17.37 150 ASP B CA 1
ATOM 2851 C C . ASP B 1 150 ? 57.625 19.956 10.634 1.00 20.34 150 ASP B C 1
ATOM 2852 O O . ASP B 1 150 ? 57.087 19.603 11.686 1.00 15.96 150 ASP B O 1
ATOM 2857 N N . VAL B 1 151 ? 58.227 21.137 10.499 1.00 13.46 151 VAL B N 1
ATOM 2858 C CA . VAL B 1 151 ? 58.222 22.107 11.589 1.00 10.99 151 VAL B CA 1
ATOM 2859 C C . VAL B 1 151 ? 57.922 23.492 11.026 1.00 14.87 151 VAL B C 1
ATOM 2860 O O . VAL B 1 151 ? 58.393 23.853 9.938 1.00 15.29 151 VAL B O 1
ATOM 2864 N N . ILE B 1 152 ? 57.101 24.252 11.746 1.00 11.82 152 ILE B N 1
ATOM 2865 C CA . ILE B 1 152 ? 56.904 25.665 11.442 1.00 14.35 152 ILE B CA 1
ATOM 2866 C C . ILE B 1 152 ? 57.312 26.488 12.659 1.00 14.52 152 ILE B C 1
ATOM 2867 O O . ILE B 1 152 ? 57.198 26.036 13.803 1.00 17.18 152 ILE B O 1
ATOM 2872 N N . VAL B 1 153 ? 57.771 27.714 12.405 1.00 17.57 153 VAL B N 1
ATOM 2873 C CA A VAL B 1 153 ? 58.173 28.633 13.466 0.51 12.52 153 VAL B CA 1
ATOM 2874 C CA B VAL B 1 153 ? 58.193 28.657 13.434 0.49 12.70 153 VAL B CA 1
ATOM 2875 C C . VAL B 1 153 ? 57.236 29.843 13.431 1.00 15.51 153 VAL B C 1
ATOM 2876 O O . VAL B 1 153 ? 57.340 30.698 12.537 1.00 16.91 153 VAL B O 1
ATOM 2883 N N . PRO B 1 154 ? 56.292 29.943 14.365 1.00 16.06 154 PRO B N 1
ATOM 2884 C CA . PRO B 1 154 ? 55.488 31.161 14.447 1.00 16.38 154 PRO B CA 1
ATOM 2885 C C . PRO B 1 154 ? 56.425 32.309 14.770 1.00 21.27 154 PRO B C 1
ATOM 2886 O O . PRO B 1 154 ? 57.280 32.195 15.651 1.00 23.32 154 PRO B O 1
ATOM 2890 N N . LEU B 1 155 ? 56.282 33.406 14.030 1.00 17.02 155 LEU B N 1
ATOM 2891 C CA . LEU B 1 155 ? 57.234 34.508 14.080 1.00 16.47 155 LEU B CA 1
ATOM 2892 C C . LEU B 1 155 ? 56.457 35.801 14.274 1.00 19.33 155 LEU B C 1
ATOM 2893 O O . LEU B 1 155 ? 55.765 36.258 13.357 1.00 17.48 155 LEU B O 1
ATOM 2898 N N . GLN B 1 156 ? 56.550 36.392 15.466 1.00 18.31 156 GLN B N 1
ATOM 2899 C CA . GLN B 1 156 ? 55.854 37.648 15.707 1.00 21.79 156 GLN B CA 1
ATOM 2900 C C . GLN B 1 156 ? 56.442 38.756 14.844 1.00 25.67 156 GLN B C 1
ATOM 2901 O O . GLN B 1 156 ? 57.662 38.863 14.689 1.00 23.70 156 GLN B O 1
ATOM 2907 N N . CYS B 1 157 ? 55.571 39.597 14.291 1.00 22.07 157 CYS B N 1
ATOM 2908 C CA . CYS B 1 157 ? 56.023 40.682 13.437 1.00 23.49 157 CYS B CA 1
ATOM 2909 C C . CYS B 1 157 ? 55.423 42.007 13.886 1.00 29.97 157 CYS B C 1
ATOM 2910 O O . CYS B 1 157 ? 55.025 42.847 13.077 1.00 32.19 157 CYS B O 1
ATOM 2913 N N . GLU B 1 158 ? 55.369 42.233 15.193 1.00 33.63 158 GLU B N 1
ATOM 2914 C CA . GLU B 1 158 ? 55.062 43.582 15.643 1.00 40.77 158 GLU B CA 1
ATOM 2915 C C . GLU B 1 158 ? 56.285 44.342 16.142 1.00 42.74 158 GLU B C 1
ATOM 2916 O O . GLU B 1 158 ? 56.253 45.576 16.164 1.00 44.94 158 GLU B O 1
ATOM 2922 N N . THR B 1 159 ? 57.364 43.652 16.513 1.00 37.64 159 THR B N 1
ATOM 2923 C CA . THR B 1 159 ? 58.631 44.302 16.818 1.00 42.49 159 THR B CA 1
ATOM 2924 C C . THR B 1 159 ? 59.745 43.663 15.997 1.00 43.24 159 THR B C 1
ATOM 2925 O O . THR B 1 159 ? 59.543 42.673 15.288 1.00 31.77 159 THR B O 1
ATOM 2929 N N . LEU B 1 160 ? 60.936 44.250 16.100 1.00 47.35 160 LEU B N 1
ATOM 2930 C CA . LEU B 1 160 ? 62.105 43.805 15.350 1.00 45.53 160 LEU B CA 1
ATOM 2931 C C . LEU B 1 160 ? 63.009 42.874 16.156 1.00 48.12 160 LEU B C 1
ATOM 2932 O O . LEU B 1 160 ? 64.146 42.623 15.744 1.00 51.85 160 LEU B O 1
ATOM 2937 N N . ALA B 1 161 ? 62.527 42.343 17.281 1.00 44.82 161 ALA B N 1
ATOM 2938 C CA . ALA B 1 161 ? 63.350 41.555 18.202 1.00 40.24 161 ALA B CA 1
ATOM 2939 C C . ALA B 1 161 ? 63.373 40.098 17.755 1.00 32.94 161 ALA B C 1
ATOM 2940 O O . ALA B 1 161 ? 62.562 39.278 18.194 1.00 33.49 161 ALA B O 1
ATOM 2942 N N . HIS B 1 162 ? 64.339 39.753 16.897 1.00 31.44 162 HIS B N 1
ATOM 2943 C CA . HIS B 1 162 ? 64.430 38.387 16.383 1.00 24.85 162 HIS B CA 1
ATOM 2944 C C . HIS B 1 162 ? 65.830 37.800 16.535 1.00 23.09 162 HIS B C 1
ATOM 2945 O O . HIS B 1 162 ? 66.245 36.972 15.727 1.00 21.52 162 HIS B O 1
ATOM 2952 N N . ARG B 1 163 ? 66.570 38.167 17.590 1.00 22.99 163 ARG B N 1
ATOM 2953 C CA . ARG B 1 163 ? 67.934 37.653 17.661 1.00 23.05 163 ARG B CA 1
ATOM 2954 C C . ARG B 1 163 ? 67.973 36.148 17.890 1.00 21.38 163 ARG B C 1
ATOM 2955 O O . ARG B 1 163 ? 68.994 35.516 17.608 1.00 26.74 163 ARG B O 1
ATOM 2963 N N . GLY B 1 164 ? 66.886 35.552 18.357 1.00 20.36 164 GLY B N 1
ATOM 2964 C CA . GLY B 1 164 ? 66.898 34.120 18.564 1.00 21.30 164 GLY B CA 1
ATOM 2965 C C . GLY B 1 164 ? 66.681 33.277 17.329 1.00 20.77 164 GLY B C 1
ATOM 2966 O O . GLY B 1 164 ? 66.811 32.050 17.421 1.00 18.44 164 GLY B O 1
ATOM 2967 N N . VAL B 1 165 ? 66.354 33.890 16.183 1.00 18.30 165 VAL B N 1
ATOM 2968 C CA . VAL B 1 165 ? 66.040 33.102 14.994 1.00 14.43 165 VAL B CA 1
ATOM 2969 C C . VAL B 1 165 ? 67.247 32.278 14.566 1.00 15.87 165 VAL B C 1
ATOM 2970 O O . VAL B 1 165 ? 67.113 31.110 14.178 1.00 19.80 165 VAL B O 1
ATOM 2974 N N . GLY B 1 166 ? 68.443 32.866 14.632 1.00 19.29 166 GLY B N 1
ATOM 2975 C CA . GLY B 1 166 ? 69.633 32.147 14.206 1.00 21.45 166 GLY B CA 1
ATOM 2976 C C . GLY B 1 166 ? 69.867 30.869 14.990 1.00 21.22 166 GLY B C 1
ATOM 2977 O O . GLY B 1 166 ? 70.136 29.812 14.413 1.00 18.04 166 GLY B O 1
ATOM 2978 N N . GLN B 1 167 ? 69.788 30.951 16.320 1.00 16.50 167 GLN B N 1
ATOM 2979 C CA . GLN B 1 167 ? 69.977 29.747 17.122 1.00 19.28 167 GLN B CA 1
ATOM 2980 C C . GLN B 1 167 ? 68.827 28.769 16.930 1.00 17.92 167 GLN B C 1
ATOM 2981 O O . GLN B 1 167 ? 69.027 27.551 17.017 1.00 19.56 167 GLN B O 1
ATOM 2987 N N . PHE B 1 168 ? 67.623 29.261 16.640 1.00 14.20 168 PHE B N 1
ATOM 2988 C CA . PHE B 1 168 ? 66.543 28.325 16.362 1.00 16.86 168 PHE B CA 1
ATOM 2989 C C . PHE B 1 168 ? 66.832 27.521 15.104 1.00 19.30 168 PHE B C 1
ATOM 2990 O O . PHE B 1 168 ? 66.656 26.298 15.089 1.00 16.10 168 PHE B O 1
ATOM 2998 N N . LEU B 1 169 ? 67.283 28.188 14.038 1.00 15.88 169 LEU B N 1
ATOM 2999 C CA . LEU B 1 169 ? 67.601 27.464 12.806 1.00 14.65 169 LEU B CA 1
ATOM 3000 C C . LEU B 1 169 ? 68.729 26.469 13.033 1.00 16.80 169 LEU B C 1
ATOM 3001 O O . LEU B 1 169 ? 68.737 25.390 12.435 1.00 18.06 169 LEU B O 1
ATOM 3006 N N . ARG B 1 170 ? 69.680 26.803 13.907 1.00 19.95 170 ARG B N 1
ATOM 3007 C CA . ARG B 1 170 ? 70.753 25.868 14.219 1.00 17.28 170 ARG B CA 1
ATOM 3008 C C . ARG B 1 170 ? 70.229 24.657 14.980 1.00 19.11 170 ARG B C 1
ATOM 3009 O O . ARG B 1 170 ? 70.774 23.552 14.843 1.00 20.40 170 ARG B O 1
ATOM 3017 N N . THR B 1 171 ? 69.189 24.848 15.801 1.00 15.24 171 THR B N 1
ATOM 3018 C CA . THR B 1 171 ? 68.580 23.725 16.505 1.00 15.29 171 THR B CA 1
ATOM 3019 C C . THR B 1 171 ? 67.894 22.783 15.525 1.00 19.27 171 THR B C 1
ATOM 3020 O O . THR B 1 171 ? 67.979 21.555 15.666 1.00 17.75 171 THR B O 1
ATOM 3024 N N . ILE B 1 172 ? 67.223 23.341 14.517 1.00 15.82 172 ILE B N 1
ATOM 3025 C CA A ILE B 1 172 ? 66.613 22.513 13.479 0.61 15.41 172 ILE B CA 1
ATOM 3026 C CA B ILE B 1 172 ? 66.615 22.511 13.480 0.39 15.74 172 ILE B CA 1
ATOM 3027 C C . ILE B 1 172 ? 67.680 21.689 12.766 1.00 15.57 172 ILE B C 1
ATOM 3028 O O . ILE B 1 172 ? 67.539 20.471 12.597 1.00 18.27 172 ILE B O 1
ATOM 3037 N N . SER B 1 173 ? 68.767 22.341 12.341 1.00 16.21 173 SER B N 1
ATOM 3038 C CA . SER B 1 173 ? 69.800 21.612 11.609 1.00 18.60 173 SER B CA 1
ATOM 3039 C C . SER B 1 173 ? 70.484 20.568 12.491 1.00 23.71 173 SER B C 1
ATOM 3040 O O . SER B 1 173 ? 70.831 19.486 11.999 1.00 19.89 173 SER B O 1
ATOM 3043 N N . ASP B 1 174 ? 70.646 20.853 13.791 1.00 18.00 174 ASP B N 1
ATOM 3044 C CA . ASP B 1 174 ? 71.184 19.858 14.720 1.00 26.15 174 ASP B CA 1
ATOM 3045 C C . ASP B 1 174 ? 70.329 18.600 14.723 1.00 24.75 174 ASP B C 1
ATOM 3046 O O . ASP B 1 174 ? 70.848 17.477 14.704 1.00 24.21 174 ASP B O 1
ATOM 3051 N N . VAL B 1 175 ? 69.008 18.774 14.785 1.00 18.87 175 VAL B N 1
ATOM 3052 C CA . VAL B 1 175 ? 68.101 17.632 14.755 1.00 18.24 175 VAL B CA 1
ATOM 3053 C C . VAL B 1 175 ? 68.215 16.895 13.422 1.00 20.71 175 VAL B C 1
ATOM 3054 O O . VAL B 1 175 ? 68.296 15.659 13.380 1.00 22.31 175 VAL B O 1
ATOM 3058 N N . GLN B 1 176 ? 68.223 17.642 12.309 1.00 18.75 176 GLN B N 1
ATOM 3059 C CA . GLN B 1 176 ? 68.325 17.004 10.996 1.00 23.22 176 GLN B CA 1
ATOM 3060 C C . GLN B 1 176 ? 69.628 16.237 10.847 1.00 23.88 176 GLN B C 1
ATOM 3061 O O . GLN B 1 176 ? 69.681 15.219 10.142 1.00 26.70 176 GLN B O 1
ATOM 3067 N N . GLN B 1 177 ? 70.689 16.719 11.488 1.00 21.46 177 GLN B N 1
ATOM 3068 C CA . GLN B 1 177 ? 72.007 16.121 11.364 1.00 23.71 177 GLN B CA 1
ATOM 3069 C C . GLN B 1 177 ? 72.193 14.908 12.261 1.00 25.47 177 GLN B C 1
ATOM 3070 O O . GLN B 1 177 ? 73.143 14.140 12.051 1.00 28.48 177 GLN B O 1
ATOM 3076 N N . ILE B 1 178 ? 71.314 14.695 13.238 1.00 27.87 178 ILE B N 1
ATOM 3077 C CA . ILE B 1 178 ? 71.502 13.580 14.159 1.00 23.28 178 ILE B CA 1
ATOM 3078 C C . ILE B 1 178 ? 70.224 12.761 14.307 1.00 23.01 178 ILE B C 1
ATOM 3079 O O . ILE B 1 178 ? 70.144 11.638 13.803 1.00 29.72 178 ILE B O 1
ATOM 3084 N N . THR B 1 179 ? 69.211 13.308 14.991 1.00 21.22 179 THR B N 1
ATOM 3085 C CA . THR B 1 179 ? 68.112 12.460 15.452 1.00 22.45 179 THR B CA 1
ATOM 3086 C C . THR B 1 179 ? 66.956 12.328 14.466 1.00 24.76 179 THR B C 1
ATOM 3087 O O . THR B 1 179 ? 66.131 11.422 14.625 1.00 24.99 179 THR B O 1
ATOM 3091 N N . ASN B 1 180 ? 66.849 13.190 13.462 1.00 19.71 180 ASN B N 1
ATOM 3092 C CA . ASN B 1 180 ? 65.690 13.181 12.573 1.00 18.40 180 ASN B CA 1
ATOM 3093 C C . ASN B 1 180 ? 66.087 13.726 11.213 1.00 19.37 180 ASN B C 1
ATOM 3094 O O . ASN B 1 180 ? 65.743 14.855 10.847 1.00 22.08 180 ASN B O 1
ATOM 3099 N N . PRO B 1 181 ? 66.794 12.927 10.415 1.00 20.65 181 PRO B N 1
ATOM 3100 C CA . PRO B 1 181 ? 67.275 13.421 9.119 1.00 22.11 181 PRO B CA 1
ATOM 3101 C C . PRO B 1 181 ? 66.159 13.797 8.170 1.00 22.68 181 PRO B C 1
ATOM 3102 O O . PRO B 1 181 ? 66.415 14.515 7.198 1.00 27.40 181 PRO B O 1
ATOM 3106 N N . ASP B 1 182 ? 64.934 13.351 8.424 1.00 20.48 182 ASP B N 1
ATOM 3107 C CA . ASP B 1 182 ? 63.809 13.628 7.547 1.00 25.77 182 ASP B CA 1
ATOM 3108 C C . ASP B 1 182 ? 63.056 14.905 7.907 1.00 24.67 182 ASP B C 1
ATOM 3109 O O . ASP B 1 182 ? 62.098 15.252 7.210 1.00 21.62 182 ASP B O 1
ATOM 3114 N N . LEU B 1 183 ? 63.459 15.617 8.958 1.00 21.60 183 LEU B N 1
ATOM 3115 C CA . LEU B 1 183 ? 62.700 16.787 9.390 1.00 19.58 183 LEU B CA 1
ATOM 3116 C C . LEU B 1 183 ? 62.804 17.898 8.354 1.00 20.96 183 LEU B C 1
ATOM 3117 O O . LEU B 1 183 ? 63.906 18.250 7.921 1.00 17.41 183 LEU B O 1
ATOM 3122 N N . LYS B 1 184 ? 61.663 18.461 7.961 1.00 16.12 184 LYS B N 1
ATOM 3123 C CA . LYS B 1 184 ? 61.630 19.563 6.999 1.00 16.46 184 LYS B CA 1
ATOM 3124 C C . LYS B 1 184 ? 61.161 20.840 7.682 1.00 18.03 184 LYS B C 1
ATOM 3125 O O . LYS B 1 184 ? 60.111 20.852 8.324 1.00 15.34 184 LYS B O 1
ATOM 3131 N N . LEU B 1 185 ? 61.933 21.916 7.540 1.00 16.05 185 LEU B N 1
ATOM 3132 C CA . LEU B 1 185 ? 61.475 23.228 7.984 1.00 17.14 185 LEU B CA 1
ATOM 3133 C C . LEU B 1 185 ? 60.605 23.812 6.879 1.00 16.77 185 LEU B C 1
ATOM 3134 O O . LEU B 1 185 ? 61.102 24.114 5.790 1.00 18.48 185 LEU B O 1
ATOM 3139 N N . LEU B 1 186 ? 59.303 23.941 7.139 1.00 14.27 186 LEU B N 1
ATOM 3140 C CA . LEU B 1 186 ? 58.417 24.536 6.150 1.00 15.13 186 LEU B CA 1
ATOM 3141 C C . LEU B 1 186 ? 58.626 26.041 6.066 1.00 14.08 186 LEU B C 1
ATOM 3142 O O . LEU B 1 186 ? 58.610 26.614 4.975 1.00 15.46 186 LEU B O 1
ATOM 3147 N N . GLY B 1 187 ? 58.828 26.694 7.194 1.00 18.19 187 GLY B N 1
ATOM 3148 C CA . GLY B 1 187 ? 59.123 28.111 7.202 1.00 17.96 187 GLY B CA 1
ATOM 3149 C C . GLY B 1 187 ? 58.540 28.763 8.439 1.00 16.75 187 GLY B C 1
ATOM 3150 O O . GLY B 1 187 ? 58.131 28.096 9.387 1.00 15.03 187 GLY B O 1
ATOM 3151 N N . ALA B 1 188 ? 58.498 30.096 8.395 1.00 15.44 188 ALA B N 1
ATOM 3152 C CA . ALA B 1 188 ? 57.977 30.913 9.482 1.00 19.07 188 ALA B CA 1
ATOM 3153 C C . ALA B 1 188 ? 56.530 31.296 9.199 1.00 16.62 188 ALA B C 1
ATOM 3154 O O . ALA B 1 188 ? 56.208 31.739 8.091 1.00 16.40 188 ALA B O 1
ATOM 3156 N N . LEU B 1 189 ? 55.662 31.134 10.200 1.00 14.11 189 LEU B N 1
ATOM 3157 C CA . LEU B 1 189 ? 54.296 31.628 10.094 1.00 14.88 189 LEU B CA 1
ATOM 3158 C C . LEU B 1 189 ? 54.229 32.988 10.763 1.00 16.02 189 LEU B C 1
ATOM 3159 O O . LEU B 1 189 ? 54.435 33.067 11.982 1.00 15.54 189 LEU B O 1
ATOM 3164 N N . PRO B 1 190 ? 53.979 34.077 10.034 1.00 19.33 190 PRO B N 1
ATOM 3165 C CA . PRO B 1 190 ? 53.914 35.387 10.686 1.00 17.41 190 PRO B CA 1
ATOM 3166 C C . PRO B 1 190 ? 52.712 35.452 11.607 1.00 21.42 190 PRO B C 1
ATOM 3167 O O . PRO B 1 190 ? 51.617 35.015 11.245 1.00 20.74 190 PRO B O 1
ATOM 3171 N N . THR B 1 191 ? 52.931 35.975 12.814 1.00 21.14 191 THR B N 1
ATOM 3172 C CA . THR B 1 191 ? 51.872 36.151 13.800 1.00 21.50 191 THR B CA 1
ATOM 3173 C C . THR B 1 191 ? 51.892 37.587 14.300 1.00 22.56 191 THR B C 1
ATOM 3174 O O . THR B 1 191 ? 52.897 38.294 14.173 1.00 20.27 191 THR B O 1
ATOM 3178 N N . LEU B 1 192 ? 50.758 38.012 14.872 1.00 22.24 192 LEU B N 1
ATOM 3179 C CA . LEU B 1 192 ? 50.573 39.377 15.384 1.00 24.38 192 LEU B CA 1
ATOM 3180 C C . LEU B 1 192 ? 50.792 40.427 14.296 1.00 25.19 192 LEU B C 1
ATOM 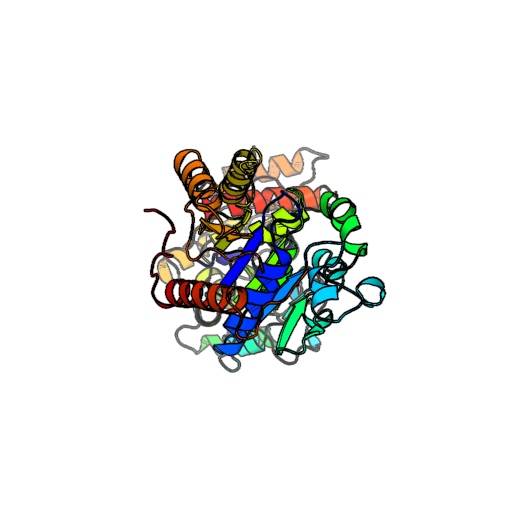3181 O O . LEU B 1 192 ? 51.249 41.542 14.570 1.00 27.21 192 LEU B O 1
ATOM 3186 N N . TYR B 1 193 ? 50.435 40.083 13.061 1.00 25.80 193 TYR B N 1
ATOM 3187 C CA . TYR B 1 193 ? 50.635 40.967 11.919 1.00 25.04 193 TYR B CA 1
ATOM 3188 C C . TYR B 1 193 ? 49.619 42.100 11.948 1.00 29.24 193 TYR B C 1
ATOM 3189 O O . TYR B 1 193 ? 48.413 41.860 12.074 1.00 33.74 193 TYR B O 1
ATOM 3198 N N . ASP B 1 194 ? 50.105 43.335 11.821 1.00 33.57 194 ASP B N 1
ATOM 3199 C CA . ASP B 1 194 ? 49.270 44.532 11.892 1.00 32.96 194 ASP B CA 1
ATOM 3200 C C . ASP B 1 194 ? 49.272 45.223 10.534 1.00 39.12 194 ASP B C 1
ATOM 3201 O O . ASP B 1 194 ? 50.310 45.718 10.084 1.00 43.14 194 ASP B O 1
ATOM 3206 N N . SER B 1 195 ? 48.108 45.261 9.891 1.00 40.91 195 SER B N 1
ATOM 3207 C CA . SER B 1 195 ? 47.967 45.873 8.577 1.00 46.31 195 SER B CA 1
ATOM 3208 C C . SER B 1 195 ? 47.746 47.380 8.638 1.00 48.11 195 SER B C 1
ATOM 3209 O O . SER B 1 195 ? 47.699 48.025 7.586 1.00 53.22 195 SER B O 1
ATOM 3212 N N . ARG B 1 196 ? 47.611 47.955 9.835 1.00 45.25 196 ARG B N 1
ATOM 3213 C CA . ARG B 1 196 ? 47.353 49.389 9.935 1.00 47.23 196 ARG B CA 1
ATOM 3214 C C . ARG B 1 196 ? 48.564 50.214 9.520 1.00 46.90 196 ARG B C 1
ATOM 3215 O O . ARG B 1 196 ? 48.407 51.351 9.064 1.00 51.51 196 ARG B O 1
ATOM 3223 N N . THR B 1 197 ? 49.770 49.676 9.689 1.00 44.38 197 THR B N 1
ATOM 3224 C CA . THR B 1 197 ? 50.997 50.322 9.240 1.00 48.57 197 THR B CA 1
ATOM 3225 C C . THR B 1 197 ? 51.831 49.311 8.466 1.00 48.42 197 THR B C 1
ATOM 3226 O O . THR B 1 197 ? 51.530 48.118 8.443 1.00 41.14 197 THR B O 1
ATOM 3230 N N . THR B 1 198 ? 52.891 49.803 7.826 1.00 54.67 198 THR B N 1
ATOM 3231 C CA . THR B 1 198 ? 53.814 48.956 7.078 1.00 51.93 198 THR B CA 1
ATOM 3232 C C . THR B 1 198 ? 54.822 48.242 7.966 1.00 49.09 198 THR B C 1
ATOM 3233 O O . THR B 1 198 ? 55.637 47.470 7.445 1.00 48.98 198 THR B O 1
ATOM 3237 N N . HIS B 1 199 ? 54.793 48.484 9.278 1.00 42.82 199 HIS B N 1
ATOM 3238 C CA . HIS B 1 199 ? 55.836 47.961 10.153 1.00 45.74 199 HIS B CA 1
ATOM 3239 C C . HIS B 1 199 ? 55.896 46.438 10.106 1.00 44.82 199 HIS B C 1
ATOM 3240 O O . HIS B 1 199 ? 56.973 45.861 9.924 1.00 43.83 199 HIS B O 1
ATOM 3247 N N . SER B 1 200 ? 54.749 45.767 10.274 1.00 43.53 200 SER B N 1
ATOM 3248 C CA . SER B 1 200 ? 54.732 44.305 10.220 1.00 36.51 200 SER B CA 1
ATOM 3249 C C . SER B 1 200 ? 55.302 43.799 8.900 1.00 36.86 200 SER B C 1
ATOM 3250 O O . SER B 1 200 ? 56.139 42.887 8.878 1.00 32.29 200 SER B O 1
ATOM 3253 N N . ARG B 1 201 ? 54.853 44.378 7.784 1.00 39.95 201 ARG B N 1
ATOM 3254 C CA . ARG B 1 201 ? 55.383 43.971 6.487 1.00 42.97 201 ARG B CA 1
ATOM 3255 C C . ARG B 1 201 ? 56.889 44.184 6.426 1.00 39.16 201 ARG B C 1
ATOM 3256 O O . ARG B 1 201 ? 57.626 43.319 5.937 1.00 36.69 201 ARG B O 1
ATOM 3264 N N . ASP B 1 202 ? 57.361 45.323 6.941 1.00 39.85 202 ASP B N 1
ATOM 3265 C CA . ASP B 1 202 ? 58.791 45.618 6.950 1.00 45.10 202 ASP B CA 1
ATOM 3266 C C . ASP B 1 202 ? 59.558 44.627 7.814 1.00 40.33 202 ASP B C 1
ATOM 3267 O O . ASP B 1 202 ? 60.677 44.225 7.466 1.00 37.65 202 ASP B O 1
ATOM 3272 N N . VAL B 1 203 ? 58.983 44.235 8.957 1.00 37.18 203 VAL B N 1
ATOM 3273 C CA . VAL B 1 203 ? 59.632 43.247 9.816 1.00 36.91 203 VAL B CA 1
ATOM 3274 C C . VAL B 1 203 ? 59.783 41.924 9.079 1.00 36.98 203 VAL B C 1
ATOM 3275 O O . VAL B 1 203 ? 60.832 41.271 9.151 1.00 34.84 203 VAL B O 1
ATOM 3279 N N . LEU B 1 204 ? 58.744 41.513 8.347 1.00 30.82 204 LEU B N 1
ATOM 3280 C CA . LEU B 1 204 ? 58.808 40.235 7.644 1.00 34.21 204 LEU B CA 1
ATOM 3281 C C . LEU B 1 204 ? 59.830 40.272 6.514 1.00 37.14 204 LEU B C 1
ATOM 3282 O O . LEU B 1 204 ? 60.610 39.325 6.343 1.00 33.88 204 LEU B O 1
ATOM 3287 N N . LEU B 1 205 ? 59.844 41.356 5.734 1.00 37.85 205 LEU B N 1
ATOM 3288 C CA . LEU B 1 205 ? 60.834 41.471 4.670 1.00 38.96 205 LEU B CA 1
ATOM 3289 C C . LEU B 1 205 ? 62.247 41.458 5.243 1.00 42.51 205 LEU B C 1
ATOM 3290 O O . LEU B 1 205 ? 63.154 40.844 4.666 1.00 42.57 205 LEU B O 1
ATOM 3292 N N . ASP B 1 206 ? 62.444 42.112 6.389 1.00 39.25 206 ASP B N 1
ATOM 3293 C CA . ASP B 1 206 ? 63.758 42.128 7.027 1.00 38.63 206 ASP B CA 1
ATOM 3294 C C . ASP B 1 206 ? 64.183 40.723 7.449 1.00 41.08 206 ASP B C 1
ATOM 3295 O O . ASP B 1 206 ? 65.320 40.304 7.194 1.00 41.11 206 ASP B O 1
ATOM 3300 N N . VAL B 1 207 ? 63.281 39.983 8.103 1.00 33.68 207 VAL B N 1
ATOM 3301 C CA . VAL B 1 207 ? 63.597 38.615 8.516 1.00 32.73 207 VAL B CA 1
ATOM 3302 C C . VAL B 1 207 ? 63.950 37.762 7.302 1.00 33.46 207 VAL B C 1
ATOM 3303 O O . VAL B 1 207 ? 64.939 37.021 7.310 1.00 34.28 207 VAL B O 1
ATOM 3307 N N . ALA B 1 208 ? 63.153 37.866 6.234 1.00 33.30 208 ALA B N 1
ATOM 3308 C CA . ALA B 1 208 ? 63.404 37.050 5.050 1.00 34.69 208 ALA B CA 1
ATOM 3309 C C . ALA B 1 208 ? 64.738 37.396 4.411 1.00 38.13 208 ALA B C 1
ATOM 3310 O O . ALA B 1 208 ? 65.415 36.515 3.869 1.00 40.66 208 ALA B O 1
ATOM 3312 N N . ASP B 1 209 ? 65.136 38.667 4.472 1.00 33.31 209 ASP B N 1
ATOM 3313 C CA . ASP B 1 209 ? 66.405 39.072 3.883 1.00 39.37 209 ASP B CA 1
ATOM 3314 C C . ASP B 1 209 ? 67.585 38.457 4.625 1.00 44.69 209 ASP B C 1
ATOM 3315 O O . ASP B 1 209 ? 68.577 38.063 4.002 1.00 45.51 209 ASP B O 1
ATOM 3320 N N . ARG B 1 210 ? 67.499 38.350 5.952 1.00 37.84 210 ARG B N 1
ATOM 3321 C CA . ARG B 1 210 ? 68.689 38.005 6.721 1.00 40.33 210 ARG B CA 1
ATOM 3322 C C . ARG B 1 210 ? 68.820 36.520 7.026 1.00 33.44 210 ARG B C 1
ATOM 3323 O O . ARG B 1 210 ? 69.933 36.074 7.328 1.00 31.52 210 ARG B O 1
ATOM 3331 N N . TYR B 1 211 ? 67.735 35.745 6.920 1.00 27.20 211 TYR B N 1
ATOM 3332 C CA . TYR B 1 211 ? 67.715 34.365 7.383 1.00 27.98 211 TYR B CA 1
ATOM 3333 C C . TYR B 1 211 ? 67.287 33.425 6.269 1.00 35.20 211 TYR B C 1
ATOM 3334 O O . TYR B 1 211 ? 66.441 33.770 5.438 1.00 30.47 211 TYR B O 1
ATOM 3343 N N . GLU B 1 212 ? 67.870 32.219 6.280 1.00 32.26 212 GLU B N 1
ATOM 3344 C CA . GLU B 1 212 ? 67.471 31.134 5.380 1.00 36.78 212 GLU B CA 1
ATOM 3345 C C . GLU B 1 212 ? 66.219 30.479 5.953 1.00 35.07 212 GLU B C 1
ATOM 3346 O O . GLU B 1 212 ? 66.228 29.377 6.512 1.00 31.44 212 GLU B O 1
ATOM 3352 N N . LEU B 1 213 ? 65.120 31.185 5.802 1.00 30.33 213 LEU B N 1
ATOM 3353 C CA . LEU B 1 213 ? 63.868 30.815 6.425 1.00 30.06 213 LEU B CA 1
ATOM 3354 C C . LEU B 1 213 ? 62.728 31.301 5.543 1.00 25.26 213 LEU B C 1
ATOM 3355 O O . LEU B 1 213 ? 62.480 32.511 5.474 1.00 23.98 213 LEU B O 1
ATOM 3360 N N . PRO B 1 214 ? 62.024 30.407 4.852 1.00 23.16 214 PRO B N 1
ATOM 3361 C CA . PRO B 1 214 ? 60.844 30.832 4.091 1.00 17.13 214 PRO B CA 1
ATOM 3362 C C . PRO B 1 214 ? 59.835 31.517 4.998 1.00 20.36 214 PRO B C 1
ATOM 3363 O O . PRO B 1 214 ? 59.541 31.041 6.095 1.00 18.85 214 PRO B O 1
ATOM 3367 N N . VAL B 1 215 ? 59.299 32.643 4.536 1.00 18.44 215 VAL B N 1
ATOM 3368 C CA . VAL B 1 215 ? 58.225 33.324 5.253 1.00 15.69 215 VAL B CA 1
ATOM 3369 C C . VAL B 1 215 ? 56.910 32.959 4.580 1.00 16.07 215 VAL B C 1
ATOM 3370 O O . VAL B 1 215 ? 56.709 33.226 3.389 1.00 18.44 215 VAL B O 1
ATOM 3374 N N . LEU B 1 216 ? 56.019 32.348 5.342 1.00 15.24 216 LEU B N 1
ATOM 3375 C CA . LEU B 1 216 ? 54.841 31.716 4.778 1.00 12.75 216 LEU B CA 1
ATOM 3376 C C . LEU B 1 216 ? 53.647 32.669 4.800 1.00 15.72 216 LEU B C 1
ATOM 3377 O O . LEU B 1 216 ? 53.669 33.726 5.435 1.00 17.23 216 LEU B O 1
ATOM 3382 N N . ALA B 1 217 ? 52.603 32.289 4.063 1.00 18.73 217 ALA B N 1
ATOM 3383 C CA . ALA B 1 217 ? 51.387 33.068 3.886 1.00 19.44 217 ALA B CA 1
ATOM 3384 C C . ALA B 1 217 ? 50.168 32.207 4.181 1.00 17.53 217 ALA B C 1
ATOM 3385 O O . ALA B 1 217 ? 50.208 30.987 3.999 1.00 17.20 217 ALA B O 1
ATOM 3387 N N . PRO B 1 218 ? 49.067 32.815 4.636 1.00 22.73 218 PRO B N 1
ATOM 3388 C CA . PRO B 1 218 ? 48.944 34.234 4.990 1.00 18.61 218 PRO B CA 1
ATOM 3389 C C . PRO B 1 218 ? 49.508 34.530 6.373 1.00 18.29 218 PRO B C 1
ATOM 3390 O O . PRO B 1 218 ? 49.588 33.616 7.185 1.00 19.65 218 PRO B O 1
ATOM 3394 N N . PRO B 1 219 ? 49.874 35.782 6.638 1.00 18.54 219 PRO B N 1
ATOM 3395 C CA . PRO B 1 219 ? 50.171 36.175 8.023 1.00 19.89 219 PRO B CA 1
ATOM 3396 C C . PRO B 1 219 ? 48.917 36.050 8.873 1.00 20.08 219 PRO B C 1
ATOM 3397 O O . PRO B 1 219 ? 47.796 36.242 8.389 1.00 21.15 219 PRO B O 1
ATOM 3401 N N . ILE B 1 220 ? 49.108 35.731 10.153 1.00 16.06 220 ILE B N 1
ATOM 3402 C CA . ILE B 1 220 ? 48.013 35.691 11.121 1.00 18.92 220 ILE B CA 1
ATOM 3403 C C . ILE B 1 220 ? 47.869 37.090 11.714 1.00 23.99 220 ILE B C 1
ATOM 3404 O O . ILE B 1 220 ? 48.778 37.538 12.441 1.00 23.60 220 ILE B O 1
ATOM 3409 N N . PRO B 1 221 ? 46.773 37.796 11.451 1.00 24.89 221 PRO B N 1
ATOM 3410 C CA . PRO B 1 221 ? 46.655 39.176 11.924 1.00 30.57 221 PRO B CA 1
ATOM 3411 C C . PRO B 1 221 ? 46.524 39.253 13.437 1.00 29.07 221 PRO B C 1
ATOM 3412 O O . PRO B 1 221 ? 46.017 38.336 14.089 1.00 32.74 221 PRO B O 1
ATOM 3416 N N . ARG B 1 222 ? 46.984 40.375 13.987 1.00 25.63 222 ARG B N 1
ATOM 3417 C CA . ARG B 1 222 ? 46.711 40.681 15.382 1.00 34.50 222 ARG B CA 1
ATOM 3418 C C . ARG B 1 222 ? 45.213 40.884 15.573 1.00 42.75 222 ARG B C 1
ATOM 3419 O O . ARG B 1 222 ? 44.579 41.651 14.842 1.00 44.37 222 ARG B O 1
ATOM 3427 N N . THR B 1 223 ? 44.649 40.184 16.550 1.00 43.28 223 THR B N 1
ATOM 3428 C CA . THR B 1 223 ? 43.212 40.208 16.785 1.00 48.62 223 THR B CA 1
ATOM 3429 C C . THR B 1 223 ? 42.903 40.472 18.249 1.00 45.55 223 THR B C 1
ATOM 3430 O O . THR B 1 223 ? 42.209 41.434 18.574 1.00 53.70 223 THR B O 1
ATOM 3434 N N . LYS B 1 241 ? 34.727 33.579 10.245 1.00 74.28 241 LYS B N 1
ATOM 3435 C CA . LYS B 1 241 ? 34.163 34.923 10.309 1.00 75.58 241 LYS B CA 1
ATOM 3436 C C . LYS B 1 241 ? 35.230 35.959 10.660 1.00 71.59 241 LYS B C 1
ATOM 3437 O O . LYS B 1 241 ? 35.384 36.964 9.963 1.00 71.23 241 LYS B O 1
ATOM 3439 N N . SER B 1 242 ? 35.962 35.714 11.744 1.00 64.75 242 SER B N 1
ATOM 3440 C CA . SER B 1 242 ? 37.015 36.633 12.150 1.00 54.58 242 SER B CA 1
ATOM 3441 C C . SER B 1 242 ? 38.224 36.500 11.231 1.00 46.56 242 SER B C 1
ATOM 3442 O O . SER B 1 242 ? 38.484 35.440 10.656 1.00 44.38 242 SER B O 1
ATOM 3445 N N . LYS B 1 243 ? 38.966 37.601 11.088 1.00 41.49 243 LYS B N 1
ATOM 3446 C CA . LYS B 1 243 ? 40.114 37.600 10.187 1.00 41.44 243 LYS B CA 1
ATOM 3447 C C . LYS B 1 243 ? 41.186 36.620 10.651 1.00 38.66 243 LYS B C 1
ATOM 3448 O O . LYS B 1 243 ? 41.860 35.998 9.819 1.00 36.18 243 LYS B O 1
ATOM 3450 N N . GLY B 1 244 ? 41.353 36.467 11.966 1.00 37.50 244 GLY B N 1
ATOM 3451 C CA . GLY B 1 244 ? 42.319 35.504 12.469 1.00 31.71 244 GLY B CA 1
ATOM 3452 C C . GLY B 1 244 ? 41.921 34.072 12.171 1.00 26.35 244 GLY B C 1
ATOM 3453 O O . GLY B 1 244 ? 42.764 33.247 11.813 1.00 21.60 244 GLY B O 1
ATOM 3454 N N . ALA B 1 245 ? 40.631 33.752 12.323 1.00 29.07 245 ALA B N 1
ATOM 3455 C CA . ALA B 1 245 ? 40.166 32.416 11.963 1.00 29.20 245 ALA B CA 1
ATOM 3456 C C . ALA B 1 245 ? 40.311 32.158 10.465 1.00 28.89 245 ALA B C 1
ATOM 3457 O O . ALA B 1 245 ? 40.754 31.077 10.060 1.00 26.80 245 ALA B O 1
ATOM 3459 N N . ILE B 1 246 ? 39.937 33.131 9.627 1.00 26.14 246 ILE B N 1
ATOM 3460 C CA . ILE B 1 246 ? 40.073 32.963 8.180 1.00 27.35 246 ILE B CA 1
ATOM 3461 C C . ILE B 1 246 ? 41.525 32.682 7.811 1.00 23.12 246 ILE B C 1
ATOM 3462 O O . ILE B 1 246 ? 41.819 31.808 6.983 1.00 24.39 246 ILE B O 1
ATOM 3467 N N . ALA B 1 247 ? 42.455 33.431 8.407 1.00 23.18 247 ALA B N 1
ATOM 3468 C CA . ALA B 1 247 ? 43.866 33.252 8.087 1.00 19.90 247 ALA B CA 1
ATOM 3469 C C . ALA B 1 247 ? 44.341 31.857 8.473 1.00 20.38 247 ALA B C 1
ATOM 3470 O O . ALA B 1 247 ? 45.016 31.184 7.689 1.00 17.45 247 ALA B O 1
ATOM 3472 N N . TYR B 1 248 ? 44.007 31.408 9.688 1.00 21.97 248 TYR B N 1
ATOM 3473 C CA . TYR B 1 248 ? 44.400 30.061 10.107 1.00 15.14 248 TYR B CA 1
ATOM 3474 C C . TYR B 1 248 ? 43.794 28.995 9.204 1.00 18.38 248 TYR B C 1
ATOM 3475 O O . TYR B 1 248 ? 44.450 27.997 8.880 1.00 19.66 248 TYR B O 1
ATOM 3484 N N . ARG B 1 249 ? 42.542 29.183 8.782 1.00 19.53 249 ARG B N 1
ATOM 3485 C CA . ARG B 1 249 ? 41.936 28.197 7.891 1.00 21.64 249 ARG B CA 1
ATOM 3486 C C . ARG B 1 249 ? 42.641 28.176 6.540 1.00 19.59 249 ARG B C 1
ATOM 3487 O O . ARG B 1 249 ? 42.836 27.104 5.952 1.00 21.69 249 ARG B O 1
ATOM 3495 N N . GLU B 1 250 ? 43.050 29.346 6.041 1.00 17.60 250 GLU B N 1
ATOM 3496 C CA . GLU B 1 250 ? 43.791 29.370 4.785 1.00 21.26 250 GLU B CA 1
ATOM 3497 C C . GLU B 1 250 ? 45.148 28.702 4.945 1.00 20.92 250 GLU B C 1
ATOM 3498 O O . GLU B 1 250 ? 45.604 27.988 4.046 1.00 18.24 250 GLU B O 1
ATOM 3500 N N . PHE B 1 251 ? 45.815 28.926 6.078 1.00 18.71 251 PHE B N 1
ATOM 3501 C CA . PHE B 1 251 ? 47.102 28.277 6.282 1.00 15.42 251 PHE B CA 1
ATOM 3502 C C . PHE B 1 251 ? 46.938 26.765 6.415 1.00 18.93 251 PHE B C 1
ATOM 3503 O O . PHE B 1 251 ? 47.739 25.998 5.867 1.00 16.50 251 PHE B O 1
ATOM 3511 N N . ALA B 1 252 ? 45.909 26.313 7.135 1.00 16.54 252 ALA B N 1
ATOM 3512 C CA . ALA B 1 252 ? 45.690 24.873 7.247 1.00 18.25 252 ALA B CA 1
ATOM 3513 C C . ALA B 1 252 ? 45.392 24.257 5.885 1.00 18.75 252 ALA B C 1
ATOM 3514 O O . ALA B 1 252 ? 45.771 23.107 5.620 1.00 17.30 252 ALA B O 1
ATOM 3516 N N . ASP B 1 253 ? 44.742 25.013 5.002 1.00 19.20 253 ASP B N 1
ATOM 3517 C CA . ASP B 1 253 ? 44.509 24.517 3.650 1.00 18.99 253 ASP B CA 1
ATOM 3518 C C . ASP B 1 253 ? 45.827 24.310 2.908 1.00 18.56 253 ASP B C 1
ATOM 3519 O O . ASP B 1 253 ? 45.987 23.334 2.163 1.00 18.99 253 ASP B O 1
ATOM 3524 N N . ALA B 1 254 ? 46.784 25.222 3.098 1.00 16.54 254 ALA B N 1
ATOM 3525 C CA . ALA B 1 254 ? 48.087 25.050 2.465 1.00 19.75 254 ALA B CA 1
ATOM 3526 C C . ALA B 1 254 ? 48.796 23.817 3.008 1.00 14.88 254 ALA B C 1
ATOM 3527 O O . ALA B 1 254 ? 49.431 23.074 2.247 1.00 17.42 254 ALA B O 1
ATOM 3529 N N . LEU B 1 255 ? 48.673 23.563 4.320 1.00 13.85 255 LEU B N 1
ATOM 3530 C CA . LEU B 1 255 ? 49.241 22.345 4.883 1.00 11.49 255 LEU B CA 1
ATOM 3531 C C . LEU B 1 255 ? 48.586 21.105 4.284 1.00 13.42 255 LEU B C 1
ATOM 3532 O O . LEU B 1 255 ? 49.268 20.137 3.926 1.00 17.19 255 LEU B O 1
ATOM 3537 N N . LEU B 1 256 ? 47.253 21.107 4.182 1.00 17.95 256 LEU B N 1
ATOM 3538 C CA . LEU B 1 256 ? 46.565 19.939 3.637 1.00 16.50 256 LEU B CA 1
ATOM 3539 C C . LEU B 1 256 ? 47.041 19.644 2.221 1.00 19.53 256 LEU B C 1
ATOM 3540 O O . LEU B 1 256 ? 47.314 18.488 1.871 1.00 16.99 256 LEU B O 1
ATOM 3545 N N . ARG B 1 257 ? 47.110 20.682 1.383 1.00 18.19 257 ARG B N 1
ATOM 3546 C CA . ARG B 1 257 ? 47.589 20.510 0.016 1.00 17.95 257 ARG B CA 1
ATOM 3547 C C . ARG B 1 257 ? 49.045 20.057 -0.012 1.00 23.06 257 ARG B C 1
ATOM 3548 O O . ARG B 1 257 ? 49.431 19.217 -0.839 1.00 18.62 257 ARG B O 1
ATOM 3556 N N . HIS B 1 258 ? 49.871 20.601 0.884 1.00 15.68 258 HIS B N 1
ATOM 3557 C CA . HIS B 1 258 ? 51.267 20.181 0.934 1.00 15.91 258 HIS B CA 1
ATOM 3558 C C . HIS B 1 258 ? 51.381 18.696 1.245 1.00 19.50 258 HIS B C 1
ATOM 3559 O O . HIS B 1 258 ? 52.190 17.978 0.645 1.00 19.99 258 HIS B O 1
ATOM 3566 N N . TRP B 1 259 ? 50.579 18.213 2.189 1.00 18.36 259 TRP B N 1
ATOM 3567 C CA . TRP B 1 259 ? 50.663 16.813 2.569 1.00 16.12 259 TRP B CA 1
ATOM 3568 C C . TRP B 1 259 ? 50.013 15.903 1.528 1.00 23.42 259 TRP B C 1
ATOM 3569 O O . TRP B 1 259 ? 50.459 14.766 1.339 1.00 24.34 259 TRP B O 1
ATOM 3580 N N . LYS B 1 260 ? 48.984 16.385 0.823 1.00 18.86 260 LYS B N 1
ATOM 3581 C CA . LYS B 1 260 ? 48.304 15.538 -0.150 1.00 18.70 260 LYS B CA 1
ATOM 3582 C C . LYS B 1 260 ? 49.088 15.450 -1.450 1.00 20.09 260 LYS B C 1
ATOM 3583 O O . LYS B 1 260 ? 49.188 14.373 -2.047 1.00 21.89 260 LYS B O 1
ATOM 3589 N N . SER B 1 261 ? 49.661 16.569 -1.899 1.00 20.33 261 SER B N 1
ATOM 3590 C CA . SER B 1 261 ? 50.243 16.631 -3.234 1.00 21.98 261 SER B CA 1
ATOM 3591 C C . SER B 1 261 ? 51.722 16.979 -3.255 1.00 20.94 261 SER B C 1
ATOM 3592 O O . SER B 1 261 ? 52.348 16.835 -4.316 1.00 19.82 261 SER B O 1
ATOM 3595 N N . GLY B 1 262 ? 52.294 17.428 -2.131 1.00 20.98 262 GLY B N 1
ATOM 3596 C CA . GLY B 1 262 ? 53.645 17.946 -2.113 1.00 21.20 262 GLY B CA 1
ATOM 3597 C C . GLY B 1 262 ? 53.766 19.415 -2.447 1.00 21.30 262 GLY B C 1
ATOM 3598 O O . GLY B 1 262 ? 54.889 19.939 -2.469 1.00 19.85 262 GLY B O 1
ATOM 3599 N N . ARG B 1 263 ? 52.654 20.097 -2.718 1.00 18.49 263 ARG B N 1
ATOM 3600 C CA . ARG B 1 263 ? 52.705 21.503 -3.103 1.00 18.64 263 ARG B CA 1
ATOM 3601 C C . ARG B 1 263 ? 53.466 22.321 -2.067 1.00 17.77 263 ARG B C 1
ATOM 3602 O O . ARG B 1 263 ? 53.166 22.264 -0.872 1.00 16.01 263 ARG B O 1
ATOM 3610 N N . LYS B 1 264 ? 54.446 23.098 -2.537 1.00 16.95 264 LYS B N 1
ATOM 3611 C CA . LYS B 1 264 ? 55.239 23.935 -1.641 1.00 13.65 264 LYS B CA 1
ATOM 3612 C C . LYS B 1 264 ? 54.328 24.914 -0.905 1.00 14.20 264 LYS B C 1
ATOM 3613 O O . LYS B 1 264 ? 53.348 25.411 -1.468 1.00 14.38 264 LYS B O 1
ATOM 3619 N N . MET B 1 265 ? 54.644 25.184 0.363 1.00 14.33 265 MET B N 1
ATOM 3620 C CA . MET B 1 265 ? 53.865 26.159 1.121 1.00 15.83 265 MET B CA 1
ATOM 3621 C C . MET B 1 265 ? 53.989 27.534 0.466 1.00 14.54 265 MET B C 1
ATOM 3622 O O . MET B 1 265 ? 55.110 27.965 0.146 1.00 14.07 265 MET B O 1
ATOM 3627 N N . PRO B 1 266 ? 52.878 28.225 0.204 1.00 17.20 266 PRO B N 1
ATOM 3628 C CA . PRO B 1 266 ? 52.973 29.563 -0.391 1.00 16.02 266 PRO B CA 1
ATOM 3629 C C . PRO B 1 266 ? 53.682 30.534 0.544 1.00 15.44 266 PRO B C 1
ATOM 3630 O O . PRO B 1 266 ? 53.575 30.449 1.769 1.00 17.94 266 PRO B O 1
ATOM 3634 N N . THR B 1 267 ? 54.399 31.476 -0.049 1.00 15.84 267 THR B N 1
ATOM 3635 C CA . THR B 1 267 ? 55.193 32.419 0.725 1.00 15.51 267 THR B CA 1
ATOM 3636 C C . THR B 1 267 ? 54.549 33.796 0.715 1.00 23.31 267 THR B C 1
ATOM 3637 O O . THR B 1 267 ? 53.765 34.138 -0.173 1.00 20.02 267 THR B O 1
ATOM 3641 N N . PHE B 1 268 ? 54.901 34.589 1.726 1.00 19.18 268 PHE B N 1
ATOM 3642 C CA . PHE B 1 268 ? 54.349 35.931 1.867 1.00 22.07 268 PHE B CA 1
ATOM 3643 C C . PHE B 1 268 ? 54.947 36.863 0.820 1.00 25.19 268 PHE B C 1
ATOM 3644 O O . PHE B 1 268 ? 56.163 36.883 0.615 1.00 33.62 268 PHE B O 1
ATOM 3652 N N . THR B 1 269 ? 54.089 37.621 0.145 1.00 61.17 269 THR B N 1
ATOM 3653 C CA . THR B 1 269 ? 54.539 38.557 -0.878 1.00 55.59 269 THR B CA 1
ATOM 3654 C C . THR B 1 269 ? 53.933 39.940 -0.649 1.00 50.99 269 THR B C 1
ATOM 3655 O O . THR B 1 269 ? 54.527 40.792 0.017 1.00 51.83 269 THR B O 1
#

CATH classification: 3.40.50.300

Nearest PDB structures (foldseek):
  5if9-assembly1_A  TM=1.004E+00  e=3.037E-54  Mycolicibacterium smegmatis MC2 155
  5ihp-assembly1_A  TM=9.997E-01  e=4.622E-51  Mycolicibacterium smegmatis MC2 155
  5if9-assembly2_B  TM=1.001E+00  e=1.644E-49  Mycolicibacterium smegmatis MC2 155
  5ihp-assembly2_B  TM=9.979E-01  e=7.664E-49  Mycolicibacterium smegmatis MC2 155
  4pfs-assembly1_A  TM=9.946E-01  e=3.488E-47  Mycolicibacterium smegmatis MC2 155

Foldseek 3Di:
DEAEEEEDALDPDLLLLQLQQQLQLLVVVVPWAEEEEELDQCFPNVVQQPHDQVPQPDACLCQLVVNDQQVVQWDAGPSGHIYRTHHNSSVCNCVVLVVDPPLLQSVLVRVVSCPPVGNYYYYRAYSDLDSSSSNSQLNHQEYEYRDELPDLDDPCPVVVVVSNVVCCVPRHVRYYYLFYAYEQQEPPDCRSVVSQVVDVVPDPGFAADDHQHPPVHHDCDPDSNSVRSSVQSVQVVCCVPPVDRGHGPPD/DAAEEEEDALDPDLCLLVLQVLLQLLVVVVPFAEEEEELDQCFPNVVVQPHDQVPQPDAVLCQLLVNDQQVVQWDAGPSRHIYRTHHNSSVCSQVVLVPPPCSLQSVLVRVVVCPPVGRYYYYRAYSDLGSSSSNSQLNHQEYEYRDEQPDLPDPCPVVVVVSNVVCCVPRHVRYYYLFYAYEQQAPPDCRSVVSQVVCVVPDPGFAADDHQHRDVDSNSVRSSVQSVQVVCCVVPVDRGHGDD

B-factor: mean 27.1, std 12.5, range [1.2, 90.96]

Secondary structure (DSSP, 8-state):
--EEEEE--SSTTSSHHHHHHHHHHHHHHTT--EEEEE--TT-HHHHHTT--GGG-SS-HHHHHHTSS-HHHH-EE-TTS-EEE---GGGGGHHHHHHTSTTGGGHHHHHHHTTTTS-SEEEEE--SSSSHHHHHHHHH-SEEEEEEE-SSS--TTHHHHHHHHHHHHHHT-TT-EEEEEEEESB-TTSSHHHHHHHHHHHHSS-PBBSS--B-------SSSHHHHHHHHHHHHHHHHHHH-PPPPBS--/--EEEEE--SSTTSSHHHHHHHHHHHHHHTT--EEEEE--TT-HHHHHTT--GGG-SS-HHHHHHTSS-HHHH-EE-TTS-EEE---GGGGGHHHHHTTSTTGGGHHHHHHHHTBTTBSEEEEE--SSSSHHHHHHHHH-SEEEEEEE-SS---TTHHHHHHHHHHHHHTT-TT-EEEEEEEESB-TTSSHHHHHHHHHHHHSS-PBBSS--B----HHHHHHHHHHHHHHHHHHH-PPPPB--